Protein AF-A0A932JJ37-F1 (afdb_monomer)

pLDDT: mean 78.28, std 28.05, range [26.83, 98.94]

Mean predicted aligned error: 15.0 Å

Solvent-accessible surface area (backbone atoms only — not comparable to full-atom values): 25024 Å² total; per-residue (Å²): 128,61,64,102,48,39,59,83,44,28,26,31,29,36,27,32,88,42,71,65,18,21,47,40,46,18,53,22,43,71,61,49,23,42,63,61,27,26,23,39,73,91,43,53,82,38,69,47,41,56,57,88,91,29,50,35,88,57,66,29,47,25,20,49,41,58,50,60,41,31,72,77,58,64,37,48,28,34,38,35,51,34,59,34,98,51,33,54,58,56,49,48,46,34,49,75,50,60,29,42,32,37,32,32,37,37,55,82,52,57,67,74,50,44,51,55,48,55,60,54,41,78,81,48,83,34,44,39,33,7,36,30,18,33,24,40,36,20,43,95,24,21,48,50,58,73,64,73,67,87,55,52,35,69,36,28,29,21,35,39,20,35,47,52,68,64,44,54,51,40,42,38,38,20,35,44,40,69,46,21,28,22,29,40,40,24,26,20,31,44,77,68,51,55,42,48,64,53,57,53,50,50,49,38,64,70,34,85,58,32,62,32,37,41,41,38,49,56,28,19,61,57,62,61,38,55,29,18,56,49,38,55,76,73,50,93,53,46,40,31,34,38,62,42,61,73,84,59,62,82,76,45,72,57,88,40,80,26,26,34,42,54,94,92,42,29,45,38,66,58,39,52,48,41,25,46,76,33,67,34,45,69,34,90,46,87,88,34,43,28,62,47,46,34,49,66,72,72,39,92,72,56,52,71,65,70,89,73,90,70,79,74,85,69,82,83,77,84,79,79,87,80,86,89,82,80,87,86,81,87,81,89,87,84,84,88,89,86,86,88,81,87,85,89,88,86,88,85,85,87,87,86,88,81,89,78,88,82,83,88,79,88,86,81,89,82,85,90,80,83,90,80,86,84,81,89,81,88,81,86,90,86,83,91,83,85,84,84,89,88,87,83,90,84,82,86,87,79,87,86,81,85,88,86,90,84,86,84,88,88,81,88,79,89,88,88,79,91,80,90,132

Secondary structure (DSSP, 8-state):
--SS--TT-EEEEETTTSHHHHHHHHHHHHHT-EEEEEE-TT-TT-EEEEETTEEEEEEEEEES-HHHHHHHH---EEEE---HHHHHHHHHHHHHTT-SEEEE------HHHHHHHHHHHHTSS-EEE-SSS-EEEETTTEEEESS-GGG--EEEEEEEES-HHHHHHHHHHHHHTT--EEEEEE--SSSS-SS-HHHHHHHHHH-TT--EEEEEEESSSSHHHHHHHHHHHH--S-EEEEE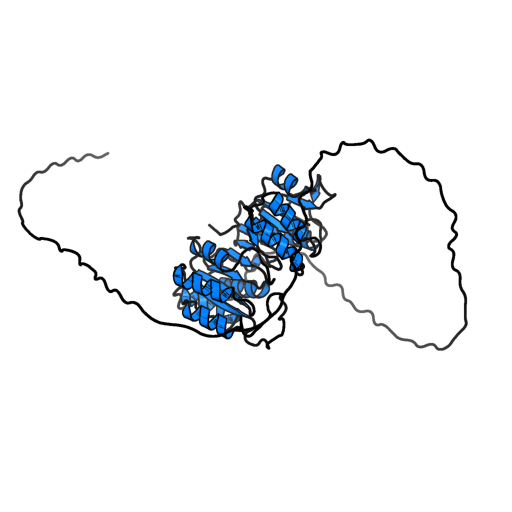E-TTPPTT---SSTT---BTTBS-HHHHHHHHHHTTPEEPSSGGGHHHHHHHHTT-SS------------------PPPP---------------------------------PPPP-PPPP--------------------------------PPPP--------------------

Nearest PDB structures (foldseek):
  6pfn-assembly2_C  TM=9.794E-01  e=1.604E-45  Francisella tularensis subsp. tularensis SCHU S4
  1jkj-assembly1_A  TM=9.907E-01  e=3.333E-44  Escherichia coli
  2nu6-assembly1_A  TM=9.823E-01  e=5.754E-44  Escherichia coli
  2nua-assembly1_A  TM=9.909E-01  e=1.614E-43  Escherichia coli
  3ufx-assembly1_A  TM=9.783E-01  e=1.529E-41  Thermus aquaticus

Foldseek 3Di:
DFFPDFQPAEEEEECCVPPCNLQVQQVQQVLRANDAAYEDAPQAPDQQQGDDPSGHPGTHGYHPAPLVSCVVRVGQEYEYPDEQVCQLVVLVRCQVSQRAEYEAAYPDRDVVSLVVSQVSLVPGNHFYADHNWQAKDAQSTGDRGNADNVLADHAAEEEEEQDRVLQSLLQNLQVQLPGGYRMYGHRHQEQRTGQALQNSQVSLQPDPSHQEYEYEEEFADCRLLVNLVSLLPPHPHAYAYEYPCQVPDAQDADPGNRHHDPPNPRHRVVSVVSNVVSVHHYDPDSNCNNVSRCVSSVNPRRPRPDPDPDDDDDPDPDDDDDDDDDDDDDDDDDDDDDDDDDDDDDDDDDDDDDDDDDDDDDDDDDDDDDDDDDDDDDDDDDDDDDDDDDDDDDDDDDDDDDDDDDDDDDDDDDDDDDDDD

Structure (mmCIF, N/CA/C/O backbone):
data_AF-A0A932JJ37-F1
#
_entry.id   AF-A0A932JJ37-F1
#
loop_
_atom_site.group_PDB
_atom_site.id
_atom_site.type_symbol
_atom_site.label_atom_id
_atom_site.label_alt_id
_atom_site.label_comp_id
_atom_site.label_asym_id
_atom_site.label_entity_id
_atom_site.label_seq_id
_atom_site.pdbx_PDB_ins_code
_atom_site.Cartn_x
_atom_site.Cartn_y
_atom_site.Cartn_z
_atom_site.occupancy
_atom_site.B_iso_or_equiv
_atom_site.auth_seq_id
_atom_site.auth_comp_id
_atom_site.auth_asym_id
_atom_site.auth_atom_id
_atom_site.pdbx_PDB_model_num
ATOM 1 N N . MET A 1 1 ? 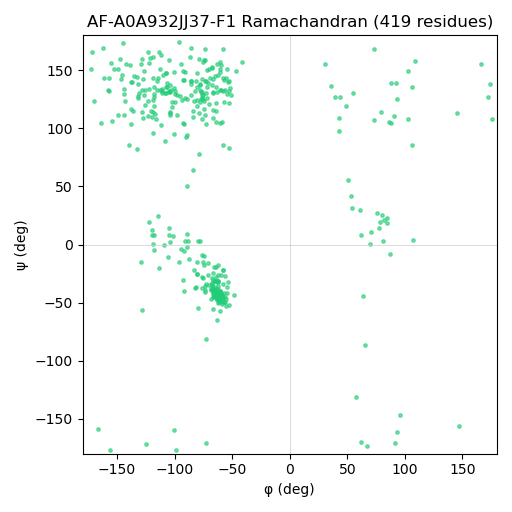-12.625 -13.265 -2.296 1.00 63.78 1 MET A N 1
ATOM 2 C CA . MET A 1 1 ? -12.996 -11.854 -2.518 1.00 63.78 1 MET A CA 1
ATOM 3 C C . MET A 1 1 ? -12.119 -11.016 -1.615 1.00 63.78 1 MET A C 1
ATOM 5 O O . MET A 1 1 ? -11.827 -11.461 -0.510 1.00 63.78 1 MET A O 1
ATOM 9 N N . SER A 1 2 ? -11.625 -9.918 -2.167 1.00 90.31 2 SER A N 1
ATOM 10 C CA . SER A 1 2 ? -10.593 -9.023 -1.646 1.00 90.31 2 SER A CA 1
ATOM 11 C C . SER A 1 2 ? -10.696 -7.704 -2.416 1.00 90.31 2 SER A C 1
ATOM 13 O O . SER A 1 2 ? -11.374 -7.648 -3.448 1.00 90.31 2 SER A O 1
ATOM 15 N N . VAL A 1 3 ? -10.003 -6.658 -1.965 1.00 97.06 3 VAL A N 1
ATOM 16 C CA . VAL A 1 3 ? -9.972 -5.373 -2.677 1.00 97.06 3 VAL A CA 1
ATOM 17 C C . VAL A 1 3 ? -8.650 -5.192 -3.423 1.00 97.06 3 VAL A C 1
ATOM 19 O O . VAL A 1 3 ? -7.580 -5.452 -2.881 1.00 97.06 3 VAL A O 1
ATOM 22 N N . LEU A 1 4 ? -8.732 -4.700 -4.665 1.00 98.31 4 LEU A N 1
ATOM 23 C CA . LEU A 1 4 ? -7.626 -4.335 -5.573 1.00 98.31 4 LEU A CA 1
ATOM 24 C C . LEU A 1 4 ? -6.693 -5.467 -6.040 1.00 98.31 4 LEU A C 1
ATOM 26 O O . LEU A 1 4 ? -6.368 -5.507 -7.225 1.00 98.31 4 LEU A O 1
ATOM 30 N N . VAL A 1 5 ? -6.257 -6.369 -5.158 1.00 98.56 5 VAL A N 1
ATOM 31 C CA . VAL A 1 5 ? -5.351 -7.480 -5.491 1.00 98.56 5 VAL A CA 1
ATOM 32 C C . VAL A 1 5 ? -5.916 -8.827 -5.052 1.00 98.56 5 VAL A C 1
ATOM 34 O O . VAL A 1 5 ? -6.663 -8.929 -4.084 1.00 98.56 5 VAL A O 1
ATOM 37 N N . ASN A 1 6 ? -5.577 -9.873 -5.797 1.00 98.25 6 ASN A N 1
ATOM 38 C CA . ASN A 1 6 ? -5.916 -11.266 -5.516 1.00 98.25 6 ASN A CA 1
ATOM 39 C C . ASN A 1 6 ? -4.901 -12.194 -6.206 1.00 98.25 6 ASN A C 1
ATOM 41 O O . ASN A 1 6 ? -3.950 -11.732 -6.842 1.00 98.25 6 ASN A O 1
ATOM 45 N N . LYS A 1 7 ? -5.109 -13.508 -6.101 1.00 97.69 7 LYS A N 1
ATOM 46 C CA . LYS A 1 7 ? -4.235 -14.528 -6.711 1.00 97.69 7 LYS A CA 1
ATOM 47 C C . LYS A 1 7 ? -4.073 -14.416 -8.241 1.00 97.69 7 LYS A C 1
ATOM 49 O O . LYS A 1 7 ? -3.093 -14.914 -8.788 1.00 97.69 7 LYS A O 1
ATOM 54 N N . ASP A 1 8 ? -5.014 -13.770 -8.934 1.00 97.94 8 ASP A N 1
ATOM 55 C CA . ASP A 1 8 ? -5.027 -13.627 -10.395 1.00 97.94 8 ASP A CA 1
ATOM 56 C C . ASP A 1 8 ? -4.379 -12.303 -10.859 1.00 97.94 8 ASP A C 1
ATOM 58 O O . ASP A 1 8 ? -4.228 -12.058 -12.063 1.00 97.94 8 ASP A O 1
ATOM 62 N N . THR A 1 9 ? -3.972 -11.436 -9.922 1.00 98.81 9 THR A N 1
ATOM 63 C CA . THR A 1 9 ? -3.256 -10.186 -10.207 1.00 98.81 9 THR A CA 1
ATOM 64 C C . THR A 1 9 ? -1.890 -10.476 -10.829 1.00 98.81 9 THR A C 1
ATOM 66 O O . THR A 1 9 ? -1.044 -11.123 -10.221 1.00 98.81 9 THR A O 1
ATOM 69 N N . ARG A 1 10 ? -1.646 -9.949 -12.033 1.00 98.88 10 ARG A N 1
ATOM 70 C CA . ARG A 1 10 ? -0.395 -10.097 -12.789 1.00 98.88 10 ARG A CA 1
ATOM 71 C C . ARG A 1 10 ? 0.469 -8.862 -12.578 1.00 98.88 10 ARG A C 1
ATOM 73 O O . ARG A 1 10 ? 0.118 -7.776 -13.045 1.00 98.88 10 ARG A O 1
ATOM 80 N N . VAL A 1 11 ? 1.581 -9.044 -11.873 1.00 98.94 11 VAL A N 1
ATOM 81 C CA . VAL A 1 11 ? 2.381 -7.945 -11.324 1.00 98.94 11 VAL A CA 1
ATOM 82 C C . VAL A 1 11 ? 3.665 -7.727 -12.119 1.00 98.94 11 VAL A C 1
ATOM 84 O O . VAL A 1 11 ? 4.422 -8.672 -12.346 1.00 98.94 11 VAL A O 1
ATOM 87 N N . LEU A 1 12 ? 3.933 -6.472 -12.483 1.00 98.94 12 LEU A N 1
ATOM 88 C CA . LEU A 1 12 ? 5.263 -6.009 -12.881 1.00 98.94 12 LEU A CA 1
ATOM 89 C C . LEU A 1 12 ? 6.051 -5.486 -11.682 1.00 98.94 12 LEU A C 1
ATOM 91 O O . LEU A 1 12 ? 5.481 -4.886 -10.771 1.00 98.94 12 LEU A O 1
ATOM 95 N N . VAL A 1 13 ? 7.373 -5.647 -11.719 1.00 98.94 13 VAL A N 1
ATOM 96 C CA . VAL A 1 13 ? 8.288 -5.033 -10.747 1.00 98.94 13 VAL A CA 1
ATOM 97 C C . VAL A 1 13 ? 9.212 -4.044 -11.452 1.00 98.94 13 VAL A C 1
ATOM 99 O O . VAL A 1 13 ? 10.137 -4.438 -12.163 1.00 98.94 13 VAL A O 1
ATOM 102 N N . GLN A 1 14 ? 8.997 -2.750 -11.239 1.00 98.88 14 GLN A N 1
ATOM 103 C CA . GLN A 1 14 ? 9.909 -1.711 -11.711 1.00 98.88 14 GLN A CA 1
ATOM 104 C C . GLN A 1 14 ? 11.095 -1.588 -10.752 1.00 98.88 14 GLN A C 1
ATOM 106 O O . GLN A 1 14 ? 10.920 -1.409 -9.544 1.00 98.88 14 GLN A O 1
ATOM 111 N N . GLY A 1 15 ? 12.309 -1.715 -11.293 1.00 98.50 15 GLY A N 1
ATOM 112 C CA . GLY A 1 15 ? 13.535 -1.810 -10.499 1.00 98.50 15 GLY A CA 1
ATOM 113 C C . GLY A 1 15 ? 13.851 -3.228 -10.004 1.00 98.50 15 GLY A C 1
ATOM 114 O O . GLY A 1 15 ? 14.595 -3.373 -9.038 1.00 98.50 15 GLY A O 1
ATOM 115 N N . ILE A 1 16 ? 13.329 -4.278 -10.661 1.00 98.75 16 ILE A N 1
ATOM 116 C CA . ILE A 1 16 ? 13.469 -5.689 -10.232 1.00 98.75 16 ILE A CA 1
ATOM 117 C C . ILE A 1 16 ? 14.921 -6.136 -9.989 1.00 98.75 16 ILE A C 1
ATOM 119 O O . ILE A 1 16 ? 15.166 -6.965 -9.122 1.00 98.75 16 ILE A O 1
ATOM 123 N N . THR A 1 17 ? 15.888 -5.594 -10.739 1.00 98.31 17 THR A N 1
ATOM 124 C CA . THR A 1 17 ? 17.308 -5.982 -10.624 1.00 98.31 17 THR A CA 1
ATOM 125 C C . THR A 1 17 ? 18.094 -5.159 -9.593 1.00 98.31 17 THR A C 1
ATOM 127 O O . THR A 1 17 ? 19.286 -5.398 -9.386 1.00 98.31 17 THR A O 1
ATOM 130 N N . GLY A 1 18 ? 17.451 -4.174 -8.953 1.00 97.75 18 GLY A N 1
ATOM 131 C CA . GLY A 1 18 ? 17.996 -3.437 -7.811 1.00 97.75 18 GLY A CA 1
ATOM 132 C C . GLY A 1 18 ? 17.998 -4.286 -6.537 1.00 97.75 18 GLY A C 1
ATOM 133 O O . GLY A 1 18 ? 17.392 -5.352 -6.507 1.00 97.75 18 GLY A O 1
ATOM 134 N N . SER A 1 19 ? 18.679 -3.838 -5.475 1.00 97.44 19 SER A N 1
ATOM 135 C CA . SER A 1 19 ? 18.771 -4.616 -4.224 1.00 97.44 19 SER A CA 1
ATOM 136 C C . SER A 1 19 ? 17.402 -4.869 -3.589 1.00 97.44 19 SER A C 1
ATOM 138 O O . SER A 1 19 ? 16.997 -6.022 -3.483 1.00 97.44 19 SER A O 1
ATOM 140 N N . GLU A 1 20 ? 16.656 -3.803 -3.289 1.00 98.00 20 GLU A N 1
ATOM 141 C CA . GLU A 1 20 ? 15.305 -3.897 -2.717 1.00 98.00 20 GLU A CA 1
ATOM 142 C C . GLU A 1 20 ? 14.320 -4.586 -3.665 1.00 98.00 20 GLU A C 1
ATOM 144 O O . GLU A 1 20 ? 13.530 -5.429 -3.245 1.00 98.00 20 GLU A O 1
ATOM 149 N N . GLY A 1 21 ? 14.406 -4.283 -4.967 1.00 98.44 21 GLY A N 1
ATOM 150 C CA . GLY A 1 21 ? 13.585 -4.934 -5.986 1.00 98.44 21 GLY A CA 1
ATOM 151 C C . GLY A 1 21 ? 13.814 -6.443 -6.044 1.00 98.44 21 GLY A C 1
ATOM 152 O O . GLY A 1 21 ? 12.847 -7.193 -6.131 1.00 98.44 21 GLY A O 1
ATOM 153 N N . THR A 1 22 ? 15.062 -6.901 -5.923 1.00 98.75 22 THR A N 1
ATOM 154 C CA . THR A 1 22 ? 15.396 -8.332 -5.866 1.00 98.75 22 THR A CA 1
ATOM 155 C C . THR A 1 22 ? 14.848 -8.950 -4.584 1.00 98.75 22 THR A C 1
ATOM 157 O O . THR A 1 22 ? 14.059 -9.893 -4.651 1.00 98.75 22 THR A O 1
ATOM 160 N N . TYR A 1 23 ? 15.219 -8.389 -3.431 1.00 98.69 23 TYR A N 1
ATOM 161 C CA . TYR A 1 23 ? 14.852 -8.912 -2.119 1.00 98.69 23 TYR A CA 1
ATOM 162 C C . TYR A 1 23 ? 13.334 -9.037 -1.960 1.00 98.69 23 TYR A C 1
ATOM 164 O O . TYR A 1 23 ? 12.808 -10.088 -1.610 1.00 98.69 23 TYR A O 1
ATOM 172 N N . HIS A 1 24 ? 12.580 -7.990 -2.284 1.00 98.75 24 HIS A N 1
ATOM 173 C CA . HIS A 1 24 ? 11.135 -8.048 -2.115 1.00 98.75 24 HIS A CA 1
ATOM 174 C C . HIS A 1 24 ? 10.432 -8.865 -3.200 1.00 98.75 24 HIS A C 1
ATOM 176 O O . HIS A 1 24 ? 9.413 -9.484 -2.900 1.00 98.75 24 HIS A O 1
ATOM 182 N N . THR A 1 25 ? 10.979 -8.962 -4.417 1.00 98.81 25 THR A N 1
ATOM 183 C CA . THR A 1 25 ? 10.421 -9.861 -5.441 1.00 98.81 25 THR A CA 1
ATOM 184 C C . THR A 1 25 ? 10.569 -11.327 -5.049 1.00 98.81 25 THR A C 1
ATOM 186 O O . THR A 1 25 ? 9.616 -12.084 -5.242 1.00 98.81 25 THR A O 1
ATOM 189 N N . SER A 1 26 ? 11.704 -11.731 -4.463 1.00 98.69 26 SER A N 1
ATOM 190 C CA . SER A 1 26 ? 11.889 -13.110 -3.988 1.00 98.69 26 SER A CA 1
ATOM 191 C C . SER A 1 26 ? 10.814 -13.468 -2.956 1.00 98.69 26 SER A C 1
ATOM 193 O O . SER A 1 26 ? 10.137 -14.489 -3.087 1.00 98.69 26 SER A O 1
ATOM 195 N N . GLN A 1 27 ? 10.547 -12.558 -2.015 1.00 98.56 27 GLN A N 1
ATOM 196 C CA . GLN A 1 27 ? 9.519 -12.731 -0.990 1.00 98.56 27 GLN A CA 1
ATOM 197 C C . GLN A 1 27 ? 8.096 -12.709 -1.559 1.00 98.56 27 GLN A C 1
ATOM 199 O O . GLN A 1 27 ? 7.242 -13.471 -1.113 1.00 98.56 27 GLN A O 1
ATOM 204 N N . MET A 1 28 ? 7.812 -11.857 -2.548 1.00 98.75 28 MET A N 1
ATOM 205 C CA . MET A 1 28 ? 6.510 -11.823 -3.225 1.00 98.75 28 MET A CA 1
ATOM 206 C C . MET A 1 28 ? 6.232 -13.134 -3.968 1.00 98.75 28 MET A C 1
ATOM 208 O O . MET A 1 28 ? 5.146 -13.695 -3.838 1.00 98.75 28 MET A O 1
ATOM 212 N N . LEU A 1 29 ? 7.220 -13.648 -4.703 1.00 98.62 29 LEU A N 1
ATOM 213 C CA . LEU A 1 29 ? 7.130 -14.933 -5.393 1.00 98.62 29 LEU A CA 1
ATOM 214 C C . LEU A 1 29 ? 6.957 -16.096 -4.410 1.00 98.62 29 LEU A C 1
ATOM 216 O O . LEU A 1 29 ? 6.114 -16.960 -4.638 1.00 98.62 29 LEU A O 1
ATOM 220 N N . ALA A 1 30 ? 7.711 -16.104 -3.306 1.00 98.31 30 ALA A N 1
ATOM 221 C CA . ALA A 1 30 ? 7.584 -17.110 -2.252 1.00 98.31 30 ALA A CA 1
ATOM 222 C C . ALA A 1 30 ? 6.216 -17.063 -1.550 1.00 98.31 30 ALA A C 1
ATOM 224 O O . ALA A 1 30 ? 5.699 -18.099 -1.138 1.00 98.31 30 ALA A O 1
ATOM 225 N N . TYR A 1 31 ? 5.610 -15.876 -1.445 1.00 98.38 31 TYR A N 1
ATOM 226 C CA . TYR A 1 31 ? 4.270 -15.695 -0.883 1.00 98.38 31 TYR A CA 1
ATOM 227 C C . TYR A 1 31 ? 3.143 -16.148 -1.827 1.00 98.38 31 TYR A C 1
ATOM 229 O O . TYR A 1 31 ? 2.023 -16.359 -1.374 1.00 98.38 31 TYR A O 1
ATOM 237 N N . GLY A 1 32 ? 3.424 -16.309 -3.125 1.00 97.88 32 GLY A N 1
ATOM 238 C CA . GLY A 1 32 ? 2.448 -16.728 -4.138 1.00 97.88 32 GLY A CA 1
ATOM 239 C C . GLY A 1 32 ? 1.990 -15.624 -5.095 1.00 97.88 32 GLY A C 1
ATOM 240 O O . GLY A 1 32 ? 1.153 -15.882 -5.958 1.00 97.88 32 GLY A O 1
ATOM 241 N N . THR A 1 33 ? 2.548 -14.411 -5.007 1.00 98.69 33 THR A N 1
ATOM 242 C CA . THR A 1 33 ? 2.224 -13.322 -5.939 1.00 98.69 33 THR A CA 1
ATOM 243 C C . THR A 1 33 ? 2.632 -13.688 -7.368 1.00 98.69 33 THR A C 1
ATOM 245 O O . THR A 1 33 ? 3.778 -14.063 -7.633 1.00 98.69 33 THR A O 1
ATOM 248 N N . ASN A 1 34 ? 1.724 -13.501 -8.327 1.00 98.69 34 ASN A N 1
ATOM 249 C CA . ASN A 1 34 ? 1.992 -13.774 -9.736 1.00 98.69 34 ASN A CA 1
ATOM 250 C C . ASN A 1 34 ? 2.798 -12.638 -10.404 1.00 98.69 34 ASN A C 1
ATOM 252 O O . ASN A 1 34 ? 2.264 -11.796 -11.130 1.00 98.69 34 ASN A O 1
ATOM 256 N N . VAL A 1 35 ? 4.111 -12.614 -10.151 1.00 98.88 35 VAL A N 1
ATOM 257 C CA . VAL A 1 35 ? 5.052 -11.679 -10.792 1.00 98.88 35 VAL A CA 1
ATOM 258 C C . VAL A 1 35 ? 5.335 -12.125 -12.227 1.00 98.88 35 VAL A C 1
ATOM 260 O O . VAL A 1 35 ? 6.016 -13.127 -12.458 1.00 98.88 35 VAL A O 1
ATOM 263 N N . VAL A 1 36 ? 4.808 -11.398 -13.207 1.00 98.88 36 VAL A N 1
ATOM 264 C CA . VAL A 1 36 ? 4.855 -11.793 -14.627 1.00 98.88 36 VAL A CA 1
ATOM 265 C C . VAL A 1 36 ? 6.002 -11.155 -15.405 1.00 98.88 36 VAL A C 1
ATOM 267 O O . VAL A 1 36 ? 6.339 -11.624 -16.487 1.00 98.88 36 VAL A O 1
ATOM 270 N N . GLY A 1 37 ? 6.623 -10.114 -14.859 1.00 98.81 37 GLY A N 1
ATOM 271 C CA . GLY A 1 37 ? 7.743 -9.438 -15.494 1.00 98.81 37 GLY A CA 1
ATOM 272 C C . GLY A 1 37 ? 8.384 -8.410 -14.577 1.00 98.81 37 GLY A C 1
ATOM 273 O O . GLY A 1 37 ? 7.813 -8.005 -13.564 1.00 98.81 37 GLY A O 1
ATOM 274 N N . GLY A 1 38 ? 9.575 -7.965 -14.945 1.00 98.75 38 GLY A N 1
ATOM 275 C CA . GLY A 1 38 ? 10.219 -6.825 -14.315 1.00 98.75 38 GLY A CA 1
ATOM 276 C C . GLY A 1 38 ? 10.677 -5.801 -15.338 1.00 98.75 38 GLY A C 1
ATOM 277 O O . GLY A 1 38 ? 10.845 -6.109 -16.514 1.00 98.75 38 GLY A O 1
ATOM 278 N N . VAL A 1 39 ? 10.884 -4.573 -14.885 1.00 98.88 39 VAL A N 1
ATOM 279 C CA . VAL A 1 39 ? 11.354 -3.471 -15.722 1.00 98.88 39 VAL A CA 1
ATOM 280 C C . VAL A 1 39 ? 12.692 -2.993 -15.178 1.00 98.88 39 VAL A C 1
ATOM 282 O O . VAL A 1 39 ? 12.841 -2.688 -13.990 1.00 98.88 39 VAL A O 1
ATOM 285 N N . THR A 1 40 ? 13.705 -2.989 -16.036 1.00 98.44 40 THR A N 1
ATOM 286 C CA . THR A 1 40 ? 14.984 -2.322 -15.793 1.00 98.44 40 THR A CA 1
ATOM 287 C C . THR A 1 40 ? 15.534 -1.865 -17.145 1.00 98.44 40 THR A C 1
ATOM 289 O O . THR A 1 40 ? 15.929 -2.721 -17.944 1.00 98.44 40 THR A O 1
ATOM 292 N N . PRO A 1 41 ? 15.598 -0.547 -17.402 1.00 97.75 41 PRO A N 1
ATOM 293 C CA . PRO A 1 41 ? 16.150 -0.017 -18.642 1.00 97.75 41 PRO A CA 1
ATOM 294 C C . PRO A 1 41 ? 17.549 -0.570 -18.945 1.00 97.75 41 PRO A C 1
ATOM 296 O O . PRO A 1 41 ? 18.403 -0.664 -18.061 1.00 97.75 41 PRO A O 1
ATOM 299 N N . GLY A 1 42 ? 17.771 -0.968 -20.198 1.00 97.62 42 GLY A N 1
ATOM 300 C CA . GLY A 1 42 ? 19.030 -1.545 -20.674 1.00 97.62 42 GLY A CA 1
ATOM 301 C C . GLY A 1 42 ? 19.218 -3.036 -20.370 1.00 97.62 42 GLY A C 1
ATOM 302 O O . GLY A 1 42 ? 20.270 -3.580 -20.694 1.00 97.62 42 GLY A O 1
ATOM 303 N N . LYS A 1 43 ? 18.231 -3.712 -19.761 1.00 97.69 43 LYS A N 1
ATOM 304 C CA . LYS A 1 43 ? 18.307 -5.144 -19.405 1.00 97.69 43 LYS A CA 1
ATOM 305 C C . LYS A 1 43 ? 17.194 -6.004 -20.016 1.00 97.69 43 LYS A C 1
ATOM 307 O O . LYS A 1 43 ? 16.922 -7.095 -19.515 1.00 97.69 43 LYS A O 1
ATOM 312 N N . SER A 1 44 ? 16.536 -5.529 -21.075 1.00 96.19 44 SER A N 1
ATOM 313 C CA . SER A 1 44 ? 15.504 -6.308 -21.771 1.00 96.19 44 SER A CA 1
ATOM 314 C C . SER A 1 44 ? 16.030 -7.646 -22.304 1.00 96.19 44 SER A C 1
ATOM 316 O O . SER A 1 44 ? 17.161 -7.729 -22.775 1.00 96.19 44 SER A O 1
ATOM 318 N N . GLY A 1 45 ? 15.191 -8.683 -22.258 1.00 93.12 45 GLY A N 1
ATOM 319 C CA . GLY A 1 45 ? 15.518 -10.039 -22.723 1.00 93.12 45 GLY A CA 1
ATOM 320 C C . GLY A 1 45 ? 16.198 -10.920 -21.670 1.00 93.12 45 GLY A C 1
ATOM 321 O O . GLY A 1 45 ? 16.342 -12.123 -21.875 1.00 93.12 45 GLY A O 1
ATOM 322 N N . LEU A 1 46 ? 16.573 -10.355 -20.519 1.00 97.44 46 LEU A N 1
ATOM 323 C CA . LEU A 1 46 ? 17.097 -11.116 -19.389 1.00 97.44 46 LEU A CA 1
ATOM 324 C C . LEU A 1 46 ? 15.980 -11.920 -18.704 1.00 97.44 46 LEU A C 1
ATOM 326 O O . LEU A 1 46 ? 14.963 -11.358 -18.306 1.00 97.44 46 LEU A O 1
ATOM 330 N N . MET A 1 47 ? 16.211 -13.213 -18.469 1.00 98.38 47 MET A N 1
ATOM 331 C CA . MET A 1 47 ? 15.419 -14.022 -17.534 1.00 98.38 47 MET A CA 1
ATOM 332 C C . MET A 1 47 ? 16.056 -13.948 -16.142 1.00 98.38 47 MET A C 1
ATOM 334 O O . MET A 1 47 ? 16.985 -14.690 -15.823 1.00 98.38 47 MET A O 1
ATOM 338 N N . TYR A 1 48 ? 15.599 -13.009 -15.316 1.00 98.44 48 TYR A N 1
ATOM 339 C CA . TYR A 1 48 ? 16.204 -12.722 -14.017 1.00 98.44 48 TYR A CA 1
ATOM 340 C C . TYR A 1 48 ? 15.720 -13.693 -12.936 1.00 98.44 48 TYR A C 1
ATOM 342 O O . TYR A 1 48 ? 14.522 -13.920 -12.807 1.00 98.44 48 TYR A O 1
ATOM 350 N N . SER A 1 49 ? 16.644 -14.250 -12.149 1.00 98.25 49 SER A N 1
ATOM 351 C CA . SER A 1 49 ? 16.343 -15.289 -11.143 1.00 98.25 49 SER A CA 1
ATOM 352 C C . SER A 1 49 ? 16.692 -14.877 -9.708 1.00 98.25 49 SER A C 1
ATOM 354 O O . SER A 1 49 ? 16.701 -15.718 -8.818 1.00 98.25 49 SER A O 1
ATOM 356 N N . GLY A 1 50 ? 16.973 -13.592 -9.474 1.00 97.31 50 GLY A N 1
ATOM 357 C CA . GLY A 1 50 ? 17.456 -13.094 -8.185 1.00 97.31 50 GLY A CA 1
ATOM 358 C C . GLY A 1 50 ? 18.986 -13.067 -8.077 1.00 97.31 50 GLY A C 1
ATOM 359 O O . GLY A 1 50 ? 19.697 -13.214 -9.075 1.00 97.31 50 GLY A O 1
ATOM 360 N N . LYS A 1 51 ? 19.513 -12.816 -6.873 1.00 96.06 51 LYS A N 1
ATOM 361 C CA . LYS A 1 51 ? 20.961 -12.789 -6.581 1.00 96.06 51 LYS A CA 1
ATOM 362 C C . LYS A 1 51 ? 21.231 -13.150 -5.119 1.00 96.06 51 LYS A C 1
ATOM 364 O O . LYS A 1 51 ? 20.422 -12.839 -4.256 1.00 96.06 51 LYS A O 1
ATOM 369 N N . GLY A 1 52 ? 22.395 -13.738 -4.834 1.00 95.38 52 GLY A N 1
ATOM 370 C CA . GLY A 1 52 ? 22.776 -14.101 -3.464 1.00 95.38 52 GLY A CA 1
ATOM 371 C C . GLY A 1 52 ? 21.759 -15.048 -2.822 1.00 95.38 52 GLY A C 1
ATOM 372 O O . GLY A 1 52 ? 21.361 -16.026 -3.454 1.00 95.38 52 GLY A O 1
ATOM 373 N N . GLU A 1 53 ? 21.337 -14.729 -1.599 1.00 95.56 53 GLU A N 1
ATOM 374 C CA . GLU A 1 53 ? 20.307 -15.466 -0.851 1.00 95.56 53 GLU A CA 1
ATOM 375 C C . GLU A 1 53 ? 18.880 -15.193 -1.369 1.00 95.56 53 GLU A C 1
ATOM 377 O O . GLU A 1 53 ? 17.969 -15.982 -1.126 1.00 95.56 53 GLU A O 1
ATOM 382 N N . ASP A 1 54 ? 18.696 -14.142 -2.173 1.00 97.44 54 ASP A N 1
ATOM 383 C CA . ASP A 1 54 ? 17.401 -13.696 -2.695 1.00 97.44 54 ASP A CA 1
ATOM 384 C C . ASP A 1 54 ? 17.058 -14.366 -4.027 1.00 97.44 54 ASP A C 1
ATOM 386 O O . ASP A 1 54 ? 16.739 -13.705 -5.020 1.00 97.44 54 ASP A O 1
ATOM 390 N N . GLN A 1 55 ? 17.166 -15.692 -4.072 1.00 97.81 55 GLN A N 1
ATOM 391 C CA . GLN A 1 55 ? 16.810 -16.469 -5.256 1.00 97.81 55 GLN A CA 1
ATOM 392 C C . GLN A 1 55 ? 15.296 -16.488 -5.458 1.00 97.81 55 GLN A C 1
ATOM 394 O O . GLN A 1 55 ? 14.509 -16.631 -4.521 1.00 97.81 55 GLN A O 1
ATOM 399 N N . PHE A 1 56 ? 14.875 -16.356 -6.709 1.00 98.50 56 PHE A N 1
ATOM 400 C CA . PHE A 1 56 ? 13.469 -16.426 -7.074 1.00 98.50 56 PHE A CA 1
ATOM 401 C C . PHE A 1 56 ? 13.025 -17.885 -7.176 1.00 98.50 56 PHE A C 1
ATOM 403 O O . PHE A 1 56 ? 13.782 -18.749 -7.613 1.00 98.50 56 PHE A O 1
ATOM 410 N N . THR A 1 57 ? 11.760 -18.166 -6.853 1.00 98.06 57 THR A N 1
ATOM 411 C CA . THR A 1 57 ? 11.179 -19.512 -7.032 1.00 98.06 57 THR A CA 1
ATOM 412 C C . THR A 1 57 ? 11.077 -19.919 -8.506 1.00 98.06 57 THR A C 1
ATOM 414 O O . THR A 1 57 ? 10.965 -21.103 -8.817 1.00 98.06 57 THR A O 1
ATOM 417 N N . ARG A 1 58 ? 11.129 -18.940 -9.418 1.00 98.00 58 ARG A N 1
ATOM 418 C CA . ARG A 1 58 ? 11.267 -19.114 -10.866 1.00 98.00 58 ARG A CA 1
ATOM 419 C C . ARG A 1 58 ? 11.883 -17.864 -11.512 1.00 98.00 58 ARG A C 1
ATOM 421 O O . ARG A 1 58 ? 11.696 -16.769 -10.977 1.00 98.00 58 ARG A O 1
ATOM 428 N N . PRO A 1 59 ? 12.528 -17.982 -12.685 1.00 98.25 59 PRO A N 1
ATOM 429 C CA . PRO A 1 59 ? 12.973 -16.821 -13.448 1.00 98.25 59 PRO A CA 1
ATOM 430 C C . PRO A 1 59 ? 11.806 -15.911 -13.872 1.00 98.25 59 PRO A C 1
ATOM 432 O O . PRO A 1 59 ? 10.681 -16.370 -14.103 1.00 98.25 59 PRO A O 1
ATOM 435 N N . VAL A 1 60 ? 12.085 -14.616 -14.009 1.00 98.69 60 VAL A N 1
ATOM 436 C CA . VAL A 1 60 ? 11.137 -13.571 -14.421 1.00 98.69 60 VAL A CA 1
ATOM 437 C C . VAL A 1 60 ? 11.723 -12.803 -15.614 1.00 98.69 60 VAL A C 1
ATOM 439 O O . VAL A 1 60 ? 12.866 -12.349 -15.524 1.00 98.69 60 VAL A O 1
ATOM 442 N N . PRO A 1 61 ? 10.984 -12.628 -16.727 1.00 98.69 61 PRO A N 1
ATOM 443 C CA . PRO A 1 61 ? 11.469 -11.852 -17.865 1.00 98.69 61 PRO A CA 1
ATOM 444 C C . PRO A 1 61 ? 11.601 -10.367 -17.508 1.00 98.69 61 PRO A C 1
ATOM 446 O O . PRO A 1 61 ? 10.722 -9.787 -16.865 1.00 98.69 61 PRO A O 1
ATOM 449 N N . VAL A 1 62 ? 12.692 -9.746 -17.948 1.00 98.81 62 VAL A N 1
ATOM 450 C CA . VAL A 1 62 ? 12.963 -8.316 -17.776 1.00 98.81 62 VAL A CA 1
ATOM 451 C C . VAL A 1 62 ? 12.780 -7.587 -19.102 1.00 98.81 62 VAL A C 1
ATOM 453 O O . VAL A 1 62 ? 13.206 -8.065 -20.154 1.00 98.81 62 VAL A O 1
ATOM 456 N N . PHE A 1 63 ? 12.166 -6.411 -19.030 1.00 98.81 63 PHE A N 1
ATOM 457 C CA . PHE A 1 63 ? 11.876 -5.520 -20.148 1.00 98.81 63 PHE A CA 1
ATOM 458 C C . PHE A 1 63 ? 12.523 -4.148 -19.926 1.00 98.81 63 PHE A C 1
ATOM 460 O O . PHE A 1 63 ? 12.855 -3.776 -18.796 1.00 98.81 63 PHE A O 1
ATOM 467 N N . ASN A 1 64 ? 12.679 -3.382 -21.009 1.00 98.62 64 ASN A N 1
ATOM 468 C CA . ASN A 1 64 ? 13.176 -2.007 -20.932 1.00 98.62 64 ASN A CA 1
ATOM 469 C C . ASN A 1 64 ? 12.109 -1.029 -20.431 1.00 98.62 64 ASN A C 1
ATOM 471 O O . ASN A 1 64 ? 12.460 -0.120 -19.686 1.00 98.62 64 ASN A O 1
ATOM 475 N N . THR A 1 65 ? 10.846 -1.221 -20.829 1.00 98.81 65 THR A N 1
ATOM 476 C CA . THR A 1 65 ? 9.737 -0.300 -20.537 1.00 98.81 65 THR A CA 1
ATOM 477 C C . THR A 1 65 ? 8.537 -1.029 -19.933 1.00 98.81 65 THR A C 1
ATOM 479 O O . THR A 1 65 ? 8.329 -2.227 -20.162 1.00 98.81 65 THR A O 1
ATOM 482 N N . VAL A 1 66 ? 7.709 -0.300 -19.183 1.00 98.88 66 VAL A N 1
ATOM 483 C CA . VAL A 1 66 ? 6.431 -0.796 -18.650 1.00 98.88 66 VAL A CA 1
ATOM 484 C C . VAL A 1 66 ? 5.451 -1.112 -19.781 1.00 98.88 66 VAL A C 1
ATOM 486 O O . VAL A 1 66 ? 4.718 -2.097 -19.690 1.00 98.88 66 VAL A O 1
ATOM 489 N N . ALA A 1 67 ? 5.454 -0.323 -20.859 1.00 98.81 67 ALA A N 1
ATOM 490 C CA . ALA A 1 67 ? 4.577 -0.529 -22.011 1.00 98.81 67 ALA A CA 1
ATOM 491 C C . ALA A 1 67 ? 4.836 -1.884 -22.693 1.00 98.81 67 ALA A C 1
ATOM 493 O O . ALA A 1 67 ? 3.899 -2.668 -22.872 1.00 98.81 67 ALA A O 1
ATOM 494 N N . ASP A 1 68 ? 6.102 -2.207 -22.980 1.00 98.69 68 ASP A N 1
ATOM 495 C CA . ASP A 1 68 ? 6.484 -3.490 -23.584 1.00 98.69 68 ASP A CA 1
ATOM 496 C C . ASP A 1 68 ? 6.150 -4.658 -22.649 1.00 98.69 68 ASP A C 1
ATOM 498 O O . ASP A 1 68 ? 5.551 -5.659 -23.059 1.00 98.69 68 ASP A O 1
ATOM 502 N N . ALA A 1 69 ? 6.476 -4.505 -21.361 1.00 98.75 69 ALA A N 1
ATOM 503 C CA . ALA A 1 69 ? 6.186 -5.508 -20.347 1.00 98.75 69 ALA A CA 1
ATOM 504 C C . ALA A 1 69 ? 4.679 -5.783 -20.238 1.00 98.75 69 ALA A C 1
ATOM 506 O O . ALA A 1 69 ? 4.257 -6.943 -20.217 1.00 98.75 69 ALA A O 1
ATOM 507 N N . LYS A 1 70 ? 3.841 -4.738 -20.213 1.00 98.75 70 LYS A N 1
ATOM 508 C CA . LYS A 1 70 ? 2.378 -4.864 -20.193 1.00 98.75 70 LYS A CA 1
ATOM 509 C C . LYS A 1 70 ? 1.864 -5.529 -21.464 1.00 98.75 70 LYS A C 1
ATOM 511 O O . LYS A 1 70 ? 1.020 -6.421 -21.376 1.00 98.75 70 LYS A O 1
ATOM 516 N N . ALA A 1 71 ? 2.358 -5.127 -22.633 1.00 98.62 71 ALA A N 1
ATOM 517 C CA . ALA A 1 71 ? 1.926 -5.682 -23.911 1.00 98.62 71 ALA A CA 1
ATOM 518 C C . ALA A 1 71 ? 2.162 -7.199 -23.977 1.00 98.62 71 ALA A C 1
ATOM 520 O O . ALA A 1 71 ? 1.249 -7.935 -24.373 1.00 98.62 71 ALA A O 1
ATOM 521 N N . ALA A 1 72 ? 3.335 -7.649 -23.517 1.00 98.62 72 ALA A N 1
ATOM 522 C CA . ALA A 1 72 ? 3.745 -9.051 -23.505 1.00 98.62 72 ALA A CA 1
ATOM 523 C C . ALA A 1 72 ? 3.038 -9.889 -22.426 1.00 98.62 72 ALA A C 1
ATOM 525 O O . ALA A 1 72 ? 2.648 -11.025 -22.679 1.00 98.62 72 ALA A O 1
ATOM 526 N N . THR A 1 73 ? 2.856 -9.339 -21.223 1.00 98.62 73 THR A N 1
ATOM 527 C CA . THR A 1 73 ? 2.420 -10.117 -20.043 1.00 98.62 73 THR A CA 1
ATOM 528 C C . THR A 1 73 ? 0.965 -9.886 -19.640 1.00 98.62 73 THR A C 1
ATOM 530 O O . THR A 1 73 ? 0.426 -10.586 -18.780 1.00 98.62 73 THR A O 1
ATOM 533 N N . LYS A 1 74 ? 0.321 -8.873 -20.230 1.00 98.69 74 LYS A N 1
ATOM 534 C CA . LYS A 1 74 ? -1.006 -8.371 -19.847 1.00 98.69 74 LYS A CA 1
ATOM 535 C C . LYS A 1 74 ? -1.093 -7.998 -18.367 1.00 98.69 74 LYS A C 1
ATOM 537 O O . LYS A 1 74 ? -2.150 -8.181 -17.759 1.00 98.69 74 LYS A O 1
ATOM 542 N N . ALA A 1 75 ? 0.005 -7.535 -17.773 1.00 98.81 75 ALA A N 1
ATOM 543 C CA . ALA A 1 75 ? 0.030 -7.113 -16.380 1.00 98.81 75 ALA A CA 1
ATOM 544 C C . ALA A 1 75 ? -1.069 -6.088 -16.069 1.00 98.81 75 ALA A C 1
ATOM 546 O O . ALA A 1 75 ? -1.363 -5.203 -16.874 1.00 98.81 75 ALA A O 1
ATOM 547 N N . ASN A 1 76 ? -1.680 -6.228 -14.894 1.00 98.81 76 ASN A N 1
ATOM 548 C CA . ASN A 1 76 ? -2.730 -5.334 -14.403 1.00 98.81 76 ASN A CA 1
ATOM 549 C C . ASN A 1 76 ? -2.348 -4.623 -13.096 1.00 98.81 76 ASN A C 1
ATOM 551 O O . ASN A 1 76 ? -3.122 -3.808 -12.599 1.00 98.81 76 ASN A O 1
ATOM 555 N N . ALA A 1 77 ? -1.151 -4.886 -12.574 1.00 98.94 77 ALA A N 1
ATOM 556 C CA . ALA A 1 77 ? -0.564 -4.129 -11.485 1.00 98.94 77 ALA A CA 1
ATOM 557 C C . ALA A 1 77 ? 0.947 -3.966 -11.683 1.00 98.94 77 ALA A C 1
ATOM 559 O O . ALA A 1 77 ? 1.597 -4.790 -12.327 1.00 98.94 77 ALA A O 1
ATOM 560 N N . THR A 1 78 ? 1.521 -2.928 -11.084 1.00 98.94 78 THR A N 1
ATOM 561 C CA . THR A 1 78 ? 2.969 -2.759 -10.965 1.00 98.94 78 THR A CA 1
ATOM 562 C C . THR A 1 78 ? 3.337 -2.320 -9.558 1.00 98.94 78 THR A C 1
ATOM 564 O O . THR A 1 78 ? 2.627 -1.533 -8.937 1.00 98.94 78 THR A O 1
ATOM 567 N N . ILE A 1 79 ? 4.482 -2.794 -9.079 1.00 98.94 79 ILE A N 1
ATOM 568 C CA . ILE A 1 79 ? 5.136 -2.294 -7.873 1.00 98.94 79 ILE A CA 1
ATOM 569 C C . ILE A 1 79 ? 6.470 -1.634 -8.228 1.00 98.94 79 ILE A C 1
ATOM 571 O O . ILE A 1 79 ? 7.158 -2.079 -9.148 1.00 98.94 79 ILE A O 1
ATOM 575 N N . ILE A 1 80 ? 6.813 -0.558 -7.523 1.00 98.94 80 ILE A N 1
ATOM 576 C CA . ILE A 1 80 ? 7.978 0.286 -7.793 1.00 98.94 80 ILE A CA 1
ATOM 577 C C . ILE A 1 80 ? 8.928 0.247 -6.593 1.00 98.94 80 ILE A C 1
ATOM 579 O O . ILE A 1 80 ? 8.564 0.675 -5.497 1.00 98.94 80 ILE A O 1
ATOM 583 N N . PHE A 1 81 ? 10.155 -0.222 -6.843 1.00 98.69 81 PHE A N 1
ATOM 584 C CA . PHE A 1 81 ? 11.301 -0.197 -5.917 1.00 98.69 81 PHE A CA 1
ATOM 585 C C . PHE A 1 81 ? 12.430 0.714 -6.432 1.00 98.69 81 PHE A C 1
ATOM 587 O O . PHE A 1 81 ? 13.611 0.517 -6.143 1.00 98.69 81 PHE A O 1
ATOM 594 N N . VAL A 1 82 ? 12.072 1.687 -7.268 1.00 98.19 82 VAL A N 1
ATOM 595 C CA . VAL A 1 82 ? 12.999 2.629 -7.899 1.00 98.19 82 VAL A CA 1
ATOM 596 C C . VAL A 1 82 ? 13.413 3.710 -6.885 1.00 98.19 82 VAL A C 1
ATOM 598 O O . VAL A 1 82 ? 12.549 4.203 -6.163 1.00 98.19 82 VAL A O 1
ATOM 601 N N . PRO A 1 83 ? 14.697 4.115 -6.810 1.00 97.69 83 PRO A N 1
ATOM 602 C CA . PRO A 1 83 ? 15.151 5.191 -5.923 1.00 97.69 83 PRO A CA 1
ATOM 603 C C . PRO A 1 83 ? 14.386 6.511 -6.095 1.00 97.69 83 PRO A C 1
ATOM 605 O O . PRO A 1 83 ? 13.958 6.844 -7.200 1.00 97.69 83 PRO A O 1
ATOM 608 N N . ALA A 1 84 ? 14.288 7.299 -5.018 1.00 97.50 84 ALA A N 1
ATOM 609 C CA . ALA A 1 84 ? 13.467 8.514 -4.959 1.00 97.50 84 ALA A CA 1
ATOM 610 C C . ALA A 1 84 ? 13.641 9.493 -6.137 1.00 97.50 84 ALA A C 1
ATOM 612 O O . ALA A 1 84 ? 12.616 9.913 -6.673 1.00 97.50 84 ALA A O 1
ATOM 613 N N . PRO A 1 85 ? 14.867 9.798 -6.623 1.00 97.31 85 PRO A N 1
ATOM 614 C CA . PRO A 1 85 ? 15.048 10.726 -7.745 1.00 97.31 85 PRO A CA 1
ATOM 615 C C . PRO A 1 85 ? 14.410 10.280 -9.066 1.00 97.31 85 PRO A C 1
ATOM 617 O O . PRO A 1 85 ? 14.256 11.094 -9.964 1.00 97.31 85 PRO A O 1
ATOM 620 N N . MET A 1 86 ? 14.084 8.993 -9.207 1.00 97.50 86 MET A N 1
ATOM 621 C CA . MET A 1 86 ? 13.531 8.400 -10.433 1.00 97.50 86 MET A CA 1
ATOM 622 C C . MET A 1 86 ? 12.122 7.822 -10.218 1.00 97.50 86 MET A C 1
ATOM 624 O O . MET A 1 86 ? 11.498 7.329 -11.154 1.00 97.50 86 MET A O 1
ATOM 628 N N . ALA A 1 87 ? 11.615 7.825 -8.982 1.00 98.38 87 ALA A N 1
ATOM 629 C CA . ALA A 1 87 ? 10.382 7.124 -8.640 1.00 98.38 87 ALA A CA 1
ATOM 630 C C . ALA A 1 87 ? 9.127 7.814 -9.197 1.00 98.38 87 ALA A C 1
ATOM 632 O O . ALA A 1 87 ? 8.194 7.122 -9.599 1.00 98.38 87 ALA A O 1
ATOM 633 N N . ALA A 1 88 ? 9.108 9.150 -9.269 1.00 98.62 88 ALA A N 1
ATOM 634 C CA . ALA A 1 88 ? 8.000 9.884 -9.883 1.00 98.62 88 ALA A CA 1
ATOM 635 C C . ALA A 1 88 ? 7.861 9.550 -11.378 1.00 98.62 88 ALA A C 1
ATOM 637 O O . ALA A 1 88 ? 6.761 9.237 -11.832 1.00 98.62 88 ALA A O 1
ATOM 638 N N . ASP A 1 89 ? 8.974 9.507 -12.114 1.00 98.69 89 ASP A N 1
ATOM 639 C CA . ASP A 1 89 ? 8.984 9.126 -13.531 1.00 98.69 89 ASP A CA 1
ATOM 640 C C . ASP A 1 89 ? 8.541 7.671 -13.736 1.00 98.69 89 ASP A C 1
ATOM 642 O O . ASP A 1 89 ? 7.760 7.395 -14.641 1.00 98.69 89 ASP A O 1
ATOM 646 N N . ALA A 1 90 ? 8.940 6.750 -12.853 1.00 98.81 90 ALA A N 1
ATOM 647 C CA . ALA A 1 90 ? 8.469 5.359 -12.874 1.00 98.81 90 ALA A CA 1
ATOM 648 C C . ALA A 1 90 ? 6.944 5.239 -12.648 1.00 98.81 90 ALA A C 1
ATOM 650 O O . ALA A 1 90 ? 6.267 4.389 -13.237 1.00 98.81 90 ALA A O 1
ATOM 651 N N . VAL A 1 91 ? 6.367 6.105 -11.803 1.00 98.88 91 VAL A N 1
ATOM 652 C CA . VAL A 1 91 ? 4.907 6.191 -11.639 1.00 98.88 91 VAL A CA 1
ATOM 653 C C . VAL A 1 91 ? 4.260 6.745 -12.910 1.00 98.88 91 VAL A C 1
ATOM 655 O O . VAL A 1 91 ? 3.289 6.164 -13.390 1.00 98.88 91 VAL A O 1
ATOM 658 N N . LEU A 1 92 ? 4.797 7.827 -13.480 1.00 98.81 92 LEU A N 1
ATOM 659 C CA . LEU A 1 92 ? 4.284 8.431 -14.714 1.00 98.81 92 LEU A CA 1
ATOM 660 C C . LEU A 1 92 ? 4.366 7.468 -15.909 1.00 98.81 92 LEU A C 1
ATOM 662 O O . LEU A 1 92 ? 3.422 7.399 -16.693 1.00 98.81 92 LEU A O 1
ATOM 666 N N . GLU A 1 93 ? 5.432 6.673 -16.017 1.00 98.88 93 GLU A N 1
ATOM 667 C CA . GLU A 1 93 ? 5.569 5.623 -17.031 1.00 98.88 93 GLU A CA 1
ATOM 668 C C . GLU A 1 93 ? 4.453 4.578 -16.894 1.00 98.88 93 GLU A C 1
ATOM 670 O O . GLU A 1 93 ? 3.813 4.204 -17.877 1.00 98.88 93 GLU A O 1
ATOM 675 N N . ALA A 1 94 ? 4.157 4.144 -15.666 1.00 98.88 94 ALA A N 1
ATOM 676 C CA . ALA A 1 94 ? 3.079 3.196 -15.414 1.00 98.88 94 ALA A CA 1
ATOM 677 C C . ALA A 1 94 ? 1.681 3.768 -15.690 1.00 98.88 94 ALA A C 1
ATOM 679 O O . ALA A 1 94 ? 0.824 3.037 -16.194 1.00 98.88 94 ALA A O 1
ATOM 680 N N . ILE A 1 95 ? 1.461 5.056 -15.400 1.00 98.81 95 ILE A N 1
ATOM 681 C CA . ILE A 1 95 ? 0.230 5.772 -15.767 1.00 98.81 95 ILE A CA 1
ATOM 682 C C . ILE A 1 95 ? 0.104 5.832 -17.290 1.00 98.81 95 ILE A C 1
ATOM 684 O O . ILE A 1 95 ? -0.939 5.479 -17.834 1.00 98.81 95 ILE A O 1
ATOM 688 N N . SER A 1 96 ? 1.174 6.215 -17.993 1.00 98.62 96 SER A N 1
ATOM 689 C CA . SER A 1 96 ? 1.179 6.304 -19.456 1.00 98.62 96 SER A CA 1
ATOM 690 C C . SER A 1 96 ? 0.992 4.945 -20.130 1.00 98.62 96 SER A C 1
ATOM 692 O O . SER A 1 96 ? 0.414 4.879 -21.211 1.00 98.62 96 SER A O 1
ATOM 694 N N . ALA A 1 97 ? 1.463 3.862 -19.511 1.00 98.69 97 ALA A N 1
ATOM 695 C CA . ALA A 1 97 ? 1.202 2.498 -19.956 1.00 98.69 97 ALA A CA 1
ATOM 696 C C . ALA A 1 97 ? -0.192 1.988 -19.540 1.00 98.69 97 ALA A C 1
ATOM 698 O O . ALA A 1 97 ? -0.511 0.826 -19.793 1.00 98.69 97 ALA A O 1
ATOM 699 N N . GLU A 1 98 ? -1.023 2.814 -18.895 1.00 98.44 98 GLU A N 1
ATOM 700 C CA . GLU A 1 98 ? -2.363 2.501 -18.387 1.00 98.44 98 GLU A CA 1
ATOM 701 C C . GLU A 1 98 ? -2.392 1.265 -17.473 1.00 98.44 98 GLU A C 1
ATOM 703 O O . GLU A 1 98 ? -3.251 0.385 -17.610 1.00 98.44 98 GLU A O 1
ATOM 708 N N . ILE A 1 99 ? -1.410 1.119 -16.581 1.00 98.81 99 ILE A N 1
ATOM 709 C CA . ILE A 1 99 ? -1.447 0.058 -15.570 1.00 98.81 99 ILE A CA 1
ATOM 710 C C . ILE A 1 99 ? -2.550 0.399 -14.551 1.00 98.81 99 ILE A C 1
ATOM 712 O O . ILE A 1 99 ? -2.463 1.450 -13.913 1.00 98.81 99 ILE A O 1
ATOM 716 N N . PRO A 1 100 ? -3.570 -0.461 -14.351 1.00 98.69 100 PRO A N 1
ATOM 717 C CA . PRO A 1 100 ? -4.696 -0.142 -13.469 1.00 98.69 100 PRO A CA 1
ATOM 718 C C . PRO A 1 100 ? -4.305 0.121 -12.010 1.00 98.69 100 PRO A C 1
ATOM 720 O O . PRO A 1 100 ? -4.846 1.033 -11.389 1.00 98.69 100 PRO A O 1
ATOM 723 N N . LEU A 1 101 ? -3.366 -0.653 -11.455 1.00 98.94 101 LEU A N 1
ATOM 724 C CA . LEU A 1 101 ? -2.893 -0.491 -10.078 1.00 98.94 101 LEU A CA 1
ATOM 725 C C . LEU A 1 101 ? -1.380 -0.275 -10.020 1.00 98.94 101 LEU A C 1
ATOM 727 O O . LEU A 1 101 ? -0.599 -1.119 -10.453 1.00 98.94 101 LEU A O 1
ATOM 731 N N . ILE A 1 102 ? -0.964 0.824 -9.407 1.00 98.94 102 ILE A N 1
ATOM 732 C CA . ILE A 1 102 ? 0.433 1.203 -9.214 1.00 98.94 102 ILE A CA 1
ATOM 733 C C . ILE A 1 102 ? 0.698 1.256 -7.710 1.00 98.94 102 ILE A C 1
ATOM 735 O O . ILE A 1 102 ? -0.022 1.927 -6.977 1.00 98.94 102 ILE A O 1
ATOM 739 N N . VAL A 1 103 ? 1.728 0.559 -7.237 1.00 98.94 103 VAL A N 1
ATOM 740 C CA . VAL A 1 103 ? 2.160 0.579 -5.833 1.00 98.94 103 VAL A CA 1
ATOM 741 C C . VAL A 1 103 ? 3.568 1.159 -5.765 1.00 98.94 103 VAL A C 1
ATOM 743 O O . VAL A 1 103 ? 4.518 0.540 -6.244 1.00 98.94 103 VAL A O 1
ATOM 746 N N . CYS A 1 104 ? 3.716 2.347 -5.183 1.00 98.81 104 CYS A N 1
ATOM 747 C CA . CYS A 1 104 ? 5.008 3.007 -5.024 1.00 98.81 104 CYS A CA 1
ATOM 748 C C . CYS A 1 104 ? 5.487 2.882 -3.577 1.00 98.81 104 CYS A C 1
ATOM 750 O O . CYS A 1 104 ? 4.892 3.453 -2.666 1.00 98.81 104 CYS A O 1
ATOM 752 N N . ILE A 1 105 ? 6.552 2.107 -3.362 1.00 98.69 105 ILE A N 1
ATOM 753 C CA . ILE A 1 105 ? 7.099 1.866 -2.018 1.00 98.69 105 ILE A CA 1
ATOM 754 C C . ILE A 1 105 ? 7.993 3.020 -1.573 1.00 98.69 105 ILE A C 1
ATOM 756 O O . ILE A 1 105 ? 8.003 3.389 -0.402 1.00 98.69 105 ILE A O 1
ATOM 760 N N . THR A 1 106 ? 8.728 3.589 -2.523 1.00 98.31 106 THR A N 1
ATOM 761 C CA . THR A 1 106 ? 9.806 4.549 -2.313 1.00 98.31 106 THR A CA 1
ATOM 762 C C . THR A 1 106 ? 9.403 5.724 -1.427 1.00 98.31 106 THR A C 1
ATOM 764 O O . THR A 1 106 ? 8.412 6.400 -1.689 1.00 98.31 106 THR A O 1
ATOM 767 N N . GLU A 1 107 ? 10.211 5.987 -0.405 1.00 96.69 107 GLU A N 1
ATOM 768 C CA . GLU A 1 107 ? 10.124 7.173 0.448 1.00 96.69 107 GLU A CA 1
ATOM 769 C C . GLU A 1 107 ? 11.062 8.281 -0.057 1.00 96.69 107 GLU A C 1
ATOM 771 O O . GLU A 1 107 ? 12.070 8.011 -0.715 1.00 96.69 107 GLU A O 1
ATOM 776 N N . GLY A 1 108 ? 10.747 9.539 0.269 1.00 95.88 108 GLY A N 1
ATOM 777 C CA . GLY A 1 108 ? 11.632 10.679 0.016 1.00 95.88 108 GLY A CA 1
ATOM 778 C C . GLY A 1 108 ? 11.520 11.265 -1.390 1.00 95.88 108 GLY A C 1
ATOM 779 O O . GLY A 1 108 ? 12.422 11.981 -1.825 1.00 95.88 108 GLY A O 1
ATOM 780 N N . ILE A 1 109 ? 10.428 10.976 -2.103 1.00 97.94 109 ILE A N 1
ATOM 781 C CA . ILE A 1 109 ? 10.129 11.616 -3.387 1.00 97.94 109 ILE A CA 1
ATOM 782 C C . ILE A 1 109 ? 9.834 13.103 -3.130 1.00 97.94 109 ILE A C 1
ATOM 784 O O . ILE A 1 109 ? 9.043 13.423 -2.236 1.00 97.94 109 ILE A O 1
ATOM 788 N N . PRO A 1 110 ? 10.437 14.041 -3.880 1.00 96.62 110 PRO A N 1
ATOM 789 C CA . PRO A 1 110 ? 10.125 15.453 -3.727 1.00 96.62 110 PRO A CA 1
ATOM 790 C C . PRO A 1 110 ? 8.628 15.730 -3.913 1.00 96.62 110 PRO A C 1
ATOM 792 O O . PRO A 1 110 ? 8.016 15.315 -4.896 1.00 96.62 110 PRO A O 1
ATOM 795 N N . VAL A 1 111 ? 8.041 16.515 -3.001 1.00 95.62 111 VAL A N 1
ATOM 796 C CA . VAL A 1 111 ? 6.616 16.898 -3.065 1.00 95.62 111 VAL A CA 1
ATOM 797 C C . VAL A 1 111 ? 6.269 17.533 -4.415 1.00 95.62 111 VAL A C 1
ATOM 799 O O . VAL A 1 111 ? 5.198 17.273 -4.956 1.00 95.62 111 VAL A O 1
ATOM 802 N N . LYS A 1 112 ? 7.189 18.321 -4.990 1.00 97.00 112 LYS A N 1
ATOM 803 C CA . LYS A 1 112 ? 7.029 18.935 -6.316 1.00 97.00 112 LYS A CA 1
ATOM 804 C C . LYS A 1 112 ? 6.768 17.895 -7.410 1.00 97.00 112 LYS A C 1
ATOM 806 O O . LYS A 1 112 ? 5.905 18.120 -8.252 1.00 97.00 112 LYS A O 1
ATOM 811 N N . ASP A 1 113 ? 7.468 16.769 -7.379 1.00 98.12 113 ASP A N 1
ATOM 812 C CA . ASP A 1 113 ? 7.325 15.725 -8.394 1.00 98.12 113 ASP A CA 1
ATOM 813 C C . ASP A 1 113 ? 6.001 14.977 -8.196 1.00 98.12 113 ASP A C 1
ATOM 815 O O . ASP A 1 113 ? 5.289 14.677 -9.156 1.00 98.12 113 ASP A O 1
ATOM 819 N N . MET A 1 114 ? 5.594 14.790 -6.935 1.00 98.06 114 MET A N 1
ATOM 820 C CA . MET A 1 114 ? 4.293 14.210 -6.602 1.00 98.06 114 MET A CA 1
ATOM 821 C C . MET A 1 114 ? 3.098 15.093 -6.990 1.00 98.06 114 MET A C 1
ATOM 823 O O . MET A 1 114 ? 2.023 14.553 -7.243 1.00 98.06 114 MET A O 1
ATOM 827 N N . ILE A 1 115 ? 3.257 16.418 -7.115 1.00 9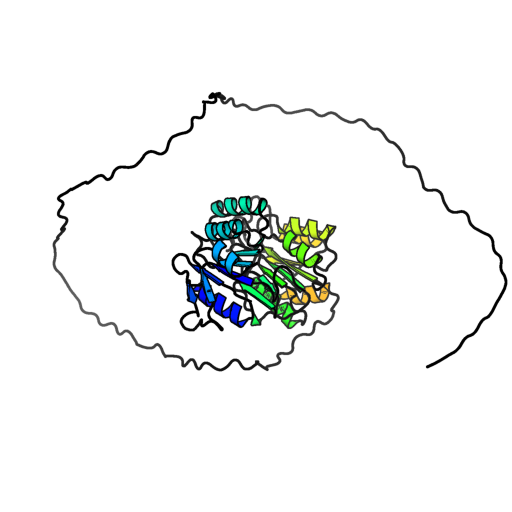7.62 115 ILE A N 1
ATOM 828 C CA . ILE A 1 115 ? 2.214 17.291 -7.692 1.00 97.62 115 ILE A CA 1
ATOM 829 C C . IL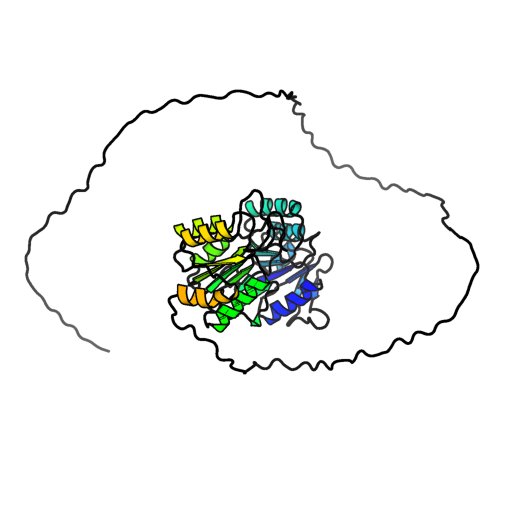E A 1 115 ? 1.949 16.904 -9.152 1.00 97.62 115 ILE A C 1
ATOM 831 O O . ILE A 1 115 ? 0.791 16.756 -9.544 1.00 97.62 115 ILE A O 1
ATOM 835 N N . THR A 1 116 ? 3.007 16.696 -9.941 1.00 97.62 116 THR A N 1
ATOM 836 C CA . THR A 1 116 ? 2.901 16.263 -11.344 1.00 97.62 116 THR A CA 1
ATOM 837 C C . THR A 1 116 ? 2.244 14.889 -11.448 1.00 97.62 116 THR A C 1
ATOM 839 O O . THR A 1 116 ? 1.318 14.709 -12.238 1.00 97.62 116 THR A O 1
ATOM 842 N N . VAL A 1 117 ? 2.658 13.937 -10.605 1.00 98.38 117 VAL A N 1
ATOM 843 C CA . VAL A 1 117 ? 2.042 12.601 -10.527 1.00 98.38 117 VAL A CA 1
ATOM 844 C C . VAL A 1 117 ? 0.553 12.694 -10.187 1.00 98.38 117 VAL A C 1
ATOM 846 O O . VAL A 1 117 ? -0.270 12.071 -10.852 1.00 98.38 117 VAL A O 1
ATOM 849 N N . ASN A 1 118 ? 0.185 13.493 -9.184 1.00 97.56 118 ASN A N 1
ATOM 850 C CA . ASN A 1 118 ? -1.206 13.652 -8.765 1.00 97.56 118 ASN A CA 1
ATOM 851 C C . ASN A 1 118 ? -2.080 14.277 -9.867 1.00 97.56 118 ASN A C 1
ATOM 853 O O . ASN A 1 118 ? -3.215 13.849 -10.069 1.00 97.56 118 ASN A O 1
ATOM 857 N N . ALA A 1 119 ? -1.548 15.248 -10.616 1.00 97.62 119 ALA A N 1
ATOM 858 C CA . ALA A 1 119 ? -2.237 15.823 -11.769 1.00 97.62 119 ALA A CA 1
ATOM 859 C C . ALA A 1 119 ? -2.444 14.790 -12.893 1.00 97.62 119 ALA A C 1
ATOM 861 O O . ALA A 1 119 ? -3.532 14.718 -13.461 1.00 97.62 119 ALA A O 1
ATOM 862 N N . ALA A 1 120 ? -1.434 13.960 -13.179 1.00 98.19 120 ALA A N 1
ATOM 863 C CA . ALA A 1 120 ? -1.539 12.895 -14.175 1.00 98.19 120 ALA A CA 1
ATOM 864 C C . ALA A 1 120 ? -2.561 11.815 -13.772 1.00 98.19 120 ALA A C 1
ATOM 866 O O . ALA A 1 120 ? -3.332 11.354 -14.613 1.00 98.19 120 ALA A O 1
ATOM 867 N N . LEU A 1 121 ? -2.616 11.449 -12.485 1.00 97.44 121 LEU A N 1
ATOM 868 C CA . LEU A 1 121 ? -3.576 10.468 -11.971 1.00 97.44 121 LEU A CA 1
ATOM 869 C C . LEU A 1 121 ? -5.029 10.899 -12.187 1.00 97.44 121 LEU A C 1
ATOM 871 O O . LEU A 1 121 ? -5.843 10.066 -12.582 1.00 97.44 121 LEU A O 1
ATOM 875 N N . ALA A 1 122 ? -5.343 12.182 -11.976 1.00 93.88 122 ALA A N 1
ATOM 876 C CA . ALA A 1 122 ? -6.703 12.714 -12.074 1.00 93.88 122 ALA A CA 1
ATOM 877 C C . ALA A 1 122 ? -7.350 12.527 -13.462 1.00 93.88 122 ALA A C 1
ATOM 879 O O . ALA A 1 122 ? -8.573 12.459 -13.557 1.00 93.88 122 ALA A O 1
ATOM 880 N N . GLY A 1 123 ? -6.543 12.437 -14.524 1.00 91.00 123 GLY A N 1
ATOM 881 C CA . GLY A 1 123 ? -6.999 12.195 -15.897 1.00 91.00 123 GLY A CA 1
ATOM 882 C C . GLY A 1 123 ? -6.814 10.756 -16.386 1.00 91.00 123 GLY A C 1
ATOM 883 O O . GLY A 1 123 ? -6.990 10.502 -17.575 1.00 91.00 123 GLY A O 1
ATOM 884 N N . SER A 1 124 ? -6.418 9.828 -15.513 1.00 97.31 124 SER A N 1
ATOM 885 C CA . SER A 1 124 ? -6.051 8.459 -15.889 1.00 97.31 124 SER A CA 1
ATOM 886 C C . SER A 1 124 ? -7.020 7.412 -15.335 1.00 97.31 124 SER A C 1
ATOM 888 O O . SER A 1 124 ? -7.772 7.667 -14.399 1.00 97.31 124 SER A O 1
ATOM 890 N N . ASN A 1 125 ? -6.935 6.189 -15.864 1.00 96.00 125 ASN A N 1
ATOM 891 C CA . ASN A 1 125 ? -7.617 5.012 -15.309 1.00 96.00 125 ASN A CA 1
ATOM 892 C C . ASN A 1 125 ? -6.770 4.270 -14.257 1.00 96.00 125 ASN A C 1
ATOM 894 O O . ASN A 1 125 ? -7.111 3.157 -13.849 1.00 96.00 125 ASN A O 1
ATOM 898 N N . SER A 1 126 ? -5.641 4.852 -13.849 1.00 98.56 126 SER A N 1
ATOM 899 C CA . SER A 1 126 ? -4.705 4.251 -12.907 1.00 98.56 126 SER A CA 1
ATOM 900 C C . SER A 1 126 ? -5.010 4.680 -11.477 1.00 98.56 126 SER A C 1
ATOM 902 O O . SER A 1 126 ? -5.310 5.837 -11.191 1.00 98.56 126 SER A O 1
ATOM 904 N N . ARG A 1 127 ? -4.857 3.743 -10.544 1.00 98.75 127 ARG A N 1
ATOM 905 C CA . ARG A 1 127 ? -4.861 3.996 -9.103 1.00 98.75 127 ARG A CA 1
ATOM 906 C C . ARG A 1 127 ? -3.448 3.857 -8.555 1.00 98.75 127 ARG A C 1
ATOM 908 O O . ARG A 1 127 ? -2.812 2.829 -8.769 1.00 98.75 127 ARG A O 1
ATOM 915 N N . LEU A 1 128 ? -2.995 4.841 -7.783 1.00 98.88 128 LEU A N 1
ATOM 916 C CA . LEU A 1 128 ? -1.730 4.785 -7.047 1.00 98.88 128 LEU A CA 1
ATOM 917 C C . LEU A 1 128 ? -1.970 4.444 -5.567 1.00 98.88 128 LEU A C 1
ATOM 919 O O . LEU A 1 128 ? -2.842 5.029 -4.932 1.00 98.88 128 LEU A O 1
ATOM 923 N N . ILE A 1 129 ? -1.183 3.531 -5.005 1.00 98.88 129 ILE A N 1
ATOM 924 C CA . ILE A 1 129 ? -0.989 3.338 -3.560 1.00 98.88 129 ILE A CA 1
ATOM 925 C C . ILE A 1 129 ? 0.424 3.825 -3.223 1.00 98.88 129 ILE A C 1
ATOM 927 O O . ILE A 1 129 ? 1.379 3.443 -3.904 1.00 98.88 129 ILE A O 1
ATOM 931 N N . GLY A 1 130 ? 0.551 4.661 -2.192 1.00 98.06 130 GLY A N 1
ATOM 932 C CA . GLY A 1 130 ? 1.791 5.354 -1.852 1.00 98.06 130 GLY A CA 1
ATOM 933 C C . GLY A 1 130 ? 1.894 6.757 -2.472 1.00 98.06 130 GLY A C 1
ATOM 934 O O . GLY A 1 130 ? 0.870 7.313 -2.894 1.00 98.06 130 GLY A O 1
ATOM 935 N N . PRO A 1 131 ? 3.106 7.339 -2.553 1.00 98.25 131 PRO A N 1
ATOM 936 C CA . PRO A 1 131 ? 4.413 6.753 -2.219 1.00 98.25 131 PRO A CA 1
ATOM 937 C C . PRO A 1 131 ? 4.636 6.592 -0.706 1.00 98.25 131 PRO A C 1
ATOM 939 O O . PRO A 1 131 ? 3.703 6.761 0.077 1.00 98.25 131 PRO A O 1
ATOM 942 N N . ASN A 1 132 ? 5.861 6.247 -0.295 1.00 98.06 132 ASN A N 1
ATOM 943 C CA . ASN A 1 132 ? 6.246 6.063 1.106 1.00 98.06 132 ASN A CA 1
ATOM 944 C C . ASN A 1 132 ? 5.286 5.129 1.853 1.00 98.06 132 ASN A C 1
ATOM 946 O O . ASN A 1 132 ? 4.638 5.514 2.829 1.00 98.06 132 ASN A O 1
ATOM 950 N N . CYS A 1 133 ? 5.107 3.919 1.326 1.00 98.31 133 CYS A N 1
ATOM 951 C CA . CYS A 1 133 ? 4.111 2.993 1.839 1.00 98.31 133 CYS A CA 1
ATOM 952 C C . CYS A 1 133 ? 4.632 1.555 1.900 1.00 98.31 133 CYS A C 1
ATOM 954 O O . CYS A 1 133 ? 5.496 1.163 1.114 1.00 98.31 133 CYS A O 1
ATOM 956 N N . PRO A 1 134 ? 4.077 0.716 2.791 1.00 98.19 134 PRO A N 1
ATOM 957 C CA . PRO A 1 134 ? 4.445 -0.690 2.850 1.00 98.19 134 PRO A CA 1
ATOM 958 C C . PRO A 1 134 ? 3.811 -1.531 1.723 1.00 98.19 134 PRO A C 1
ATOM 960 O O . PRO A 1 134 ? 4.165 -2.705 1.573 1.00 98.19 134 PRO A O 1
ATOM 963 N N . GLY A 1 135 ? 2.881 -0.951 0.953 1.00 98.62 135 GLY A N 1
ATOM 964 C CA . GLY A 1 135 ? 2.160 -1.572 -0.156 1.00 98.62 135 GLY A CA 1
ATOM 965 C C . GLY A 1 135 ? 0.784 -2.136 0.216 1.00 98.62 135 GLY A C 1
ATOM 966 O O . GLY A 1 135 ? 0.091 -1.603 1.083 1.00 98.62 135 GLY A O 1
ATOM 967 N N . ILE A 1 136 ? 0.387 -3.228 -0.440 1.00 98.88 136 ILE A N 1
ATOM 968 C CA . ILE A 1 136 ? -0.907 -3.909 -0.266 1.00 98.88 136 ILE A CA 1
ATOM 969 C C . ILE A 1 136 ? -0.728 -5.427 -0.125 1.00 98.88 136 ILE A C 1
ATOM 971 O O . ILE A 1 136 ? 0.147 -6.024 -0.757 1.00 98.88 136 ILE A O 1
ATOM 975 N N . ILE A 1 137 ? -1.549 -6.062 0.713 1.00 98.75 137 ILE A N 1
ATOM 976 C CA . ILE A 1 137 ? -1.566 -7.519 0.874 1.00 98.75 137 ILE A CA 1
ATOM 977 C C . ILE A 1 137 ? -2.981 -8.046 1.100 1.00 98.75 137 ILE A C 1
ATOM 979 O O . ILE A 1 137 ? -3.703 -7.589 1.984 1.00 98.75 137 ILE A O 1
ATOM 983 N N . THR A 1 138 ? -3.350 -9.048 0.312 1.00 98.69 138 THR A N 1
ATOM 984 C CA . THR A 1 138 ? -4.494 -9.928 0.545 1.00 98.69 138 THR A CA 1
ATOM 985 C C . THR A 1 138 ? -3.935 -11.258 1.050 1.00 98.69 138 THR A C 1
ATOM 987 O O . THR A 1 138 ? -3.219 -11.926 0.291 1.00 98.69 138 THR A O 1
ATOM 990 N N . PRO A 1 139 ? -4.202 -11.636 2.315 1.00 98.12 139 PRO A N 1
ATOM 991 C CA . PRO A 1 139 ? -3.592 -12.820 2.908 1.00 98.12 139 PRO A CA 1
ATOM 992 C C . PRO A 1 139 ? -3.874 -14.095 2.110 1.00 98.12 139 PRO A C 1
ATOM 994 O O . PRO A 1 139 ? -4.976 -14.276 1.591 1.00 98.12 139 PRO A O 1
ATOM 997 N N . ASP A 1 140 ? -2.864 -14.962 2.024 1.00 96.12 140 ASP A N 1
ATOM 998 C CA . ASP A 1 140 ? -2.872 -16.237 1.287 1.00 96.12 140 ASP A CA 1
ATOM 999 C C . ASP A 1 140 ? -3.094 -16.121 -0.234 1.00 96.12 140 ASP A C 1
ATOM 1001 O O . ASP A 1 140 ? -3.267 -17.134 -0.913 1.00 96.12 140 ASP A O 1
ATOM 1005 N N . GLU A 1 141 ? -3.098 -14.905 -0.788 1.00 97.81 141 GLU A N 1
ATOM 1006 C CA . GLU A 1 141 ? -3.374 -14.684 -2.210 1.00 97.81 141 GLU A CA 1
ATOM 1007 C C . GLU A 1 141 ? -2.310 -13.831 -2.895 1.00 97.81 141 GLU A C 1
ATOM 1009 O O . GLU A 1 141 ? -1.750 -14.244 -3.908 1.00 97.81 141 GLU A O 1
ATOM 1014 N N . CYS A 1 142 ? -2.054 -12.620 -2.398 1.00 98.38 142 CYS A N 1
ATOM 1015 C CA . CYS A 1 142 ? -1.221 -11.669 -3.121 1.00 98.38 142 CYS A CA 1
ATOM 1016 C C . CYS A 1 142 ? -0.613 -10.623 -2.192 1.00 98.38 142 CYS A C 1
ATOM 1018 O O . CYS A 1 142 ? -1.308 -9.994 -1.397 1.00 98.38 142 CYS A O 1
ATOM 1020 N N . LYS A 1 143 ? 0.694 -10.405 -2.330 1.00 98.38 143 LYS A N 1
ATOM 1021 C CA . LYS A 1 143 ? 1.465 -9.385 -1.617 1.00 98.38 143 LYS A CA 1
ATOM 1022 C C . LYS A 1 143 ? 2.212 -8.529 -2.632 1.00 98.38 143 LYS A C 1
ATOM 1024 O O . LYS A 1 143 ? 3.050 -9.049 -3.367 1.00 98.38 143 LYS A O 1
ATOM 1029 N N . LEU A 1 144 ? 1.946 -7.225 -2.641 1.00 98.56 144 LEU A N 1
ATOM 1030 C CA . LEU A 1 144 ? 2.709 -6.212 -3.375 1.00 98.56 144 LEU A CA 1
ATOM 1031 C C . LEU A 1 144 ? 3.272 -5.232 -2.350 1.00 98.56 144 LEU A C 1
ATOM 1033 O O . LEU A 1 144 ? 2.577 -4.310 -1.934 1.00 98.56 144 LEU A O 1
ATOM 1037 N N . GLY A 1 145 ? 4.523 -5.427 -1.934 1.00 97.81 145 GLY A N 1
ATOM 1038 C CA . GLY A 1 145 ? 5.179 -4.500 -1.013 1.00 97.81 145 GLY A CA 1
ATOM 1039 C C . GLY A 1 145 ? 6.158 -5.161 -0.067 1.00 97.81 145 GLY A C 1
ATOM 1040 O O . GLY A 1 145 ? 6.650 -6.264 -0.311 1.00 97.81 145 GLY A O 1
ATOM 1041 N N . ILE A 1 146 ? 6.387 -4.504 1.064 1.00 98.38 146 ILE A N 1
ATOM 1042 C CA . ILE A 1 146 ? 7.423 -4.861 2.043 1.00 98.38 146 ILE A CA 1
ATOM 1043 C C . ILE A 1 146 ? 6.853 -5.446 3.343 1.00 98.38 146 ILE A C 1
ATOM 1045 O O . ILE A 1 146 ? 7.605 -5.875 4.208 1.00 98.38 146 ILE A O 1
ATOM 1049 N N . MET A 1 147 ? 5.524 -5.561 3.454 1.00 98.00 147 MET A N 1
ATOM 1050 C CA . MET A 1 147 ? 4.854 -6.140 4.631 1.00 98.00 147 MET A CA 1
ATOM 1051 C C . MET A 1 147 ? 5.268 -7.596 4.909 1.00 98.00 147 MET A C 1
ATOM 1053 O O . MET A 1 147 ? 5.238 -8.407 3.985 1.00 98.00 147 MET A O 1
ATOM 1057 N N . PRO A 1 148 ? 5.601 -8.001 6.140 1.00 96.62 148 PRO A N 1
ATOM 1058 C CA . PRO A 1 148 ? 5.928 -9.397 6.428 1.00 96.62 148 PRO A CA 1
ATOM 1059 C C . PRO A 1 148 ? 4.707 -10.303 6.196 1.00 96.62 148 PRO A C 1
ATOM 1061 O O . PRO A 1 148 ? 3.698 -10.199 6.886 1.00 96.62 148 PRO A O 1
ATOM 1064 N N . GLY A 1 149 ? 4.772 -11.206 5.213 1.00 96.31 149 GLY A N 1
ATOM 1065 C CA . GLY A 1 149 ? 3.619 -12.042 4.846 1.00 96.31 149 GLY A CA 1
ATOM 1066 C C . GLY A 1 149 ? 3.189 -13.021 5.946 1.00 96.31 149 GLY A C 1
ATOM 1067 O O . GLY A 1 149 ? 2.005 -13.288 6.096 1.00 96.31 149 GLY A O 1
ATOM 1068 N N . PHE A 1 150 ? 4.133 -13.507 6.757 1.00 95.44 150 PHE A N 1
ATOM 1069 C CA . PHE A 1 150 ? 3.904 -14.567 7.748 1.00 95.44 150 PHE A CA 1
ATOM 1070 C C . PHE A 1 150 ? 3.063 -14.152 8.968 1.00 95.44 150 PHE A C 1
ATOM 1072 O O . PHE A 1 150 ? 2.601 -15.024 9.695 1.00 95.44 150 PHE A O 1
ATOM 1079 N N . ILE A 1 151 ? 2.884 -12.849 9.221 1.00 96.00 151 ILE A N 1
ATOM 1080 C CA . ILE A 1 151 ? 2.009 -12.360 10.307 1.00 96.00 151 ILE A CA 1
ATOM 1081 C C . ILE A 1 151 ? 0.550 -12.192 9.861 1.00 96.00 151 ILE A C 1
ATOM 1083 O O . ILE A 1 151 ? -0.332 -11.987 10.696 1.00 96.00 151 ILE A O 1
ATOM 1087 N N . HIS A 1 152 ? 0.305 -12.244 8.550 1.00 97.50 152 HIS A N 1
ATOM 1088 C CA . HIS A 1 152 ? -1.019 -12.076 7.974 1.00 97.50 152 HIS A CA 1
ATOM 1089 C C . HIS A 1 152 ? -1.755 -13.410 7.968 1.00 97.50 152 HIS A C 1
ATOM 1091 O O . HIS A 1 152 ? -1.186 -14.439 7.612 1.00 97.50 152 HIS A O 1
ATOM 1097 N N . ALA A 1 153 ? -3.035 -13.369 8.317 1.00 97.31 153 ALA A N 1
ATOM 1098 C CA . ALA A 1 153 ? -3.921 -14.521 8.265 1.00 97.31 153 ALA A CA 1
ATOM 1099 C C . ALA A 1 153 ? -5.216 -14.116 7.572 1.00 97.31 153 ALA A C 1
ATOM 1101 O O . ALA A 1 153 ? -5.742 -13.033 7.830 1.00 97.31 153 ALA A O 1
ATOM 1102 N N . LYS A 1 154 ? -5.747 -14.971 6.698 1.00 97.69 154 LYS A N 1
ATOM 1103 C CA . LYS A 1 154 ? -7.013 -14.693 6.021 1.00 97.69 154 LYS A CA 1
ATOM 1104 C C . LYS A 1 154 ? -8.152 -14.541 7.026 1.00 97.69 154 LYS A C 1
ATOM 1106 O O . LYS A 1 154 ? -8.317 -15.356 7.930 1.00 97.69 154 LYS A O 1
ATOM 1111 N N . GLY A 1 155 ? -8.939 -13.489 6.849 1.00 97.06 155 GLY A N 1
ATOM 1112 C CA . GLY A 1 155 ? -10.010 -13.113 7.758 1.00 97.06 155 GLY A CA 1
ATOM 1113 C C . GLY A 1 155 ? -10.943 -12.071 7.159 1.00 97.06 155 GLY A C 1
ATOM 1114 O O . GLY A 1 155 ? -11.028 -11.922 5.941 1.00 97.06 155 GLY A O 1
ATOM 1115 N N . SER A 1 156 ? -11.659 -11.348 8.017 1.00 97.25 156 SER A N 1
ATOM 1116 C CA . SER A 1 156 ? -12.745 -10.454 7.589 1.00 97.25 156 SER A CA 1
ATOM 1117 C C . SER A 1 156 ? -12.526 -8.977 7.910 1.00 97.25 156 SER A C 1
ATOM 1119 O O . SER A 1 156 ? -13.450 -8.182 7.755 1.00 97.25 156 SER A O 1
ATOM 1121 N N . VAL A 1 157 ? -11.344 -8.579 8.379 1.00 98.62 157 VAL A N 1
ATOM 1122 C CA . VAL A 1 157 ? -11.074 -7.180 8.748 1.00 98.62 157 VAL A CA 1
ATOM 1123 C C . VAL A 1 157 ? -10.310 -6.483 7.627 1.00 98.62 157 VAL A C 1
ATOM 1125 O O . VAL A 1 157 ? -9.276 -6.970 7.178 1.00 98.62 157 VAL A O 1
ATOM 1128 N N . GLY A 1 158 ? -10.846 -5.389 7.097 1.00 98.69 158 GLY A N 1
ATOM 1129 C CA . GLY A 1 158 ? -10.129 -4.507 6.175 1.00 98.69 158 GLY A CA 1
ATOM 1130 C C . GLY A 1 158 ? -9.235 -3.563 6.968 1.00 98.69 158 GLY A C 1
ATOM 1131 O O . GLY A 1 158 ? -9.638 -3.108 8.035 1.00 98.69 158 GLY A O 1
ATOM 1132 N N . LEU A 1 159 ? -8.029 -3.270 6.492 1.00 98.69 159 LEU A N 1
ATOM 1133 C CA . LEU A 1 159 ? -7.103 -2.384 7.198 1.00 98.69 159 LEU A CA 1
ATOM 1134 C C . LEU A 1 159 ? -6.543 -1.338 6.244 1.00 98.69 159 LEU A C 1
ATOM 1136 O O . LEU A 1 159 ? -5.971 -1.682 5.212 1.00 98.69 159 LEU A O 1
ATOM 1140 N N . VAL A 1 160 ? -6.667 -0.064 6.613 1.00 98.81 160 VAL A N 1
ATOM 1141 C CA . VAL A 1 160 ? -5.990 1.054 5.947 1.00 98.81 160 VAL A CA 1
ATOM 1142 C C . VAL A 1 160 ? -5.124 1.836 6.935 1.00 98.81 160 VAL A C 1
ATOM 1144 O O . VAL A 1 160 ? -5.557 2.155 8.044 1.00 98.81 160 VAL A O 1
ATOM 1147 N N . SER A 1 161 ? -3.889 2.155 6.542 1.00 98.19 161 SER A N 1
ATOM 1148 C CA . SER A 1 161 ? -2.952 2.895 7.396 1.00 98.19 161 SER A CA 1
ATOM 1149 C C . SER A 1 161 ? -1.980 3.771 6.615 1.00 98.19 161 SER A C 1
ATOM 1151 O O . SER A 1 161 ? -1.571 3.423 5.508 1.00 98.19 161 SER A O 1
ATOM 1153 N N . ARG A 1 162 ? -1.533 4.871 7.228 1.00 95.31 162 ARG A N 1
ATOM 1154 C CA . ARG A 1 162 ? -0.370 5.640 6.749 1.00 95.31 162 ARG A CA 1
ATOM 1155 C C . ARG A 1 162 ? 0.970 5.025 7.159 1.00 95.31 162 ARG A C 1
ATOM 1157 O O . ARG A 1 162 ? 1.961 5.225 6.470 1.00 95.31 162 ARG A O 1
ATOM 1164 N N . SER A 1 163 ? 1.005 4.251 8.245 1.00 92.81 163 SER A N 1
ATOM 1165 C CA . SER A 1 163 ? 2.235 3.725 8.846 1.00 92.81 163 SER A CA 1
ATOM 1166 C C . SER A 1 163 ? 2.473 2.254 8.520 1.00 92.81 163 SER A C 1
ATOM 1168 O O . SER A 1 163 ? 1.594 1.412 8.696 1.00 92.81 163 SER A O 1
ATOM 1170 N N . GLY A 1 164 ? 3.704 1.925 8.118 1.00 92.75 164 GLY A N 1
ATOM 1171 C CA . GLY A 1 164 ? 4.139 0.545 7.898 1.00 92.75 164 GLY A CA 1
ATOM 1172 C C . GLY A 1 164 ? 4.112 -0.297 9.172 1.00 92.75 164 GLY A C 1
ATOM 1173 O O . GLY A 1 164 ? 3.331 -1.234 9.287 1.00 92.75 164 GLY A O 1
ATOM 1174 N N . THR A 1 165 ? 4.934 0.031 10.165 1.00 93.19 165 THR A N 1
ATOM 1175 C CA . THR A 1 165 ? 5.099 -0.822 11.354 1.00 93.19 165 THR A CA 1
ATOM 1176 C C . THR A 1 165 ? 3.851 -0.895 12.234 1.00 93.19 165 THR A C 1
ATOM 1178 O O . THR A 1 165 ? 3.550 -1.970 12.749 1.00 93.19 165 THR A O 1
ATOM 1181 N N . LEU A 1 166 ? 3.066 0.185 12.348 1.00 94.75 166 LEU A N 1
ATOM 1182 C CA . LEU A 1 166 ? 1.775 0.128 13.049 1.00 94.75 166 LEU A CA 1
ATOM 1183 C C . LEU A 1 166 ? 0.747 -0.737 12.310 1.00 94.75 166 LEU A C 1
ATOM 1185 O O . LEU A 1 166 ? -0.092 -1.361 12.957 1.00 94.75 166 LEU A O 1
ATOM 1189 N N . THR A 1 167 ? 0.831 -0.837 10.977 1.00 96.44 167 THR A N 1
ATOM 1190 C CA . THR A 1 167 ? 0.043 -1.830 10.232 1.00 96.44 167 THR A CA 1
ATOM 1191 C C . THR A 1 167 ? 0.398 -3.242 10.685 1.00 96.44 167 THR A C 1
ATOM 1193 O O . THR A 1 167 ? -0.498 -4.049 10.907 1.00 96.44 167 THR A O 1
ATOM 1196 N N . TYR A 1 168 ? 1.686 -3.547 10.863 1.00 95.44 168 TYR A N 1
ATOM 1197 C CA . TYR A 1 168 ? 2.137 -4.899 11.224 1.00 95.44 168 TYR A CA 1
ATOM 1198 C C . TYR A 1 168 ? 1.667 -5.276 12.628 1.00 95.44 168 TYR A C 1
ATOM 1200 O O . TYR A 1 168 ? 1.224 -6.400 12.851 1.00 95.44 168 TYR A O 1
ATOM 1208 N N . GLU A 1 169 ? 1.707 -4.314 13.546 1.00 96.50 169 GLU A N 1
ATOM 1209 C CA . GLU A 1 169 ? 1.203 -4.475 14.906 1.00 96.50 169 GLU A CA 1
ATOM 1210 C C . GLU A 1 169 ? -0.302 -4.781 14.918 1.00 96.50 169 GLU A C 1
ATOM 1212 O O . GLU A 1 169 ? -0.740 -5.776 15.494 1.00 96.50 169 GLU A O 1
ATOM 1217 N N . ALA A 1 170 ? -1.097 -3.990 14.195 1.00 97.38 170 ALA A N 1
ATOM 1218 C CA . ALA A 1 170 ? -2.539 -4.197 14.084 1.00 97.38 170 ALA A CA 1
ATOM 1219 C C . ALA A 1 170 ? -2.893 -5.546 13.435 1.00 97.38 170 ALA A C 1
ATOM 1221 O O . ALA A 1 170 ? -3.778 -6.258 13.911 1.00 97.38 170 ALA A O 1
ATOM 1222 N N . VAL A 1 171 ? -2.174 -5.919 12.371 1.00 97.12 171 VAL A N 1
ATOM 1223 C CA . VAL A 1 171 ? -2.294 -7.227 11.711 1.00 97.12 171 VAL A CA 1
ATOM 1224 C C . VAL A 1 171 ? -2.033 -8.350 12.704 1.00 97.12 171 VAL A C 1
ATOM 1226 O O . VAL A 1 171 ? -2.844 -9.270 12.811 1.00 97.12 171 VAL A O 1
ATOM 1229 N N . LYS A 1 172 ? -0.934 -8.268 13.459 1.00 96.06 172 LYS A N 1
ATOM 1230 C CA . LYS A 1 172 ? -0.585 -9.306 14.423 1.00 96.06 172 LYS A CA 1
ATOM 1231 C C . LYS A 1 172 ? -1.656 -9.435 15.506 1.00 96.06 172 LYS A C 1
ATOM 1233 O O . LYS A 1 172 ? -2.107 -10.546 15.760 1.00 96.06 172 LYS A O 1
ATOM 1238 N N . GLN A 1 173 ? -2.116 -8.325 16.083 1.00 97.12 173 GLN A N 1
ATOM 1239 C CA . GLN A 1 173 ? -3.172 -8.358 17.096 1.00 97.12 173 GLN A CA 1
ATOM 1240 C C . GLN A 1 173 ? -4.465 -8.980 16.565 1.00 97.12 173 GLN A C 1
ATOM 1242 O O . GLN A 1 173 ? -5.064 -9.803 17.248 1.00 97.12 173 GLN A O 1
ATOM 1247 N N . LEU A 1 174 ? -4.885 -8.629 15.343 1.00 97.00 174 LEU A N 1
ATOM 1248 C CA . LEU A 1 174 ? -6.049 -9.233 14.686 1.00 97.00 174 LEU A CA 1
ATOM 1249 C C . LEU A 1 174 ? -5.896 -10.748 14.500 1.00 97.00 174 LEU A C 1
ATOM 1251 O O . LEU A 1 174 ? -6.856 -11.496 14.698 1.00 97.00 174 LEU A O 1
ATOM 1255 N N . THR A 1 175 ? -4.708 -11.203 14.104 1.00 94.12 175 THR A N 1
ATOM 1256 C CA . THR A 1 175 ? -4.399 -12.629 13.958 1.00 94.12 175 THR A CA 1
ATOM 1257 C C . THR A 1 175 ? -4.429 -13.338 15.317 1.00 94.12 175 THR A C 1
ATOM 1259 O O . THR A 1 175 ? -5.064 -14.385 15.439 1.00 94.12 175 THR A O 1
ATOM 1262 N N . ASP A 1 176 ? -3.834 -12.745 16.355 1.00 92.69 176 ASP A N 1
ATOM 1263 C CA . ASP A 1 176 ? -3.767 -13.312 17.710 1.00 92.69 176 ASP A CA 1
ATOM 1264 C C . ASP A 1 176 ? -5.152 -13.458 18.371 1.00 92.69 176 ASP A C 1
ATOM 1266 O O . ASP A 1 176 ? -5.342 -14.355 19.195 1.00 92.69 176 ASP A O 1
ATOM 1270 N N . VAL A 1 177 ? -6.122 -12.607 18.004 1.00 94.06 177 VAL A N 1
ATOM 1271 C CA . VAL A 1 177 ? -7.523 -12.700 18.467 1.00 94.06 177 VAL A CA 1
ATOM 1272 C C . VAL A 1 177 ? -8.428 -13.538 17.550 1.00 94.06 177 VAL A C 1
ATOM 1274 O O . VAL A 1 177 ? -9.634 -13.646 17.789 1.00 94.06 177 VAL A O 1
ATOM 1277 N N . GLY A 1 178 ? -7.866 -14.131 16.491 1.00 93.75 178 GLY A N 1
ATOM 1278 C CA . GLY A 1 178 ? -8.566 -15.028 15.568 1.00 93.75 178 GLY A CA 1
ATOM 1279 C C . GLY A 1 178 ? -9.460 -14.345 14.527 1.00 93.75 178 GLY A C 1
ATOM 1280 O O . GLY A 1 178 ? -10.348 -15.003 13.988 1.00 93.75 178 GLY A O 1
ATOM 1281 N N . LEU A 1 179 ? -9.258 -13.052 14.246 1.00 95.44 179 LEU A N 1
ATOM 1282 C CA . LEU A 1 179 ? -10.044 -12.296 13.261 1.00 95.44 179 LEU A CA 1
ATOM 1283 C C . LEU A 1 179 ? -9.437 -12.311 11.855 1.00 95.44 179 LEU A C 1
ATOM 1285 O O . LEU A 1 179 ? -10.179 -12.404 10.876 1.00 95.44 179 LEU A O 1
ATOM 1289 N N . GLY A 1 180 ? -8.108 -12.201 11.754 1.00 96.69 180 GLY A N 1
ATOM 1290 C CA . GLY A 1 180 ? -7.390 -12.103 10.478 1.00 96.69 180 GLY A CA 1
ATOM 1291 C C . GLY A 1 180 ? -7.765 -10.864 9.650 1.00 96.69 180 GLY A C 1
ATOM 1292 O O . GLY A 1 180 ? -8.448 -9.951 10.119 1.00 96.69 180 GLY A O 1
ATOM 1293 N N . GLN A 1 181 ? -7.312 -10.818 8.398 1.00 98.12 181 GLN A N 1
ATOM 1294 C CA . GLN A 1 181 ? -7.483 -9.684 7.493 1.00 98.12 181 GLN A CA 1
ATOM 1295 C C . GLN A 1 181 ? -8.098 -10.113 6.159 1.00 98.12 181 GLN A C 1
ATOM 1297 O O . GLN A 1 181 ? -7.784 -11.169 5.613 1.00 98.12 181 GLN A O 1
ATOM 1302 N N . SER A 1 182 ? -8.970 -9.265 5.620 1.00 98.31 182 SER A N 1
ATOM 1303 C CA . SER A 1 182 ? -9.481 -9.389 4.251 1.00 98.31 182 SER A CA 1
ATOM 1304 C C . SER A 1 182 ? -8.452 -8.843 3.260 1.00 98.31 182 SER A C 1
ATOM 1306 O O . SER A 1 182 ? -8.015 -9.545 2.352 1.00 98.31 182 SER A O 1
ATOM 1308 N N . THR A 1 183 ? -8.007 -7.599 3.449 1.00 98.75 183 THR A N 1
ATOM 1309 C CA . THR A 1 183 ? -6.880 -6.972 2.742 1.00 98.75 183 THR A CA 1
ATOM 1310 C C . THR A 1 183 ? -6.334 -5.821 3.593 1.00 98.75 183 THR A C 1
ATOM 1312 O O . THR A 1 183 ? -7.106 -5.111 4.241 1.00 98.75 183 THR A O 1
ATOM 1315 N N . CYS A 1 184 ? -5.015 -5.627 3.586 1.00 98.62 184 CYS A N 1
ATOM 1316 C CA . CYS A 1 184 ? -4.338 -4.503 4.236 1.00 98.62 184 CYS A CA 1
ATOM 1317 C C . CYS A 1 184 ? -3.747 -3.565 3.183 1.00 98.62 184 CYS A C 1
ATOM 1319 O O . CYS A 1 184 ? -3.033 -4.021 2.289 1.00 98.62 184 CYS A O 1
ATOM 1321 N N . ILE A 1 185 ? -4.010 -2.265 3.310 1.00 98.75 185 ILE A N 1
ATOM 1322 C CA . ILE A 1 185 ? -3.548 -1.211 2.404 1.00 98.75 185 ILE A CA 1
ATOM 1323 C C . ILE A 1 185 ? -2.765 -0.171 3.208 1.00 98.75 185 ILE A C 1
ATOM 1325 O O . ILE A 1 185 ? -3.334 0.599 3.984 1.00 98.75 185 ILE A O 1
ATOM 1329 N N . GLY A 1 186 ? -1.456 -0.108 2.992 1.00 98.50 186 GLY A N 1
ATOM 1330 C CA . GLY A 1 186 ? -0.655 1.025 3.428 1.00 98.50 186 GLY A CA 1
ATOM 1331 C C . GLY A 1 186 ? -0.735 2.137 2.391 1.00 98.50 186 GLY A C 1
ATOM 1332 O O . GLY A 1 186 ? -0.200 1.978 1.302 1.00 98.50 186 GLY A O 1
ATOM 1333 N N . ILE A 1 187 ? -1.402 3.246 2.705 1.00 98.38 187 ILE A N 1
ATOM 1334 C CA . ILE A 1 187 ? -1.615 4.358 1.761 1.00 98.38 187 ILE A CA 1
ATOM 1335 C C . ILE A 1 187 ? -0.432 5.327 1.684 1.00 98.38 187 ILE A C 1
ATOM 1337 O O . ILE A 1 187 ? -0.262 5.992 0.667 1.00 98.38 187 ILE A O 1
ATOM 1341 N N . GLY A 1 188 ? 0.395 5.348 2.730 1.00 97.25 188 GLY A N 1
ATOM 1342 C CA . GLY A 1 188 ? 1.658 6.072 2.792 1.00 97.25 188 GLY A CA 1
ATOM 1343 C C . GLY A 1 188 ? 1.679 7.304 3.702 1.00 97.25 188 GLY A C 1
ATOM 1344 O O . GLY A 1 188 ? 0.641 7.879 4.048 1.00 97.25 188 GLY A O 1
ATOM 1345 N N . GLY A 1 189 ? 2.891 7.676 4.119 1.00 94.62 189 GLY A N 1
ATOM 1346 C CA . GLY A 1 189 ? 3.164 8.765 5.069 1.00 94.62 189 GLY A CA 1
ATOM 1347 C C . GLY A 1 189 ? 3.425 10.135 4.429 1.00 94.62 189 GLY A C 1
ATOM 1348 O O . GLY A 1 189 ? 3.554 11.142 5.130 1.00 94.62 189 GLY A O 1
ATOM 1349 N N . ASP A 1 190 ? 3.500 10.211 3.102 1.00 94.06 190 ASP A N 1
ATOM 1350 C CA . ASP A 1 190 ? 3.819 11.464 2.415 1.00 94.06 190 ASP A CA 1
ATOM 1351 C C . ASP A 1 190 ? 2.632 12.454 2.414 1.00 94.06 190 ASP A C 1
ATOM 1353 O O . ASP A 1 190 ? 1.479 12.055 2.614 1.00 94.06 190 ASP A O 1
ATOM 1357 N N . PRO A 1 191 ? 2.875 13.768 2.215 1.00 90.69 191 PRO A N 1
ATOM 1358 C CA . PRO A 1 191 ? 1.809 14.773 2.161 1.00 90.69 191 PRO A CA 1
ATOM 1359 C C . PRO A 1 191 ? 0.878 14.620 0.951 1.00 90.69 191 PRO A C 1
ATOM 1361 O O . PRO A 1 191 ? -0.292 14.986 1.029 1.00 90.69 191 PRO A O 1
ATOM 1364 N N . ILE A 1 192 ? 1.400 14.107 -0.168 1.00 95.00 192 ILE A N 1
ATOM 1365 C CA . ILE A 1 192 ? 0.647 13.838 -1.397 1.00 95.00 192 ILE A CA 1
ATOM 1366 C C . ILE A 1 192 ? 0.755 12.343 -1.680 1.00 95.00 192 ILE A C 1
ATOM 1368 O O . ILE A 1 192 ? 1.821 11.852 -2.047 1.00 95.00 192 ILE A O 1
ATOM 1372 N N . VAL A 1 193 ? -0.360 11.639 -1.512 1.00 96.94 193 VAL A N 1
ATOM 1373 C CA . VAL A 1 193 ? -0.511 10.207 -1.801 1.00 96.94 193 VAL A CA 1
ATOM 1374 C C . VAL A 1 193 ? -1.572 10.002 -2.877 1.00 96.94 193 VAL A C 1
ATOM 1376 O O . VAL A 1 193 ? -2.402 10.882 -3.105 1.00 96.94 193 VAL A O 1
ATOM 1379 N N . GLY A 1 194 ? -1.563 8.835 -3.523 1.00 97.88 194 GLY A N 1
ATOM 1380 C CA . GLY A 1 194 ? -2.608 8.446 -4.471 1.00 97.88 194 GLY A CA 1
ATOM 1381 C C . GLY A 1 194 ? -3.926 8.087 -3.779 1.00 97.88 194 GLY A C 1
ATOM 1382 O O . GLY A 1 194 ? -4.860 8.880 -3.719 1.00 97.88 194 GLY A O 1
ATOM 1383 N N . THR A 1 195 ? -4.011 6.861 -3.265 1.00 98.38 195 THR A N 1
ATOM 1384 C CA . THR A 1 195 ? -5.188 6.329 -2.564 1.00 98.38 195 THR A CA 1
ATOM 1385 C C . THR A 1 195 ? -5.271 6.934 -1.168 1.00 98.38 195 THR A C 1
ATOM 1387 O O . THR A 1 195 ? -4.331 6.814 -0.389 1.00 98.38 195 THR A O 1
ATOM 1390 N N . LYS A 1 196 ? -6.406 7.548 -0.833 1.00 97.88 196 LYS A N 1
ATOM 1391 C CA . LYS A 1 196 ? -6.670 8.142 0.484 1.00 97.88 196 LYS A CA 1
ATOM 1392 C C . LYS A 1 196 ? -7.445 7.179 1.387 1.00 97.88 196 LYS A C 1
ATOM 1394 O O . LYS A 1 196 ? -7.925 6.135 0.943 1.00 97.88 196 LYS A O 1
ATOM 1399 N N . PHE A 1 197 ? -7.636 7.562 2.652 1.00 98.50 197 PHE A N 1
ATOM 1400 C CA . PHE A 1 197 ? -8.482 6.813 3.590 1.00 98.50 197 PHE A CA 1
ATOM 1401 C C . PHE A 1 197 ? -9.884 6.559 3.038 1.00 98.50 197 PHE A C 1
ATOM 1403 O O . PHE A 1 197 ? -10.309 5.409 2.991 1.00 98.50 197 PHE A O 1
ATOM 1410 N N . ILE A 1 198 ? -10.570 7.607 2.568 1.00 98.38 198 ILE A N 1
ATOM 1411 C CA . ILE A 1 198 ? -11.929 7.507 2.010 1.00 98.38 198 ILE A CA 1
ATOM 1412 C C . ILE A 1 198 ? -11.989 6.475 0.880 1.00 98.38 198 ILE A C 1
ATOM 1414 O O . ILE A 1 198 ? -12.926 5.685 0.816 1.00 98.38 198 ILE A O 1
ATOM 1418 N N . ASP A 1 199 ? -10.982 6.451 0.007 1.00 98.44 199 ASP A N 1
ATOM 1419 C CA . ASP A 1 199 ? -10.950 5.527 -1.124 1.00 98.44 199 ASP A CA 1
ATOM 1420 C C . ASP A 1 199 ? -10.827 4.070 -0.667 1.00 98.44 199 ASP A C 1
ATOM 1422 O O . ASP A 1 199 ? -11.544 3.204 -1.162 1.00 98.44 199 ASP A O 1
ATOM 1426 N N . ALA A 1 200 ? -9.940 3.794 0.292 1.00 98.62 200 ALA A N 1
ATOM 1427 C CA . ALA A 1 200 ? -9.789 2.458 0.860 1.00 98.62 200 ALA A CA 1
ATOM 1428 C C . ALA A 1 200 ? -11.038 2.028 1.647 1.00 98.62 200 ALA A C 1
ATOM 1430 O O . ALA A 1 200 ? -11.493 0.895 1.517 1.00 98.62 200 ALA A O 1
ATOM 1431 N N . ILE A 1 201 ? -11.626 2.941 2.426 1.00 98.75 201 ILE A N 1
ATOM 1432 C CA . ILE A 1 201 ? -12.842 2.690 3.206 1.00 98.75 201 ILE A CA 1
ATOM 1433 C C . ILE A 1 201 ? -14.020 2.356 2.289 1.00 98.75 201 ILE A C 1
ATOM 1435 O O . ILE A 1 201 ? -14.743 1.412 2.586 1.00 98.75 201 ILE A O 1
ATOM 1439 N N . LYS A 1 202 ? -14.184 3.059 1.160 1.00 98.50 202 LYS A N 1
ATOM 1440 C CA . LYS A 1 202 ? -15.182 2.725 0.128 1.00 98.50 202 LYS A CA 1
ATOM 1441 C C . LYS A 1 202 ? -15.025 1.291 -0.360 1.00 98.50 202 LYS A C 1
ATOM 1443 O O . LYS A 1 202 ? -15.962 0.507 -0.271 1.00 98.50 202 LYS A O 1
ATOM 1448 N N . LEU A 1 203 ? -13.810 0.928 -0.778 1.00 98.56 203 LEU A N 1
ATOM 1449 C CA . LEU A 1 203 ? -13.504 -0.426 -1.246 1.00 98.56 203 LEU A CA 1
ATOM 1450 C C . LEU A 1 203 ? -13.855 -1.482 -0.189 1.00 98.56 203 LEU A C 1
ATOM 1452 O O . LEU A 1 203 ? -14.483 -2.490 -0.502 1.00 98.56 203 LEU A O 1
ATOM 1456 N N . PHE A 1 204 ? -13.489 -1.243 1.071 1.00 98.69 204 PHE A N 1
ATOM 1457 C CA . PHE A 1 204 ? -13.811 -2.150 2.168 1.00 98.69 204 PHE A CA 1
ATOM 1458 C C . PHE A 1 204 ? -15.295 -2.178 2.525 1.00 98.69 204 PHE A C 1
ATOM 1460 O O . PHE A 1 204 ? -15.798 -3.224 2.924 1.00 98.69 204 PHE A O 1
ATOM 1467 N N . ASN A 1 205 ? -16.011 -1.061 2.420 1.00 98.38 205 ASN A N 1
ATOM 1468 C CA . ASN A 1 205 ? -17.450 -1.001 2.662 1.00 98.38 205 ASN A CA 1
ATOM 1469 C C . ASN A 1 205 ? -18.214 -1.798 1.594 1.00 98.38 205 ASN A C 1
ATOM 1471 O O . ASN A 1 205 ? -19.141 -2.534 1.931 1.00 98.38 205 ASN A O 1
ATOM 1475 N N . ASP A 1 206 ? -17.742 -1.752 0.351 1.00 98.00 206 ASP A N 1
ATOM 1476 C CA . ASP A 1 206 ? -18.356 -2.447 -0.779 1.00 98.00 206 ASP A CA 1
ATOM 1477 C C . ASP A 1 206 ? -17.982 -3.940 -0.838 1.00 98.00 206 ASP A C 1
ATOM 1479 O O . ASP A 1 206 ? -18.760 -4.743 -1.350 1.00 98.00 206 ASP A O 1
ATOM 1483 N N . ASP A 1 207 ? -16.837 -4.354 -0.277 1.00 98.31 207 ASP A N 1
ATOM 1484 C CA . ASP A 1 207 ? -16.434 -5.767 -0.254 1.00 98.31 207 ASP A CA 1
ATOM 1485 C C . ASP A 1 207 ? -17.268 -6.587 0.751 1.00 98.31 207 ASP A C 1
ATOM 1487 O O . ASP A 1 207 ? -17.102 -6.437 1.967 1.00 98.31 207 ASP A O 1
ATOM 1491 N N . PRO A 1 208 ? -18.130 -7.520 0.311 1.00 97.50 208 PRO A N 1
ATOM 1492 C CA . PRO A 1 208 ? -18.934 -8.333 1.220 1.00 97.50 208 PRO A CA 1
ATOM 1493 C C . PRO A 1 208 ? -18.103 -9.259 2.124 1.00 97.50 208 PRO A C 1
ATOM 1495 O O . PRO A 1 208 ? -18.633 -9.714 3.144 1.00 97.50 208 PRO A O 1
ATOM 1498 N N . ALA A 1 209 ? -16.839 -9.559 1.793 1.00 97.06 209 ALA A N 1
ATOM 1499 C CA . ALA A 1 209 ? -15.953 -10.348 2.652 1.00 97.06 209 ALA A CA 1
ATOM 1500 C C . ALA A 1 209 ? -15.421 -9.540 3.848 1.00 97.06 209 ALA A C 1
ATOM 1502 O O . ALA A 1 209 ? -15.202 -10.105 4.923 1.00 97.06 209 ALA A O 1
ATOM 1503 N N . THR A 1 210 ? -15.282 -8.221 3.704 1.00 98.56 210 THR A N 1
ATOM 1504 C CA . THR A 1 210 ? -14.937 -7.330 4.811 1.00 98.56 210 THR A CA 1
ATOM 1505 C C . THR A 1 210 ? -16.150 -7.102 5.717 1.00 98.56 210 THR A C 1
ATOM 1507 O O . THR A 1 210 ? -17.219 -6.690 5.262 1.00 98.56 210 THR A O 1
ATOM 1510 N N . LYS A 1 211 ? -15.985 -7.359 7.018 1.00 98.31 211 LYS A N 1
ATOM 1511 C CA . LYS A 1 211 ? -17.011 -7.228 8.069 1.00 98.31 211 LYS A CA 1
ATOM 1512 C C . LYS A 1 211 ? -16.716 -6.129 9.087 1.00 98.31 211 LYS A C 1
ATOM 1514 O O . LYS A 1 211 ? -17.646 -5.668 9.730 1.00 98.31 211 LYS A O 1
ATOM 1519 N N . ALA A 1 212 ? -15.463 -5.700 9.207 1.00 98.56 212 ALA A N 1
ATOM 1520 C CA . ALA A 1 212 ? -15.051 -4.544 10.002 1.00 98.56 212 ALA A CA 1
ATOM 1521 C C . ALA A 1 212 ? -13.843 -3.870 9.346 1.00 98.56 212 ALA A C 1
ATOM 1523 O O . ALA A 1 212 ? -13.146 -4.498 8.545 1.00 98.56 212 ALA A O 1
ATOM 1524 N N . ILE A 1 213 ? -13.597 -2.606 9.681 1.00 98.81 213 ILE A N 1
ATOM 1525 C CA . ILE A 1 213 ? -12.521 -1.802 9.093 1.00 98.81 213 ILE A CA 1
ATOM 1526 C C . ILE A 1 213 ? -11.645 -1.230 10.210 1.00 98.81 213 ILE A C 1
ATOM 1528 O O . ILE A 1 213 ? -12.156 -0.660 11.167 1.00 98.81 213 ILE A O 1
ATOM 1532 N N . ILE A 1 214 ? -10.326 -1.346 10.077 1.00 98.62 214 ILE A N 1
ATOM 1533 C CA . ILE A 1 214 ? -9.353 -0.583 10.860 1.00 98.62 214 ILE A CA 1
ATOM 1534 C C . ILE A 1 214 ? -8.856 0.596 10.024 1.00 98.62 214 ILE A C 1
ATOM 1536 O O . ILE A 1 214 ? -8.422 0.423 8.884 1.00 98.62 214 ILE A O 1
ATOM 1540 N N . MET A 1 215 ? -8.842 1.774 10.638 1.00 98.44 215 MET A N 1
ATOM 1541 C CA . MET A 1 215 ? -8.239 2.992 10.120 1.00 98.44 215 MET A CA 1
ATOM 1542 C C . MET A 1 215 ? -7.156 3.497 11.084 1.00 98.44 215 MET A C 1
ATOM 1544 O O . MET A 1 215 ? -7.448 3.904 12.207 1.00 98.44 215 MET A O 1
ATOM 1548 N N . ILE A 1 216 ? -5.897 3.491 10.642 1.00 98.12 216 ILE A N 1
ATOM 1549 C CA . ILE A 1 216 ? -4.753 3.983 11.429 1.00 98.12 216 ILE A CA 1
ATOM 1550 C C . ILE A 1 216 ? -4.203 5.252 10.781 1.00 98.12 216 ILE A C 1
ATOM 1552 O O . ILE A 1 216 ? -3.485 5.190 9.779 1.00 98.12 216 ILE A O 1
ATOM 1556 N N . GLY A 1 217 ? -4.544 6.389 11.376 1.00 96.38 217 GLY A N 1
ATOM 1557 C CA . GLY A 1 217 ? -4.063 7.712 11.000 1.00 96.38 217 GLY A CA 1
ATOM 1558 C C . GLY A 1 217 ? -2.923 8.221 11.873 1.00 96.38 217 GLY A C 1
ATOM 1559 O O . GLY A 1 217 ? -2.432 7.551 12.787 1.00 96.38 217 GLY A O 1
ATOM 1560 N N . GLU A 1 218 ? -2.518 9.450 11.594 1.00 94.06 218 GLU A N 1
ATOM 1561 C CA . GLU A 1 218 ? -1.475 10.173 12.322 1.00 94.06 218 GLU A CA 1
ATOM 1562 C C . GLU A 1 218 ? -1.813 11.666 12.402 1.00 94.06 218 GLU A C 1
ATOM 1564 O O . GLU A 1 218 ? -2.798 12.133 11.835 1.00 94.06 218 GLU A O 1
ATOM 1569 N N . ILE A 1 219 ? -1.027 12.440 13.144 1.00 91.06 219 ILE A N 1
ATOM 1570 C CA . ILE A 1 219 ? -1.148 13.906 13.169 1.00 91.06 219 ILE A CA 1
ATOM 1571 C C . ILE A 1 219 ? -0.853 14.547 11.802 1.00 91.06 219 ILE A C 1
ATOM 1573 O O . ILE A 1 219 ? -0.097 14.005 11.006 1.00 91.06 219 ILE A O 1
ATOM 1577 N N . GLY A 1 220 ? -1.396 15.745 11.566 1.00 88.38 220 GLY A N 1
ATOM 1578 C CA . GLY A 1 220 ? -1.128 16.549 10.367 1.00 88.38 220 GLY A CA 1
ATOM 1579 C C . GLY A 1 220 ? -2.122 16.329 9.220 1.00 88.38 220 GLY A C 1
ATOM 1580 O O . GLY A 1 220 ? -2.546 15.208 8.944 1.00 88.38 220 GLY A O 1
ATOM 1581 N N . GLY A 1 221 ? -2.525 17.415 8.555 1.00 89.88 221 GLY A N 1
ATOM 1582 C CA . GLY A 1 221 ? -3.604 17.401 7.555 1.00 89.88 221 GLY A CA 1
ATOM 1583 C C . GLY A 1 221 ? -4.991 17.111 8.149 1.00 89.88 221 GLY A C 1
ATOM 1584 O O . GLY A 1 221 ? -5.132 17.042 9.367 1.00 89.88 221 GLY A O 1
ATOM 1585 N N . SER A 1 222 ? -5.989 16.947 7.274 1.00 93.25 222 SER A N 1
ATOM 1586 C CA . SER A 1 222 ? -7.418 16.754 7.605 1.00 93.25 222 SER A CA 1
ATOM 1587 C C . SER A 1 222 ? -8.011 15.425 7.109 1.00 93.25 222 SER A C 1
ATOM 1589 O O . SER A 1 222 ? -9.226 15.227 7.128 1.00 93.25 222 SER A O 1
ATOM 1591 N N . ALA A 1 223 ? -7.172 14.524 6.586 1.00 94.94 223 ALA A N 1
ATOM 1592 C CA . ALA A 1 223 ? -7.632 13.335 5.867 1.00 94.94 223 ALA A CA 1
ATOM 1593 C C . ALA A 1 223 ? -8.452 12.383 6.755 1.00 94.94 223 ALA A C 1
ATOM 1595 O O . ALA A 1 223 ? -9.355 11.702 6.272 1.00 94.94 223 ALA A O 1
ATOM 1596 N N . GLU A 1 224 ? -8.133 12.320 8.046 1.00 96.62 224 GLU A N 1
ATOM 1597 C CA . GLU A 1 224 ? -8.835 11.504 9.026 1.00 96.62 224 GLU A CA 1
ATOM 1598 C C . GLU A 1 224 ? -10.201 12.084 9.399 1.00 96.62 224 GLU A C 1
ATOM 1600 O O . GLU A 1 224 ? -11.165 11.332 9.518 1.00 96.62 224 GLU A O 1
ATOM 1605 N N . GLU A 1 225 ? -10.311 13.405 9.527 1.00 97.06 225 GLU A N 1
ATOM 1606 C CA . GLU A 1 225 ? -11.575 14.103 9.759 1.00 97.06 225 GLU A CA 1
ATOM 1607 C C . GLU A 1 225 ? -12.512 13.983 8.548 1.00 97.06 225 GLU A C 1
ATOM 1609 O O . GLU A 1 225 ? -13.699 13.699 8.703 1.00 97.06 225 GLU A O 1
ATOM 1614 N N . GLU A 1 226 ? -11.975 14.130 7.335 1.00 97.38 226 GLU A N 1
ATOM 1615 C CA . GLU A 1 226 ? -12.721 13.923 6.087 1.00 97.38 226 GLU A CA 1
ATOM 1616 C C . GLU A 1 226 ? -13.219 12.474 5.968 1.00 97.38 226 GLU A C 1
ATOM 1618 O O . GLU A 1 226 ? -14.366 12.227 5.588 1.00 97.38 226 GLU A O 1
ATOM 1623 N N . ALA A 1 227 ? -12.378 11.500 6.332 1.00 98.19 227 ALA A N 1
ATOM 1624 C CA . ALA A 1 227 ? -12.772 10.097 6.374 1.00 98.19 227 ALA A CA 1
ATOM 1625 C C . ALA A 1 227 ? -13.842 9.823 7.436 1.00 98.19 227 ALA A C 1
ATOM 1627 O O . ALA A 1 227 ? -14.769 9.063 7.166 1.00 98.19 227 ALA A O 1
ATOM 1628 N N . ALA A 1 228 ? -13.751 10.455 8.609 1.00 98.38 228 ALA A N 1
ATOM 1629 C CA . ALA A 1 228 ? -14.762 10.347 9.653 1.00 98.38 228 ALA A CA 1
ATOM 1630 C C . ALA A 1 228 ? -16.125 10.867 9.170 1.00 98.38 228 ALA A C 1
ATOM 1632 O O . ALA A 1 228 ? -17.126 10.169 9.322 1.00 98.38 228 ALA A O 1
ATOM 1633 N N . ALA A 1 229 ? -16.162 12.029 8.510 1.00 98.31 229 ALA A N 1
ATOM 1634 C CA . ALA A 1 229 ? -17.391 12.554 7.913 1.00 98.31 229 ALA A CA 1
ATOM 1635 C C . ALA A 1 229 ? -17.993 11.574 6.888 1.00 98.31 229 ALA A C 1
ATOM 1637 O O . ALA A 1 229 ? -19.181 11.266 6.943 1.00 98.31 229 ALA A O 1
ATOM 1638 N N . TYR A 1 230 ? -17.161 11.004 6.008 1.00 98.62 230 TYR A N 1
ATOM 1639 C CA . TYR A 1 230 ? -17.618 10.002 5.043 1.00 98.62 230 TYR A CA 1
ATOM 1640 C C . TYR A 1 230 ? -18.168 8.733 5.717 1.00 98.62 230 TYR A C 1
ATOM 1642 O O . TYR A 1 230 ? -19.203 8.215 5.293 1.00 98.62 230 TYR A O 1
ATOM 1650 N N . ILE A 1 231 ? -17.489 8.238 6.760 1.00 98.69 231 ILE A N 1
ATOM 1651 C CA . ILE A 1 231 ? -17.897 7.050 7.522 1.00 98.69 231 ILE A CA 1
ATOM 1652 C C . ILE A 1 231 ? -19.283 7.246 8.135 1.00 98.69 231 ILE A C 1
ATOM 1654 O O . ILE A 1 231 ? -20.130 6.373 7.963 1.00 98.69 231 ILE A O 1
ATOM 1658 N N . ALA A 1 232 ? -19.524 8.390 8.780 1.00 98.38 232 ALA A N 1
ATOM 1659 C CA . ALA A 1 232 ? -20.795 8.691 9.437 1.00 98.38 232 ALA A CA 1
ATOM 1660 C C . ALA A 1 232 ? -21.997 8.632 8.478 1.00 98.38 232 ALA A C 1
ATOM 1662 O O . ALA A 1 232 ? -23.095 8.251 8.877 1.00 98.38 232 ALA A O 1
ATOM 1663 N N . GLU A 1 233 ? -21.787 9.019 7.220 1.00 98.19 233 GLU A N 1
ATOM 1664 C CA . GLU A 1 233 ? -22.851 9.136 6.223 1.00 98.19 233 GLU A CA 1
ATOM 1665 C C . GLU A 1 233 ? -23.049 7.867 5.376 1.00 98.19 233 GLU A C 1
ATOM 1667 O O . GLU A 1 233 ? -24.161 7.612 4.915 1.00 98.19 233 GLU A O 1
ATOM 1672 N N . HIS A 1 234 ? -21.992 7.078 5.138 1.00 98.31 234 HIS A N 1
ATOM 1673 C CA . HIS A 1 234 ? -22.001 6.061 4.073 1.00 98.31 234 HIS A CA 1
ATOM 1674 C C . HIS A 1 234 ? -21.572 4.653 4.502 1.00 98.31 234 HIS A C 1
ATOM 1676 O O . HIS A 1 234 ? -21.770 3.697 3.743 1.00 98.31 234 HIS A O 1
ATOM 1682 N N . VAL A 1 235 ? -20.938 4.495 5.666 1.00 98.31 235 VAL A N 1
ATOM 1683 C CA . VAL A 1 235 ? -20.317 3.223 6.052 1.00 98.31 235 VAL A CA 1
ATOM 1684 C C . VAL A 1 235 ? -21.193 2.487 7.053 1.00 98.31 235 VAL A C 1
ATOM 1686 O O . VAL A 1 235 ? -21.482 2.975 8.137 1.00 98.31 235 VAL A O 1
ATOM 1689 N N . ASN A 1 236 ? -21.569 1.258 6.696 1.00 95.06 236 ASN A N 1
ATOM 1690 C CA . ASN A 1 236 ? -22.501 0.437 7.479 1.00 95.06 236 ASN A CA 1
ATOM 1691 C C . ASN A 1 236 ? -21.799 -0.690 8.253 1.00 95.06 236 ASN A C 1
ATOM 1693 O O . ASN A 1 236 ? -22.447 -1.593 8.782 1.00 95.06 236 ASN A O 1
ATOM 1697 N N . LYS A 1 237 ? -20.464 -0.684 8.266 1.00 98.12 237 LYS A N 1
ATOM 1698 C CA . LYS A 1 237 ? -19.625 -1.687 8.931 1.00 98.12 237 LYS A CA 1
ATOM 1699 C C . LYS A 1 237 ? -18.947 -1.059 10.145 1.00 98.12 237 LYS A C 1
ATOM 1701 O O . LYS A 1 237 ? -18.569 0.108 10.061 1.00 98.12 237 LYS A O 1
ATOM 1706 N N . PRO A 1 238 ? -18.721 -1.811 11.236 1.00 98.31 238 PRO A N 1
ATOM 1707 C CA . PRO A 1 238 ? -17.948 -1.314 12.364 1.00 98.31 238 PRO A CA 1
ATOM 1708 C C . PRO A 1 238 ? -16.568 -0.823 11.919 1.00 98.31 238 PRO A C 1
ATOM 1710 O O . PRO A 1 238 ? -15.831 -1.545 11.237 1.00 98.31 238 PRO A O 1
ATOM 1713 N N . VAL A 1 239 ? -16.218 0.396 12.329 1.00 98.81 239 VAL A N 1
ATOM 1714 C CA . VAL A 1 239 ? -14.900 0.988 12.084 1.00 98.81 239 VAL A CA 1
ATOM 1715 C C . VAL A 1 239 ? -14.181 1.195 13.411 1.00 98.81 239 VAL A C 1
ATOM 1717 O O . VAL A 1 239 ? -14.750 1.732 14.362 1.00 98.81 239 VAL A O 1
ATOM 1720 N N . VAL A 1 240 ? -12.914 0.785 13.463 1.00 98.69 240 VAL A N 1
ATOM 1721 C CA . VAL A 1 240 ? -11.989 1.050 14.567 1.00 98.69 240 VAL A CA 1
ATOM 1722 C C . VAL A 1 240 ? -10.903 2.010 14.107 1.00 98.69 240 VAL A C 1
ATOM 1724 O O . VAL A 1 240 ? -10.319 1.839 13.040 1.00 98.69 240 VAL A O 1
ATOM 1727 N N . GLY A 1 241 ? -10.625 3.015 14.928 1.00 97.81 241 GLY A N 1
ATOM 1728 C CA . GLY A 1 241 ? -9.688 4.088 14.649 1.00 97.81 241 GLY A CA 1
ATOM 1729 C C . GLY A 1 241 ? -8.522 4.146 15.628 1.00 97.81 241 GLY A C 1
ATOM 1730 O O . GLY A 1 241 ? -8.703 3.970 16.833 1.00 97.81 241 GLY A O 1
ATOM 1731 N N . PHE A 1 242 ? -7.337 4.489 15.130 1.00 97.94 242 PHE A N 1
ATOM 1732 C CA . PHE A 1 242 ? -6.213 4.935 15.954 1.00 97.94 242 PHE A CA 1
ATOM 1733 C C . PHE A 1 242 ? -5.512 6.122 15.296 1.00 97.94 242 PHE A C 1
ATOM 1735 O O . PHE A 1 242 ? -5.318 6.133 14.084 1.00 97.94 242 PHE A O 1
ATOM 1742 N N . ILE A 1 243 ? -5.112 7.103 16.107 1.00 96.50 243 ILE A N 1
ATOM 1743 C CA . ILE A 1 243 ? -4.344 8.274 15.673 1.00 96.50 243 ILE A CA 1
ATOM 1744 C C . ILE A 1 243 ? -3.009 8.269 16.408 1.00 96.50 243 ILE A C 1
ATOM 1746 O O . ILE A 1 243 ? -2.972 8.431 17.633 1.00 96.50 243 ILE A O 1
ATOM 1750 N N . ALA A 1 244 ? -1.925 8.089 15.654 1.00 93.38 244 ALA A N 1
ATOM 1751 C CA . ALA A 1 244 ? -0.561 8.195 16.154 1.00 93.38 244 ALA A CA 1
ATOM 1752 C C . ALA A 1 244 ? -0.163 9.660 16.414 1.00 93.38 244 ALA A C 1
ATOM 1754 O O . ALA A 1 244 ? -0.734 10.588 15.845 1.00 93.38 244 ALA A O 1
ATOM 1755 N N . GLY A 1 245 ? 0.848 9.874 17.263 1.00 89.38 245 GLY A N 1
ATOM 1756 C CA . GLY A 1 245 ? 1.393 11.213 17.527 1.00 89.38 245 GLY A CA 1
ATOM 1757 C C . GLY A 1 245 ? 0.610 12.047 18.547 1.00 89.38 245 GLY A C 1
ATOM 1758 O O . GLY A 1 245 ? 0.767 13.262 18.574 1.00 89.38 245 GLY A O 1
ATOM 1759 N N . ARG A 1 246 ? -0.200 11.424 19.420 1.00 86.06 246 ARG A N 1
ATOM 1760 C CA . ARG A 1 246 ? -0.988 12.126 20.460 1.00 86.06 246 ARG A CA 1
ATOM 1761 C C . ARG A 1 246 ? -0.156 12.999 21.406 1.00 86.06 246 ARG A C 1
ATOM 1763 O O . ARG A 1 246 ? -0.672 13.970 21.940 1.00 86.06 246 ARG A O 1
ATOM 1770 N N . THR A 1 247 ? 1.113 12.654 21.607 1.00 85.62 247 THR A N 1
ATOM 1771 C CA . THR A 1 247 ? 2.060 13.368 22.479 1.00 85.62 247 THR A CA 1
ATOM 1772 C C . THR A 1 247 ? 3.083 14.192 21.691 1.00 85.62 247 THR A C 1
ATOM 1774 O O . THR A 1 247 ? 4.125 14.562 22.232 1.00 85.62 247 THR A O 1
ATOM 1777 N N . ALA A 1 248 ? 2.853 14.415 20.393 1.00 83.62 248 ALA A N 1
ATOM 1778 C CA . ALA A 1 248 ? 3.773 15.176 19.560 1.00 83.62 248 ALA A CA 1
ATOM 1779 C C . ALA A 1 248 ? 3.727 16.672 19.925 1.00 83.62 248 ALA A C 1
ATOM 1781 O O . ALA A 1 248 ? 2.636 17.223 20.079 1.00 83.62 248 ALA A O 1
ATOM 1782 N N . PRO A 1 249 ? 4.885 17.344 20.042 1.00 76.56 249 PRO A N 1
ATOM 1783 C CA . PRO A 1 249 ? 4.920 18.785 20.245 1.00 76.56 249 PRO A CA 1
ATOM 1784 C C . PRO A 1 249 ? 4.510 19.529 18.964 1.00 76.56 249 PRO A C 1
ATOM 1786 O O . PRO A 1 249 ? 4.760 19.058 17.851 1.00 76.56 249 PRO A O 1
ATOM 1789 N N . GLU A 1 250 ? 3.920 20.714 19.117 1.00 76.69 250 GLU A N 1
ATOM 1790 C CA . GLU A 1 250 ? 3.542 21.570 17.986 1.00 76.69 250 GLU A CA 1
ATOM 1791 C C . GLU A 1 250 ? 4.754 21.991 17.140 1.00 76.69 250 GLU A C 1
ATOM 1793 O O . GLU A 1 250 ? 5.871 22.138 17.638 1.00 76.69 250 GLU A O 1
ATOM 1798 N N . GLY A 1 251 ? 4.539 22.170 15.832 1.00 72.31 251 GLY A N 1
ATOM 1799 C CA . GLY A 1 251 ? 5.572 22.625 14.894 1.00 72.31 251 GLY A CA 1
ATOM 1800 C C . GLY A 1 251 ? 6.691 21.616 14.608 1.00 72.31 251 GLY A C 1
ATOM 1801 O O . GLY A 1 251 ? 7.587 21.908 13.816 1.00 72.31 251 GLY A O 1
ATOM 1802 N N . ARG A 1 252 ? 6.658 20.418 15.208 1.00 76.38 252 ARG A N 1
ATOM 1803 C CA . ARG A 1 252 ? 7.652 19.368 14.968 1.00 76.38 252 ARG A CA 1
ATOM 1804 C C . ARG A 1 252 ? 7.132 18.333 13.977 1.00 76.38 252 ARG A C 1
ATOM 1806 O O . ARG A 1 252 ? 6.059 17.766 14.153 1.00 76.38 252 ARG A O 1
ATOM 1813 N N . ARG A 1 253 ? 7.945 18.042 12.961 1.00 76.69 253 ARG A N 1
ATOM 1814 C CA . ARG A 1 253 ? 7.716 16.918 12.049 1.00 76.69 253 ARG A CA 1
ATOM 1815 C C . ARG A 1 253 ? 8.103 15.599 12.716 1.00 76.69 253 ARG A C 1
ATOM 1817 O O . ARG A 1 253 ? 9.216 15.480 13.234 1.00 76.69 253 ARG A O 1
ATOM 1824 N N . MET A 1 254 ? 7.218 14.609 12.652 1.00 79.75 254 MET A N 1
ATOM 1825 C CA . MET A 1 254 ? 7.401 13.297 13.274 1.00 79.75 254 MET A CA 1
ATOM 1826 C C . MET A 1 254 ? 7.664 12.212 12.227 1.00 79.75 254 MET A C 1
ATOM 1828 O O . MET A 1 254 ? 6.737 11.558 11.770 1.00 79.75 254 MET A O 1
ATOM 1832 N N . GLY A 1 255 ? 8.933 11.988 11.873 1.00 83.88 255 GLY A N 1
ATOM 1833 C CA . GLY A 1 255 ? 9.332 10.930 10.934 1.00 83.88 255 GLY A CA 1
ATOM 1834 C C . GLY A 1 255 ? 8.804 11.172 9.518 1.00 83.88 255 GLY A C 1
ATOM 1835 O O . GLY A 1 255 ? 9.499 11.794 8.715 1.00 83.88 255 GLY A O 1
ATOM 1836 N N . HIS A 1 256 ? 7.574 10.723 9.250 1.00 82.88 256 HIS A N 1
ATOM 1837 C CA . HIS A 1 256 ? 6.878 10.912 7.982 1.00 82.88 256 HIS A CA 1
ATOM 1838 C C . HIS A 1 256 ? 6.790 12.387 7.580 1.00 82.88 256 HIS A C 1
ATOM 1840 O O . HIS A 1 256 ? 6.568 13.284 8.401 1.00 82.88 256 HIS A O 1
ATOM 1846 N N . ALA A 1 257 ? 6.913 12.636 6.276 1.00 72.56 257 ALA A N 1
ATOM 1847 C CA . ALA A 1 257 ? 6.858 13.979 5.715 1.00 72.56 257 ALA A CA 1
ATOM 1848 C C . ALA A 1 257 ? 5.503 14.674 5.953 1.00 72.56 257 ALA A C 1
ATOM 1850 O O . ALA A 1 257 ? 5.479 15.894 6.123 1.00 72.56 257 ALA A O 1
ATOM 1851 N N . GLY A 1 258 ? 4.400 13.914 6.007 1.00 73.88 258 GLY A N 1
ATOM 1852 C CA . GLY A 1 258 ? 3.054 14.420 6.288 1.00 73.88 258 GLY A CA 1
ATOM 1853 C C . GLY A 1 258 ? 2.734 14.662 7.768 1.00 73.88 258 GLY A C 1
ATOM 1854 O O . GLY A 1 258 ? 1.776 15.377 8.063 1.00 73.88 258 GLY A O 1
ATOM 1855 N N . ALA A 1 259 ? 3.537 14.129 8.693 1.00 80.81 259 ALA A N 1
ATOM 1856 C CA . ALA A 1 259 ? 3.262 14.159 10.128 1.00 80.81 259 ALA A CA 1
ATOM 1857 C C . ALA A 1 259 ? 3.727 15.469 10.789 1.00 80.81 259 ALA A C 1
ATOM 1859 O O . ALA A 1 259 ? 4.642 15.478 11.619 1.00 80.81 259 ALA A O 1
ATOM 1860 N N . ILE A 1 260 ? 3.120 16.593 10.399 1.00 77.81 260 ILE A N 1
ATOM 1861 C CA . ILE A 1 260 ? 3.381 17.921 10.968 1.00 77.81 260 ILE A CA 1
ATOM 1862 C C . ILE A 1 260 ? 2.076 18.649 11.307 1.00 77.81 260 ILE A C 1
ATOM 1864 O O . ILE A 1 260 ? 1.194 18.818 10.466 1.00 77.81 260 ILE A O 1
ATOM 1868 N N . ILE A 1 261 ? 1.969 19.126 12.549 1.00 76.44 261 ILE A N 1
ATOM 1869 C CA . ILE A 1 261 ? 0.860 19.982 12.990 1.00 76.44 261 ILE A CA 1
ATOM 1870 C C . ILE A 1 261 ? 1.162 21.408 12.526 1.00 76.44 261 ILE A C 1
ATOM 1872 O O . ILE A 1 261 ? 2.185 21.978 12.909 1.00 76.44 261 ILE A O 1
ATOM 1876 N N . SER A 1 262 ? 0.290 21.976 11.690 1.00 70.31 262 SER A N 1
ATOM 1877 C CA . SER A 1 262 ? 0.470 23.311 11.106 1.00 70.31 262 SER A CA 1
ATOM 1878 C C . SER A 1 262 ? -0.771 24.170 11.327 1.00 70.31 262 SER A C 1
ATOM 1880 O O . SER A 1 262 ? -1.890 23.725 11.081 1.00 70.31 262 SER A O 1
ATOM 1882 N N . GLY A 1 263 ? -0.578 25.415 11.776 1.00 63.91 263 GLY A N 1
ATOM 1883 C CA . GLY A 1 263 ? -1.661 26.399 11.903 1.00 63.91 263 GLY A CA 1
ATOM 1884 C C . GLY A 1 263 ? -2.793 25.995 12.857 1.00 63.91 263 GLY A C 1
ATOM 1885 O O . GLY A 1 263 ? -3.937 26.368 12.610 1.00 63.91 263 GLY A O 1
ATOM 1886 N N . GLY A 1 264 ? -2.492 25.204 13.894 1.00 66.06 264 GLY A N 1
ATOM 1887 C CA . GLY A 1 264 ? -3.471 24.744 14.887 1.00 66.06 264 GLY A CA 1
ATOM 1888 C C . GLY A 1 264 ? -4.486 23.716 14.376 1.00 66.06 264 GLY A C 1
ATOM 1889 O O . GLY A 1 264 ? -5.448 23.450 15.078 1.00 66.06 264 GLY A O 1
ATOM 1890 N N . LYS A 1 265 ? -4.291 23.155 13.173 1.00 68.44 265 LYS A N 1
ATOM 1891 C CA . LYS A 1 265 ? -5.161 22.130 12.577 1.00 68.44 265 LYS A CA 1
ATOM 1892 C C . LYS A 1 265 ? -4.443 20.788 12.465 1.00 68.44 265 LYS A C 1
ATOM 1894 O O . LYS A 1 265 ? -3.226 20.734 12.257 1.00 68.44 265 LYS A O 1
ATOM 1899 N N . GLY A 1 266 ? -5.215 19.706 12.532 1.00 76.12 266 GLY A N 1
ATOM 1900 C CA . GLY A 1 266 ? -4.717 18.340 12.376 1.00 76.12 266 GLY A CA 1
ATOM 1901 C C . GLY A 1 266 ? -4.071 17.796 13.649 1.00 76.12 266 GLY A C 1
ATOM 1902 O O . GLY A 1 266 ? -3.196 16.924 13.578 1.00 76.12 266 GLY A O 1
ATOM 1903 N N . THR A 1 267 ? -4.471 18.324 14.811 1.00 86.06 267 THR A N 1
ATOM 1904 C CA . THR A 1 267 ? -4.054 17.778 16.104 1.00 86.06 267 THR A CA 1
ATOM 1905 C C . THR A 1 267 ? -4.668 16.395 16.312 1.00 86.06 267 THR A C 1
ATOM 1907 O O . THR A 1 267 ? -5.747 16.078 15.807 1.00 86.06 267 THR A O 1
ATOM 1910 N N . ALA A 1 268 ? -4.006 15.547 17.100 1.00 89.44 268 ALA A N 1
ATOM 1911 C CA . ALA A 1 268 ? -4.555 14.225 17.384 1.00 89.44 268 ALA A CA 1
ATOM 1912 C C . ALA A 1 268 ? -5.898 14.301 18.133 1.00 89.44 268 ALA A C 1
ATOM 1914 O O . ALA A 1 268 ? -6.759 13.448 17.934 1.00 89.44 268 ALA A O 1
ATOM 1915 N N . ALA A 1 269 ? -6.082 15.321 18.979 1.00 90.75 269 ALA A N 1
ATOM 1916 C CA . ALA A 1 269 ? -7.303 15.520 19.751 1.00 90.75 269 ALA A CA 1
ATOM 1917 C C . ALA A 1 269 ? -8.506 15.850 18.853 1.00 90.75 269 ALA A C 1
ATOM 1919 O O . ALA A 1 269 ? -9.562 15.239 19.009 1.00 90.75 269 ALA A O 1
ATOM 1920 N N . GLU A 1 270 ? -8.336 16.756 17.886 1.00 91.75 270 GLU A N 1
ATOM 1921 C CA . GLU A 1 270 ? -9.379 17.095 16.907 1.00 91.75 270 GLU A CA 1
ATOM 1922 C C . GLU A 1 270 ? -9.768 15.876 16.069 1.00 91.75 270 GLU A C 1
ATOM 1924 O O . GLU A 1 270 ? -10.953 15.560 15.962 1.00 91.75 270 GLU A O 1
ATOM 1929 N N . LYS A 1 271 ? -8.775 15.130 15.570 1.00 95.31 271 LYS A N 1
ATOM 1930 C CA . LYS A 1 271 ? -8.995 13.901 14.796 1.00 95.31 271 LYS A CA 1
ATOM 1931 C C . LYS A 1 271 ? -9.768 12.855 15.586 1.00 95.31 271 LYS A C 1
ATOM 1933 O O . LYS A 1 271 ? -10.777 12.340 15.116 1.00 95.31 271 LYS A O 1
ATOM 1938 N N . VAL A 1 272 ? -9.339 12.570 16.817 1.00 95.62 272 VAL A N 1
ATOM 1939 C CA . VAL A 1 272 ? -10.030 11.623 17.705 1.00 95.62 272 VAL A CA 1
ATOM 1940 C C . VAL A 1 272 ? -11.459 12.084 17.999 1.00 95.62 272 VAL A C 1
ATOM 1942 O O . VAL A 1 272 ? -12.368 11.256 18.012 1.00 95.62 272 VAL A O 1
ATOM 1945 N N . SER A 1 273 ? -11.674 13.386 18.210 1.00 95.94 273 SER A N 1
ATOM 1946 C CA . SER A 1 273 ? -13.010 13.951 18.425 1.00 95.94 273 SER A CA 1
ATOM 1947 C C . SER A 1 273 ? -13.915 13.740 17.207 1.00 95.94 273 SER A C 1
ATOM 1949 O O . SER A 1 273 ? -15.000 13.174 17.344 1.00 95.94 273 SER A O 1
ATOM 1951 N N . ALA A 1 274 ? -13.442 14.093 16.007 1.00 96.88 274 ALA A N 1
ATOM 1952 C CA . ALA A 1 274 ? -14.175 13.900 14.756 1.00 96.88 274 ALA A CA 1
ATOM 1953 C C . ALA A 1 274 ? -14.519 12.422 14.513 1.00 96.88 274 ALA A C 1
ATOM 1955 O O . ALA A 1 274 ? -15.658 12.086 14.194 1.00 96.88 274 ALA A O 1
ATOM 1956 N N . MET A 1 275 ? -13.560 11.523 14.741 1.00 97.75 275 MET A N 1
ATOM 1957 C CA . MET A 1 275 ? -13.776 10.086 14.592 1.00 97.75 275 MET A CA 1
ATOM 1958 C C . MET A 1 275 ? -14.811 9.541 15.588 1.00 97.75 275 MET A C 1
ATOM 1960 O O . MET A 1 275 ? -15.676 8.760 15.198 1.00 97.75 275 MET A O 1
ATOM 1964 N N . ARG A 1 276 ? -14.786 9.977 16.857 1.00 97.75 276 ARG A N 1
ATOM 1965 C CA . ARG A 1 276 ? -15.805 9.582 17.849 1.00 97.75 276 ARG A CA 1
ATOM 1966 C C . ARG A 1 276 ? -17.197 10.080 17.471 1.00 97.75 276 ARG A C 1
ATOM 1968 O O . ARG A 1 276 ? -18.154 9.321 17.588 1.00 97.75 276 ARG A O 1
ATOM 1975 N N . LEU A 1 277 ? -17.311 11.323 16.997 1.00 97.69 277 LEU A N 1
ATOM 1976 C CA . LEU A 1 277 ? -18.580 11.891 16.526 1.00 97.69 277 LEU A CA 1
ATOM 1977 C C . LEU A 1 277 ? -19.150 11.123 15.325 1.00 97.69 277 LEU A C 1
ATOM 1979 O O . LEU A 1 277 ? -20.364 11.004 15.204 1.00 97.69 277 LEU A O 1
ATOM 1983 N N . ALA A 1 278 ? -18.283 10.552 14.488 1.00 98.12 278 ALA A N 1
ATOM 1984 C CA . ALA A 1 278 ? -18.664 9.690 13.373 1.00 98.12 278 ALA A CA 1
ATOM 1985 C C . ALA A 1 278 ? -19.032 8.246 13.773 1.00 98.12 278 ALA A C 1
ATOM 1987 O O . ALA A 1 278 ? -19.280 7.417 12.902 1.00 98.12 278 ALA A O 1
ATOM 1988 N N . GLY A 1 279 ? -19.034 7.914 15.069 1.00 97.69 279 GLY A N 1
ATOM 1989 C CA . GLY A 1 279 ? -19.321 6.560 15.552 1.00 97.69 279 GLY A CA 1
ATOM 1990 C C . GLY A 1 279 ? -18.155 5.576 15.407 1.00 97.69 279 GLY A C 1
ATOM 1991 O O . GLY A 1 279 ? -18.351 4.372 15.556 1.00 97.69 279 GLY A O 1
ATOM 1992 N N . ILE A 1 280 ? -16.936 6.056 15.140 1.00 98.50 280 ILE A N 1
ATOM 1993 C CA . ILE A 1 280 ? -15.747 5.203 15.056 1.00 98.50 280 ILE A CA 1
ATOM 1994 C C . ILE A 1 280 ? -15.286 4.828 16.467 1.00 98.50 280 ILE A C 1
ATOM 1996 O O . ILE A 1 280 ? -15.087 5.686 17.333 1.00 98.50 280 ILE A O 1
ATOM 2000 N N . HIS A 1 281 ? -15.044 3.538 16.689 1.00 98.31 281 HIS A N 1
ATOM 2001 C CA . HIS A 1 281 ? -14.494 3.041 17.945 1.00 98.31 281 HIS A CA 1
ATOM 2002 C C . HIS A 1 281 ? -13.003 3.374 18.030 1.00 98.31 281 HIS A C 1
ATOM 2004 O O . HIS A 1 281 ? -12.204 2.889 17.234 1.00 98.31 281 HIS A O 1
ATOM 2010 N N . ILE A 1 282 ? -12.602 4.191 19.000 1.00 97.69 282 ILE A N 1
ATOM 2011 C CA . ILE A 1 282 ? -11.200 4.593 19.147 1.00 97.69 282 ILE A CA 1
ATOM 2012 C C . ILE A 1 282 ? -10.447 3.615 20.042 1.00 97.69 282 ILE A C 1
ATOM 2014 O O . ILE A 1 282 ? -10.829 3.418 21.192 1.00 97.69 282 ILE A O 1
ATOM 2018 N N . ALA A 1 283 ? -9.346 3.064 19.530 1.00 96.06 283 ALA A N 1
ATOM 2019 C CA . ALA A 1 283 ? -8.340 2.413 20.358 1.00 96.06 283 ALA A CA 1
ATOM 2020 C C . ALA A 1 283 ? -7.498 3.488 21.062 1.00 96.06 283 ALA A C 1
ATOM 2022 O O . ALA A 1 283 ? -6.996 4.424 20.424 1.00 96.06 283 ALA A O 1
ATOM 2023 N N . ASP A 1 284 ? -7.353 3.389 22.382 1.00 89.69 284 ASP A N 1
ATOM 2024 C CA . ASP A 1 284 ? -6.591 4.371 23.156 1.00 89.69 284 ASP A CA 1
ATOM 2025 C C . ASP A 1 284 ? -5.086 4.105 23.113 1.00 89.69 284 ASP A C 1
ATOM 2027 O O . ASP A 1 284 ? -4.299 5.047 22.989 1.00 89.69 284 ASP A O 1
ATOM 2031 N N . SER A 1 285 ? -4.699 2.829 23.123 1.00 93.31 285 SER A N 1
ATOM 2032 C CA . SER A 1 285 ? -3.330 2.370 22.909 1.00 93.31 285 SER A CA 1
ATOM 2033 C C . SER A 1 285 ? -3.180 1.714 21.533 1.00 93.31 285 SER A C 1
ATOM 2035 O O . SER A 1 285 ? -4.102 1.029 21.081 1.00 93.31 285 SER A O 1
ATOM 2037 N N . PRO A 1 286 ? -2.005 1.817 20.878 1.00 92.69 286 PRO A N 1
ATOM 2038 C CA . PRO A 1 286 ? -1.709 0.979 19.716 1.00 92.69 286 PRO A CA 1
ATOM 2039 C C . PRO A 1 286 ? -1.785 -0.524 20.043 1.00 92.69 286 PRO A C 1
ATOM 2041 O O . PRO A 1 286 ? -2.014 -1.315 19.135 1.00 92.69 286 PRO A O 1
ATOM 2044 N N . ALA A 1 287 ? -1.652 -0.917 21.318 1.00 94.19 287 ALA A N 1
ATOM 2045 C CA . ALA A 1 287 ? -1.776 -2.301 21.789 1.00 94.19 287 ALA A CA 1
ATOM 2046 C C . ALA A 1 287 ? -3.228 -2.829 21.848 1.00 94.19 287 ALA A C 1
ATOM 2048 O O . ALA A 1 287 ? -3.436 -4.023 22.051 1.00 94.19 287 ALA A O 1
ATOM 2049 N N . ASP A 1 288 ? -4.228 -1.954 21.681 1.00 95.88 288 ASP A N 1
ATOM 2050 C CA . ASP A 1 288 ? -5.641 -2.293 21.899 1.00 95.88 288 ASP A CA 1
ATOM 2051 C C . ASP A 1 288 ? -6.432 -2.492 20.595 1.00 95.88 288 ASP A C 1
ATOM 2053 O O . ASP A 1 288 ? -7.644 -2.721 20.630 1.00 95.88 288 ASP A O 1
ATOM 2057 N N . LEU A 1 289 ? -5.796 -2.391 19.426 1.00 96.31 289 LEU A N 1
ATOM 2058 C CA . LEU A 1 289 ? -6.473 -2.420 18.125 1.00 96.31 289 LEU A CA 1
ATOM 2059 C C . LEU A 1 289 ? -7.263 -3.717 17.908 1.00 96.31 289 LEU A C 1
ATOM 2061 O O . LEU A 1 289 ? -8.458 -3.663 17.614 1.00 96.31 289 LEU A O 1
ATOM 2065 N N . GLY A 1 290 ? -6.636 -4.881 18.101 1.00 95.44 290 GLY A N 1
ATOM 2066 C CA . GLY A 1 290 ? -7.281 -6.177 17.859 1.00 95.44 290 GLY A CA 1
ATOM 2067 C C . GLY A 1 290 ? -8.483 -6.428 18.773 1.00 95.44 290 GLY A C 1
ATOM 2068 O O . GLY A 1 290 ? -9.558 -6.811 18.305 1.00 95.44 290 GLY A O 1
ATOM 2069 N N . ILE A 1 291 ? -8.338 -6.148 20.073 1.00 95.50 291 ILE A N 1
ATOM 2070 C CA . ILE A 1 291 ? -9.432 -6.304 21.044 1.00 95.50 291 ILE A CA 1
ATOM 2071 C C . ILE A 1 291 ? -10.561 -5.297 20.804 1.00 95.50 291 ILE A C 1
ATOM 2073 O O . ILE A 1 291 ? -11.729 -5.626 21.011 1.00 95.50 291 ILE A O 1
ATOM 2077 N N . THR A 1 292 ? -10.241 -4.088 20.335 1.00 97.12 292 THR A N 1
ATOM 2078 C CA . THR A 1 292 ? -11.243 -3.061 20.024 1.00 97.12 292 THR A CA 1
ATOM 2079 C C . THR A 1 292 ? -12.076 -3.473 18.815 1.00 97.12 292 THR A C 1
ATOM 2081 O O . THR A 1 292 ? -13.296 -3.329 18.856 1.00 97.12 292 THR A O 1
ATOM 2084 N N . VAL A 1 293 ? -11.465 -4.078 17.786 1.00 97.56 293 VAL A N 1
ATOM 2085 C CA . VAL A 1 293 ? -12.219 -4.655 16.657 1.00 97.56 293 VAL A CA 1
ATOM 2086 C C . VAL A 1 293 ? -13.116 -5.793 17.118 1.00 97.56 293 VAL A C 1
ATOM 2088 O O . VAL A 1 293 ? -14.292 -5.803 16.768 1.00 97.56 293 VAL A O 1
ATOM 2091 N N . ALA A 1 294 ? -12.602 -6.720 17.930 1.00 96.19 294 ALA A N 1
ATOM 2092 C CA . ALA A 1 294 ? -13.408 -7.825 18.444 1.00 96.19 294 ALA A CA 1
ATOM 2093 C C . ALA A 1 294 ? -14.667 -7.315 19.169 1.00 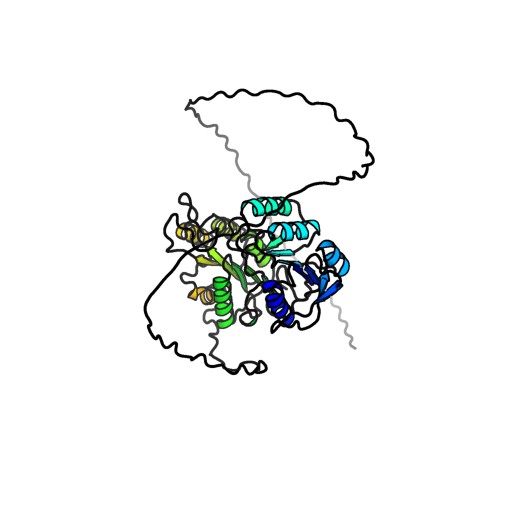96.19 294 ALA A C 1
ATOM 2095 O O . ALA A 1 294 ? -15.774 -7.750 18.859 1.00 96.19 294 ALA A O 1
ATOM 2096 N N . ARG A 1 295 ? -14.519 -6.318 20.051 1.00 95.56 295 ARG A N 1
ATOM 2097 C CA . ARG A 1 295 ? -15.650 -5.680 20.746 1.00 95.56 295 ARG A CA 1
ATOM 2098 C C . ARG A 1 295 ? -16.611 -4.979 19.787 1.00 95.56 295 ARG A C 1
ATOM 2100 O O . ARG A 1 295 ? -17.815 -5.163 19.911 1.00 95.56 295 ARG A O 1
ATOM 2107 N N . ALA A 1 296 ? -16.097 -4.221 18.817 1.00 96.38 296 ALA A N 1
ATOM 2108 C CA . ALA A 1 296 ? -16.918 -3.540 17.810 1.00 96.38 296 ALA A CA 1
ATOM 2109 C C . ALA A 1 296 ? -17.717 -4.525 16.932 1.00 96.38 296 ALA A C 1
ATOM 2111 O O . ALA A 1 296 ? -18.781 -4.189 16.422 1.00 96.38 296 ALA A O 1
ATOM 2112 N N . MET A 1 297 ? -17.223 -5.757 16.784 1.00 95.94 297 MET A N 1
ATOM 2113 C CA . MET A 1 297 ? -17.908 -6.859 16.105 1.00 95.94 297 MET A CA 1
ATOM 2114 C C . MET A 1 297 ? -18.821 -7.691 17.027 1.00 95.94 297 MET A C 1
ATOM 2116 O O . MET A 1 297 ? -19.388 -8.681 16.568 1.00 95.94 297 MET A O 1
ATOM 2120 N N . GLY A 1 298 ? -18.970 -7.329 18.308 1.00 94.12 298 GLY A N 1
ATOM 2121 C CA . GLY A 1 298 ? -19.802 -8.060 19.274 1.00 94.12 298 GLY A CA 1
ATOM 2122 C C . GLY A 1 298 ? -19.183 -9.364 19.792 1.00 94.12 298 GLY A C 1
ATOM 2123 O O . GLY A 1 298 ? -19.902 -10.298 20.139 1.00 94.12 298 GLY A O 1
ATOM 2124 N N . ILE A 1 299 ? -17.852 -9.469 19.807 1.00 91.00 299 ILE A N 1
ATOM 2125 C CA . ILE A 1 299 ? -17.121 -10.650 20.281 1.00 91.00 299 ILE A CA 1
ATOM 2126 C C . ILE A 1 299 ? -16.621 -10.379 21.707 1.00 91.00 299 ILE A C 1
ATOM 2128 O O . ILE A 1 299 ? -15.555 -9.797 21.908 1.00 91.00 299 ILE A O 1
ATOM 2132 N N . ASP A 1 300 ? -17.387 -10.826 22.705 1.00 71.88 300 ASP A N 1
ATOM 2133 C CA . ASP A 1 300 ? -17.136 -10.543 24.132 1.00 71.88 300 ASP A CA 1
ATOM 2134 C C . ASP A 1 300 ? -15.907 -11.265 24.711 1.00 71.88 300 ASP A C 1
ATOM 2136 O O . ASP A 1 300 ? -15.291 -10.810 25.676 1.00 71.88 300 ASP A O 1
ATOM 2140 N N . LYS A 1 301 ? -15.537 -12.407 24.121 1.00 68.75 301 LYS A N 1
ATOM 2141 C CA . LYS A 1 301 ? -14.346 -13.194 24.468 1.00 68.75 301 LYS A CA 1
ATOM 2142 C C . LYS A 1 301 ? -13.610 -13.571 23.186 1.00 68.75 301 LYS A C 1
ATOM 2144 O O . LYS A 1 301 ? -13.829 -14.672 22.672 1.00 68.75 301 LYS A O 1
ATOM 2149 N N . PRO A 1 302 ? -12.779 -12.672 22.626 1.00 63.38 302 PRO A N 1
ATOM 2150 C CA . PRO A 1 302 ? -11.926 -13.046 21.510 1.00 63.38 302 PRO A CA 1
ATOM 2151 C C . PRO A 1 302 ? -11.107 -14.274 21.903 1.00 63.38 302 PRO A C 1
ATOM 2153 O O . PRO A 1 302 ? -10.659 -14.382 23.047 1.00 63.38 302 PRO A O 1
ATOM 2156 N N . LYS A 1 303 ? -10.930 -15.215 20.970 1.00 59.91 303 LYS A N 1
ATOM 2157 C CA . LYS A 1 303 ? -10.023 -16.342 21.192 1.00 59.91 303 LYS A CA 1
ATOM 2158 C C . LYS A 1 303 ? -8.640 -15.746 21.414 1.00 59.91 303 LYS A C 1
ATOM 2160 O O . LYS A 1 303 ? -8.024 -15.301 20.458 1.00 59.91 303 LYS A O 1
ATOM 2165 N N . THR A 1 304 ? -8.154 -15.710 22.648 1.00 51.69 304 THR A N 1
ATOM 2166 C CA . THR A 1 304 ? -6.732 -15.492 22.878 1.00 51.69 304 THR A CA 1
ATOM 2167 C C . THR A 1 304 ? -6.028 -16.716 22.319 1.00 51.69 304 THR A C 1
ATOM 2169 O O . THR A 1 304 ? -6.271 -17.838 22.771 1.00 51.69 304 THR A O 1
ATOM 2172 N N . ALA A 1 305 ? -5.212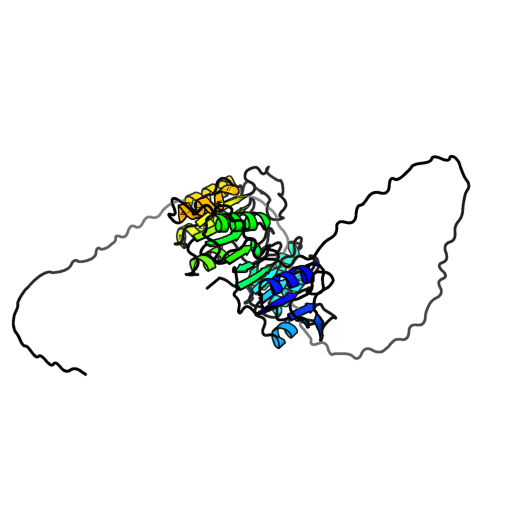 -16.539 21.282 1.00 46.22 305 ALA A N 1
ATOM 2173 C CA . ALA A 1 305 ? -4.334 -17.607 20.848 1.00 46.22 305 ALA A CA 1
ATOM 2174 C C . ALA A 1 305 ? -3.432 -17.986 22.033 1.00 46.22 305 ALA A C 1
ATOM 2176 O O . ALA A 1 305 ? -2.512 -17.257 22.405 1.00 46.22 305 ALA A O 1
ATOM 2177 N N . VAL A 1 306 ? -3.728 -19.131 22.653 1.00 40.06 306 VAL A N 1
ATOM 2178 C CA . VAL A 1 306 ? -2.769 -19.868 23.472 1.00 40.06 306 VAL A CA 1
ATOM 2179 C C . VAL A 1 306 ? -1.535 -20.058 22.600 1.00 40.06 306 VAL A C 1
ATOM 2181 O O . VAL A 1 306 ? -1.654 -20.445 21.438 1.00 40.06 306 VAL A O 1
ATOM 2184 N N . THR A 1 307 ? -0.363 -19.765 23.152 1.00 37.97 307 THR A N 1
ATOM 2185 C CA . THR A 1 307 ? 0.952 -20.030 22.569 1.00 37.97 307 THR A CA 1
ATOM 2186 C C . THR A 1 307 ? 1.078 -21.505 22.170 1.00 37.97 307 THR A C 1
ATOM 2188 O O . THR A 1 307 ? 1.611 -22.322 22.912 1.00 37.97 307 THR A O 1
ATOM 2191 N N . SER A 1 308 ? 0.584 -21.878 20.987 1.00 33.00 308 SER A N 1
ATOM 2192 C CA . SER A 1 308 ? 0.802 -23.202 20.417 1.00 33.00 308 SER A CA 1
ATOM 2193 C C . SER A 1 308 ? 2.080 -23.159 19.590 1.00 33.00 308 SER A C 1
ATOM 2195 O O . SER A 1 308 ? 2.094 -22.796 18.414 1.00 33.00 308 SER A O 1
ATOM 2197 N N . THR A 1 309 ? 3.175 -23.534 20.234 1.00 39.12 309 THR A N 1
ATOM 2198 C CA . THR A 1 309 ? 4.425 -23.952 19.608 1.00 39.12 309 THR A CA 1
ATOM 2199 C C . THR A 1 309 ? 4.184 -25.153 18.692 1.00 39.12 309 THR A C 1
ATOM 2201 O O . THR A 1 309 ? 4.383 -26.295 19.078 1.00 39.12 309 THR A O 1
ATOM 2204 N N . THR A 1 310 ? 3.798 -24.910 17.442 1.00 33.03 310 THR A N 1
ATOM 2205 C CA . THR A 1 310 ? 4.142 -25.800 16.325 1.00 33.03 310 THR A CA 1
ATOM 2206 C C . THR A 1 310 ? 4.493 -24.943 15.118 1.00 33.03 310 THR A C 1
ATOM 2208 O O . THR A 1 310 ? 3.670 -24.614 14.269 1.00 33.03 310 THR A O 1
ATOM 2211 N N . ALA A 1 311 ? 5.762 -24.535 15.067 1.00 35.16 311 ALA A N 1
ATOM 2212 C CA . ALA A 1 311 ? 6.347 -23.993 13.856 1.00 35.16 311 ALA A CA 1
ATOM 2213 C C . ALA A 1 311 ? 6.198 -25.032 12.734 1.00 35.16 311 ALA A C 1
ATOM 2215 O O . ALA A 1 311 ? 6.672 -26.164 12.848 1.00 35.16 311 ALA A O 1
ATOM 2216 N N . ARG A 1 312 ? 5.541 -24.639 11.643 1.00 35.50 312 ARG A N 1
ATOM 2217 C CA . ARG A 1 312 ? 5.604 -25.355 10.366 1.00 35.50 312 ARG A CA 1
ATOM 2218 C C . ARG A 1 312 ? 7.086 -25.405 9.955 1.00 35.50 312 ARG A C 1
ATOM 2220 O O . ARG A 1 312 ? 7.748 -24.371 10.059 1.00 35.50 312 ARG A O 1
ATOM 2227 N N . PRO A 1 313 ? 7.647 -26.560 9.556 1.00 32.53 313 PRO A N 1
ATOM 2228 C CA . PRO A 1 313 ? 9.087 -26.679 9.374 1.00 32.53 313 PRO A CA 1
ATOM 2229 C C . PRO A 1 313 ? 9.535 -25.804 8.203 1.00 32.53 313 PRO A C 1
ATOM 2231 O O . PRO A 1 313 ? 9.263 -26.103 7.043 1.00 32.53 313 PRO A O 1
ATOM 2234 N N . VAL A 1 314 ? 10.234 -24.715 8.520 1.00 40.38 314 VAL A N 1
ATOM 2235 C CA . VAL A 1 314 ? 11.119 -24.034 7.578 1.00 40.38 314 VAL A CA 1
ATOM 2236 C C . VAL A 1 314 ? 12.380 -24.889 7.513 1.00 40.38 314 VAL A C 1
ATOM 2238 O O . VAL A 1 314 ? 12.961 -25.215 8.552 1.00 40.38 314 VAL A O 1
ATOM 2241 N N . ALA A 1 315 ? 12.772 -25.312 6.313 1.00 37.53 315 ALA A N 1
ATOM 2242 C CA . ALA A 1 315 ? 14.009 -26.054 6.110 1.00 37.53 315 ALA A CA 1
ATOM 2243 C C . ALA A 1 315 ? 15.177 -25.268 6.732 1.00 37.53 315 ALA A C 1
ATOM 2245 O O . ALA A 1 315 ? 15.400 -24.104 6.403 1.00 37.53 315 ALA A O 1
ATOM 2246 N N . LYS A 1 316 ? 15.887 -25.893 7.679 1.00 30.53 316 LYS A N 1
ATOM 2247 C CA . LYS A 1 316 ? 17.037 -25.294 8.363 1.00 30.53 316 LYS A CA 1
ATOM 2248 C C . LYS A 1 316 ? 18.152 -25.043 7.347 1.00 30.53 316 LYS A C 1
ATOM 2250 O O . LYS A 1 316 ? 18.852 -25.976 6.968 1.00 30.53 316 LYS A O 1
ATOM 2255 N N . VAL A 1 317 ? 18.357 -23.788 6.961 1.00 36.78 317 VAL A N 1
ATOM 2256 C CA . VAL A 1 317 ? 19.657 -23.337 6.455 1.00 36.78 317 VAL A CA 1
ATOM 2257 C C . VAL A 1 317 ? 20.538 -23.119 7.682 1.00 36.78 317 VAL A C 1
ATOM 2259 O O . VAL A 1 317 ? 20.245 -22.285 8.538 1.00 36.78 317 VAL A O 1
ATOM 2262 N N . ALA A 1 318 ? 21.574 -23.943 7.822 1.00 30.73 318 ALA A N 1
ATOM 2263 C CA . ALA A 1 318 ? 22.531 -23.838 8.911 1.00 30.73 318 ALA A CA 1
ATOM 2264 C C . ALA A 1 318 ? 23.426 -22.610 8.689 1.00 30.73 318 ALA A C 1
ATOM 2266 O O . ALA A 1 318 ? 24.343 -22.643 7.876 1.00 30.73 318 ALA A O 1
ATOM 2267 N N . VAL A 1 319 ? 23.169 -21.530 9.427 1.00 34.19 319 VAL A N 1
ATOM 2268 C CA . VAL A 1 319 ? 24.107 -20.411 9.559 1.00 34.19 319 VAL A CA 1
ATOM 2269 C C . VAL A 1 319 ? 24.982 -20.689 10.777 1.00 34.19 319 VAL A C 1
ATOM 2271 O O . VAL A 1 319 ? 24.546 -20.558 11.918 1.00 34.19 319 VAL A O 1
ATOM 2274 N N . THR A 1 320 ? 26.223 -21.110 10.546 1.00 31.06 320 THR A N 1
ATOM 2275 C CA . THR A 1 320 ? 27.257 -21.136 11.588 1.00 31.06 320 THR A CA 1
ATOM 2276 C C . THR A 1 320 ? 27.738 -19.707 11.864 1.00 31.06 320 THR A C 1
ATOM 2278 O O . THR A 1 320 ? 28.200 -19.046 10.930 1.00 31.06 320 THR A O 1
ATOM 2281 N N . PRO A 1 321 ? 27.678 -19.208 13.111 1.00 32.16 321 PRO A N 1
ATOM 2282 C CA . PRO A 1 321 ? 28.188 -17.885 13.447 1.00 32.16 321 PRO A CA 1
ATOM 2283 C C . PRO A 1 321 ? 29.724 -17.876 13.419 1.00 32.16 321 PRO A C 1
ATOM 2285 O O . PRO A 1 321 ? 30.380 -18.675 14.086 1.00 32.16 321 PRO A O 1
ATOM 2288 N N . LYS A 1 322 ? 30.306 -16.953 12.647 1.00 32.22 322 LYS A N 1
ATOM 2289 C CA . LYS A 1 322 ? 31.751 -16.689 12.618 1.00 32.22 322 LYS A CA 1
ATOM 2290 C C . LYS A 1 322 ? 32.114 -15.746 13.780 1.00 32.22 322 LYS A C 1
ATOM 2292 O O . LYS A 1 322 ? 31.538 -14.661 13.849 1.00 32.22 322 LYS A O 1
ATOM 2297 N N . PRO A 1 323 ? 33.043 -16.102 14.684 1.00 33.41 323 PRO A N 1
ATOM 2298 C CA . PRO A 1 323 ? 33.411 -15.233 15.797 1.00 33.41 323 PRO A CA 1
ATOM 2299 C C . PRO A 1 323 ? 34.304 -14.077 15.324 1.00 33.41 323 PRO A C 1
ATOM 2301 O O . PRO A 1 323 ? 35.324 -14.289 14.666 1.00 33.41 323 PRO A O 1
ATOM 2304 N N . LEU A 1 324 ? 33.925 -12.849 15.684 1.00 34.50 324 LEU A N 1
ATOM 2305 C CA . LEU A 1 324 ? 34.762 -11.657 15.562 1.00 34.50 324 LEU A CA 1
ATOM 2306 C C . LEU A 1 324 ? 35.516 -11.455 16.884 1.00 34.50 324 LEU A C 1
ATOM 2308 O O . LEU A 1 324 ? 34.936 -11.009 17.870 1.00 34.50 324 LEU A O 1
ATOM 2312 N N . ALA A 1 325 ? 36.807 -11.777 16.909 1.00 31.23 325 ALA A N 1
ATOM 2313 C CA . ALA A 1 325 ? 37.721 -11.298 17.940 1.00 31.23 325 ALA A CA 1
ATOM 2314 C C . ALA A 1 325 ? 39.155 -11.285 17.399 1.00 31.23 325 ALA A C 1
ATOM 2316 O O . ALA A 1 325 ? 39.792 -12.327 17.275 1.00 31.23 325 ALA A O 1
ATOM 2317 N N . ALA A 1 326 ? 39.679 -10.095 17.116 1.00 33.53 326 ALA A N 1
ATOM 2318 C CA . ALA A 1 326 ? 41.114 -9.852 17.075 1.00 33.53 326 ALA A CA 1
ATOM 2319 C C . ALA A 1 326 ? 41.382 -8.504 17.752 1.00 33.53 326 ALA A C 1
ATOM 2321 O O . ALA A 1 326 ? 40.870 -7.465 17.340 1.00 33.53 326 ALA A O 1
ATOM 2322 N N . LYS A 1 327 ? 42.127 -8.572 18.858 1.00 29.27 327 LYS A N 1
ATOM 2323 C CA . LYS A 1 327 ? 42.551 -7.449 19.694 1.00 29.27 327 LYS A CA 1
ATOM 2324 C C . LYS A 1 327 ? 43.525 -6.568 18.908 1.00 29.27 327 LYS A C 1
ATOM 2326 O O . LYS A 1 327 ? 44.504 -7.076 18.369 1.00 29.27 327 LYS A O 1
ATOM 2331 N N . VAL A 1 328 ? 43.277 -5.261 18.887 1.00 29.97 328 VAL A N 1
ATOM 2332 C CA . VAL A 1 328 ? 44.249 -4.259 18.433 1.00 29.97 328 VAL A CA 1
ATOM 2333 C C . VAL A 1 328 ? 45.161 -3.931 19.612 1.00 29.97 328 VAL A C 1
ATOM 2335 O O . VAL A 1 328 ? 44.703 -3.405 20.625 1.00 29.97 328 VAL A O 1
ATOM 2338 N N . THR A 1 329 ? 46.441 -4.267 19.486 1.00 27.47 329 THR A N 1
ATOM 2339 C CA . THR A 1 329 ? 47.497 -3.861 20.421 1.00 27.47 329 THR A CA 1
ATOM 2340 C C . THR A 1 329 ? 48.127 -2.576 19.892 1.00 27.47 329 THR A C 1
ATOM 2342 O O . THR A 1 329 ? 48.580 -2.537 18.751 1.00 27.47 329 THR A O 1
ATOM 2345 N N . VAL A 1 330 ? 48.138 -1.525 20.711 1.00 30.06 330 VAL A N 1
ATOM 2346 C CA . VAL A 1 330 ? 48.795 -0.245 20.415 1.00 30.06 330 VAL A CA 1
ATOM 2347 C C . VAL A 1 330 ? 50.226 -0.301 20.946 1.00 30.06 330 VAL A C 1
ATOM 2349 O O . VAL A 1 330 ? 50.427 -0.546 22.134 1.00 30.06 330 VAL A O 1
ATOM 2352 N N . THR A 1 331 ? 51.211 -0.029 20.094 1.00 27.67 331 THR A N 1
ATOM 2353 C CA . THR A 1 331 ? 52.594 0.281 20.492 1.00 27.67 331 THR A CA 1
ATOM 2354 C C . THR A 1 331 ? 52.949 1.695 20.028 1.00 27.67 331 THR A C 1
ATOM 2356 O O . THR A 1 331 ? 52.635 2.045 18.889 1.00 27.67 331 THR A O 1
ATOM 2359 N N . PRO A 1 332 ? 53.594 2.529 20.866 1.00 35.78 332 PRO A N 1
ATOM 2360 C CA . PRO A 1 332 ? 54.013 3.867 20.474 1.00 35.78 332 PRO A CA 1
ATOM 2361 C C . PRO A 1 332 ? 55.445 3.847 19.925 1.00 35.78 332 PRO A C 1
ATOM 2363 O O . PRO A 1 332 ? 56.322 3.174 20.466 1.00 35.78 332 PRO A O 1
ATOM 2366 N N . THR A 1 333 ? 55.726 4.631 18.885 1.00 30.69 333 THR A N 1
ATOM 2367 C CA . THR A 1 333 ? 57.096 5.073 18.577 1.00 30.69 333 THR A CA 1
ATOM 2368 C C . THR A 1 333 ? 57.063 6.475 17.968 1.00 30.69 333 THR A C 1
ATOM 2370 O O . THR A 1 333 ? 56.124 6.846 17.268 1.00 30.69 333 THR A O 1
ATOM 2373 N N . VAL A 1 334 ? 58.064 7.269 18.338 1.00 31.25 334 VAL A N 1
ATOM 2374 C CA . VAL A 1 334 ? 58.119 8.734 18.313 1.00 31.25 334 VAL A CA 1
ATOM 2375 C C . VAL A 1 334 ? 59.045 9.232 17.184 1.00 31.25 334 VAL A C 1
ATOM 2377 O O . VAL A 1 334 ? 60.072 8.620 16.910 1.00 31.25 334 VAL A O 1
ATOM 2380 N N . THR A 1 335 ? 58.680 10.399 16.625 1.00 31.09 335 THR A N 1
ATOM 2381 C CA . THR A 1 335 ? 59.473 11.452 15.924 1.00 31.09 335 THR A CA 1
ATOM 2382 C C . THR A 1 335 ? 60.043 11.269 14.500 1.00 31.09 335 THR A C 1
ATOM 2384 O O . THR A 1 335 ? 61.099 10.683 14.318 1.00 31.09 335 THR A O 1
ATOM 2387 N N . ALA A 1 336 ? 59.393 11.995 13.565 1.00 29.11 336 ALA A N 1
ATOM 2388 C CA . ALA A 1 336 ? 59.865 13.206 12.838 1.00 29.11 336 ALA A CA 1
ATOM 2389 C C . ALA A 1 336 ? 60.940 13.101 11.720 1.00 29.11 336 ALA A C 1
ATOM 2391 O O . ALA A 1 336 ? 61.662 12.118 11.635 1.00 29.11 336 ALA A O 1
ATOM 2392 N N . PRO A 1 337 ? 61.153 14.181 10.930 1.00 47.00 337 PRO A N 1
ATOM 2393 C CA . PRO A 1 337 ? 60.252 14.806 9.944 1.00 47.00 337 PRO A CA 1
ATOM 2394 C C . PRO A 1 337 ? 60.945 14.902 8.553 1.00 47.00 337 PRO A C 1
ATOM 2396 O O . PRO A 1 337 ? 62.046 14.388 8.411 1.00 47.00 337 PRO A O 1
ATOM 2399 N N . ILE A 1 338 ? 60.343 15.593 7.561 1.00 30.27 338 ILE A N 1
ATOM 2400 C CA . ILE A 1 338 ? 60.984 16.443 6.508 1.00 30.27 338 ILE A CA 1
ATOM 2401 C C . ILE A 1 338 ? 60.266 16.389 5.127 1.00 30.27 338 ILE A C 1
ATOM 2403 O O . ILE A 1 338 ? 60.234 15.377 4.442 1.00 30.27 338 ILE A O 1
ATOM 2407 N N . VAL A 1 339 ? 59.699 17.556 4.792 1.00 26.83 339 VAL A N 1
ATOM 2408 C CA . VAL A 1 339 ? 59.528 18.325 3.533 1.00 26.83 339 VAL A CA 1
ATOM 2409 C C . VAL A 1 339 ? 59.280 17.714 2.126 1.00 26.83 339 VAL A C 1
ATOM 2411 O O . VAL A 1 339 ? 60.036 16.912 1.601 1.00 26.83 339 VAL A O 1
ATOM 2414 N N . ASN A 1 340 ? 58.327 18.393 1.465 1.00 28.70 340 ASN A N 1
ATOM 2415 C CA . ASN A 1 340 ? 58.337 19.006 0.120 1.00 28.70 340 ASN A CA 1
ATOM 2416 C C . ASN A 1 340 ? 57.954 18.267 -1.180 1.00 28.70 340 ASN A C 1
ATOM 2418 O O . ASN A 1 340 ? 58.460 17.209 -1.524 1.00 28.70 340 ASN A O 1
ATOM 2422 N N . ALA A 1 341 ? 57.214 19.066 -1.968 1.00 27.81 341 ALA A N 1
ATOM 2423 C CA . ALA A 1 341 ? 57.283 19.270 -3.419 1.00 27.81 341 ALA A CA 1
ATOM 2424 C C . ALA A 1 341 ? 56.472 18.363 -4.372 1.00 27.81 341 ALA A C 1
ATOM 2426 O O . ALA A 1 341 ? 56.844 17.247 -4.702 1.00 27.81 341 ALA A O 1
ATOM 2427 N N . ALA A 1 342 ? 55.384 18.969 -4.870 1.00 27.48 342 ALA A N 1
ATOM 2428 C CA . ALA A 1 342 ? 55.064 19.224 -6.282 1.00 27.48 342 ALA A CA 1
ATOM 2429 C C . ALA A 1 342 ? 55.284 18.124 -7.343 1.00 27.48 342 ALA A C 1
ATOM 2431 O O . ALA A 1 342 ? 56.411 17.743 -7.621 1.00 27.48 342 ALA A O 1
ATOM 2432 N N . ALA A 1 343 ? 54.227 17.825 -8.112 1.00 28.78 343 ALA A N 1
ATOM 2433 C CA . ALA A 1 343 ? 54.204 18.139 -9.549 1.00 28.78 343 ALA A CA 1
ATOM 2434 C C . ALA A 1 343 ? 52.808 17.940 -10.166 1.00 28.78 343 ALA A C 1
ATOM 2436 O O . ALA A 1 343 ? 52.215 16.865 -10.138 1.00 28.78 343 ALA A O 1
ATOM 2437 N N . VAL A 1 344 ? 52.331 19.029 -10.762 1.00 29.94 344 VAL A N 1
ATOM 2438 C CA . VAL A 1 344 ? 51.249 19.126 -11.741 1.00 29.94 344 VAL A CA 1
ATOM 2439 C C . VAL A 1 344 ? 51.755 18.583 -13.080 1.00 29.94 344 VAL A C 1
ATOM 2441 O O . VAL A 1 344 ? 52.871 18.895 -13.482 1.00 29.94 344 VAL A O 1
ATOM 2444 N N . SER A 1 345 ? 50.918 17.850 -13.815 1.00 27.70 345 SER A N 1
ATOM 2445 C CA . SER A 1 345 ? 51.089 17.665 -15.259 1.00 27.70 345 SER A CA 1
ATOM 2446 C C . SER A 1 345 ? 49.730 17.774 -15.943 1.00 27.70 345 SER A C 1
ATOM 2448 O O . SER A 1 345 ? 48.899 16.873 -15.872 1.00 27.70 345 SER A O 1
ATOM 2450 N N . THR A 1 346 ? 49.493 18.922 -16.578 1.00 28.69 346 THR A N 1
ATOM 2451 C CA . THR A 1 346 ? 48.492 19.077 -17.637 1.00 28.69 346 THR A CA 1
ATOM 2452 C C . THR A 1 346 ? 49.203 19.728 -18.816 1.00 28.69 346 THR A C 1
ATOM 2454 O O . THR A 1 346 ? 49.681 20.855 -18.723 1.00 28.69 346 THR A O 1
ATOM 2457 N N . ALA A 1 347 ? 49.317 18.990 -19.917 1.00 29.70 347 ALA A N 1
ATOM 2458 C CA . ALA A 1 347 ? 49.752 19.514 -21.202 1.00 29.70 347 ALA A CA 1
ATOM 2459 C C . ALA A 1 347 ? 48.523 19.635 -22.108 1.00 29.70 347 ALA A C 1
ATOM 2461 O O . ALA A 1 347 ? 47.702 18.723 -22.198 1.00 29.70 347 ALA A O 1
ATOM 2462 N N . LYS A 1 348 ? 48.398 20.795 -22.749 1.00 29.30 348 LYS A N 1
ATOM 2463 C CA . LYS A 1 348 ? 47.309 21.198 -23.636 1.00 29.30 348 LYS A CA 1
ATOM 2464 C C . LYS A 1 348 ? 47.905 21.440 -25.022 1.00 29.30 348 LYS A C 1
ATOM 2466 O O . LYS A 1 348 ? 48.848 22.215 -25.127 1.00 29.30 348 LYS A O 1
ATOM 2471 N N . ALA A 1 349 ? 47.321 20.853 -26.064 1.00 28.53 349 ALA A N 1
ATOM 2472 C CA . ALA A 1 349 ? 47.328 21.393 -27.426 1.00 28.53 349 ALA A CA 1
ATOM 2473 C C . ALA A 1 349 ? 46.143 20.800 -28.216 1.00 28.53 349 ALA A C 1
ATOM 2475 O O . ALA A 1 349 ? 45.868 19.608 -28.134 1.00 28.53 349 ALA A O 1
ATOM 2476 N N . ALA A 1 350 ? 45.411 21.677 -28.903 1.00 31.70 350 ALA A N 1
ATOM 2477 C CA . ALA A 1 350 ? 44.142 21.470 -29.613 1.00 31.70 350 ALA A CA 1
ATOM 2478 C C . ALA A 1 350 ? 44.374 21.318 -31.147 1.00 31.70 350 ALA A C 1
ATOM 2480 O O . ALA A 1 350 ? 45.525 21.184 -31.551 1.00 31.70 350 ALA A O 1
ATOM 2481 N N . PRO A 1 351 ? 43.376 21.531 -32.034 1.00 47.59 351 PRO A N 1
ATOM 2482 C CA . PRO A 1 351 ? 42.155 20.754 -32.288 1.00 47.59 351 PRO A CA 1
ATOM 2483 C C . PRO A 1 351 ? 42.050 20.292 -33.767 1.00 47.59 351 PRO A C 1
ATOM 2485 O O . PRO A 1 351 ? 42.690 20.857 -34.649 1.00 47.59 351 PRO A O 1
ATOM 2488 N N . VAL A 1 352 ? 41.155 19.344 -34.076 1.00 31.44 352 VAL A N 1
ATOM 2489 C CA . VAL A 1 352 ? 40.621 19.158 -35.441 1.00 31.44 352 VAL A CA 1
ATOM 2490 C C . VAL A 1 352 ? 39.112 18.949 -35.349 1.00 31.44 352 VAL A C 1
ATOM 2492 O O . VAL A 1 352 ? 38.639 17.975 -34.768 1.00 31.44 352 VAL A O 1
ATOM 2495 N N . ILE A 1 353 ? 38.370 19.902 -35.907 1.00 32.62 353 ILE A N 1
ATOM 2496 C CA . ILE A 1 353 ? 36.915 19.894 -36.059 1.00 32.62 353 ILE A CA 1
ATOM 2497 C C . ILE A 1 353 ? 36.642 19.421 -37.490 1.00 32.62 353 ILE A C 1
ATOM 2499 O O . ILE A 1 353 ? 37.216 19.966 -38.431 1.00 32.62 353 ILE A O 1
ATOM 2503 N N . LYS A 1 354 ? 35.783 18.414 -37.666 1.00 31.97 354 LYS A N 1
ATOM 2504 C CA . LYS A 1 354 ? 35.233 18.047 -38.975 1.00 31.97 354 LYS A CA 1
ATOM 2505 C C . LYS A 1 354 ? 33.715 18.001 -38.843 1.00 31.97 354 LYS A C 1
ATOM 2507 O O . LYS A 1 354 ? 33.176 17.145 -38.148 1.00 31.97 354 LYS A O 1
ATOM 2512 N N . GLU A 1 355 ? 33.067 18.989 -39.446 1.00 30.48 355 GLU A N 1
ATOM 2513 C CA . GLU A 1 355 ? 31.615 19.120 -39.540 1.00 30.48 355 GLU A CA 1
ATOM 2514 C C . GLU A 1 355 ? 31.010 17.983 -40.379 1.00 30.48 355 GLU A C 1
ATOM 2516 O O . GLU A 1 355 ? 31.590 17.547 -41.376 1.00 30.48 355 GLU A O 1
ATOM 2521 N N . MET A 1 356 ? 29.815 17.536 -39.990 1.00 35.62 356 MET A N 1
ATOM 2522 C CA . MET A 1 356 ? 28.896 16.768 -40.833 1.00 35.62 356 MET A CA 1
ATOM 2523 C C . MET A 1 356 ? 27.626 17.607 -41.049 1.00 35.62 356 MET A C 1
ATOM 2525 O O . MET A 1 356 ? 27.182 18.265 -40.105 1.00 35.62 356 MET A O 1
ATOM 2529 N N . PRO A 1 357 ? 27.030 17.609 -42.255 1.00 37.41 357 PRO A N 1
ATOM 2530 C CA . PRO A 1 357 ? 25.926 18.504 -42.576 1.00 37.41 357 PRO A CA 1
ATOM 2531 C C . PRO A 1 357 ? 24.592 17.978 -42.033 1.00 37.41 357 PRO A C 1
ATOM 2533 O O . PRO A 1 357 ? 24.258 16.803 -42.187 1.00 37.41 357 PRO A O 1
ATOM 2536 N N . ALA A 1 358 ? 23.805 18.876 -41.439 1.00 34.53 358 ALA A N 1
ATOM 2537 C CA . ALA A 1 358 ? 22.408 18.643 -41.096 1.00 34.53 358 ALA A CA 1
ATOM 2538 C C . ALA A 1 358 ? 21.506 18.960 -42.303 1.00 34.53 358 ALA A C 1
ATOM 2540 O O . ALA A 1 358 ? 21.587 20.038 -42.892 1.00 34.53 358 ALA A O 1
ATOM 2541 N N . THR A 1 359 ? 20.629 18.025 -42.662 1.00 37.28 359 THR A N 1
ATOM 2542 C CA . THR A 1 359 ? 19.530 18.223 -43.622 1.00 37.28 359 THR A CA 1
ATOM 2543 C C . THR A 1 359 ? 18.372 19.011 -42.991 1.00 37.28 359 THR A C 1
ATOM 2545 O O . THR A 1 359 ? 18.053 18.764 -41.826 1.00 37.28 359 THR A O 1
ATOM 2548 N N . PRO A 1 360 ? 17.694 19.913 -43.728 1.00 37.62 360 PRO A N 1
ATOM 2549 C CA . PRO A 1 360 ? 16.635 20.752 -43.173 1.00 37.62 360 PRO A CA 1
ATOM 2550 C C . PRO A 1 360 ? 15.263 20.056 -43.185 1.00 37.62 360 PRO A C 1
ATOM 2552 O O . PRO A 1 360 ? 14.888 19.404 -44.157 1.00 37.62 360 PRO A O 1
ATOM 2555 N N . VAL A 1 361 ? 14.484 20.262 -42.120 1.00 36.75 361 VAL A N 1
ATOM 2556 C CA . VAL A 1 361 ? 13.040 19.966 -42.046 1.00 36.75 361 VAL A CA 1
ATOM 2557 C C . VAL A 1 361 ? 12.286 21.307 -42.063 1.00 36.75 361 VAL A C 1
ATOM 2559 O O . VAL A 1 361 ? 12.719 22.234 -41.375 1.00 36.75 361 VAL A O 1
ATOM 2562 N N . PRO A 1 362 ? 11.196 21.471 -42.839 1.00 34.91 362 PRO A N 1
ATOM 2563 C CA . PRO A 1 362 ? 10.568 22.776 -43.037 1.00 34.91 362 PRO A CA 1
ATOM 2564 C C . PRO A 1 362 ? 9.696 23.206 -41.848 1.00 34.91 362 PRO A C 1
ATOM 2566 O O . PRO A 1 362 ? 8.899 22.431 -41.318 1.00 34.91 362 PRO A O 1
ATOM 2569 N N . ALA A 1 363 ? 9.819 24.481 -41.470 1.00 32.47 363 ALA A N 1
ATOM 2570 C CA . ALA A 1 363 ? 8.988 25.144 -40.472 1.00 32.47 363 ALA A CA 1
ATOM 2571 C C . ALA A 1 363 ? 7.617 25.532 -41.054 1.00 32.47 363 ALA A C 1
ATOM 2573 O O . ALA A 1 363 ? 7.526 26.127 -42.129 1.00 32.47 363 ALA A O 1
ATOM 2574 N N . LYS A 1 364 ? 6.544 25.228 -40.316 1.00 33.31 364 LYS A N 1
ATOM 2575 C CA . LYS A 1 364 ? 5.174 25.670 -40.602 1.00 33.31 364 LYS A CA 1
ATOM 2576 C C . LYS A 1 364 ? 4.885 26.931 -39.779 1.00 33.31 364 LYS A C 1
ATOM 2578 O O . LYS A 1 364 ? 5.125 26.951 -38.575 1.00 33.31 364 LYS A O 1
ATOM 2583 N N . ALA A 1 365 ? 4.414 27.978 -40.449 1.00 32.75 365 ALA A N 1
ATOM 2584 C CA . ALA A 1 365 ? 4.158 29.301 -39.889 1.00 32.75 365 ALA A CA 1
ATOM 2585 C C . ALA A 1 365 ? 3.013 29.317 -38.855 1.00 32.75 365 ALA A C 1
ATOM 2587 O O . ALA A 1 365 ? 1.980 28.680 -39.061 1.00 32.75 365 ALA A O 1
ATOM 2588 N N . ALA A 1 366 ? 3.174 30.119 -37.799 1.00 32.97 366 ALA A N 1
ATOM 2589 C CA . ALA A 1 366 ? 2.099 30.572 -36.918 1.00 32.97 366 ALA A CA 1
ATOM 2590 C C . ALA A 1 366 ? 2.203 32.100 -36.738 1.00 32.97 366 ALA A C 1
ATOM 2592 O O . ALA A 1 366 ? 3.287 32.631 -36.495 1.00 32.97 366 ALA A O 1
ATOM 2593 N N . ALA A 1 367 ? 1.078 32.792 -36.924 1.00 33.03 367 ALA A N 1
ATOM 2594 C CA . ALA A 1 367 ? 0.928 34.246 -36.855 1.00 33.03 367 ALA A CA 1
ATOM 2595 C C . ALA A 1 367 ? 0.936 34.773 -35.397 1.00 33.03 367 ALA A C 1
ATOM 2597 O O . ALA A 1 367 ? 0.628 34.008 -34.480 1.00 33.03 367 ALA A O 1
ATOM 2598 N N . PRO A 1 368 ? 1.264 36.060 -35.154 1.00 34.69 368 PRO A N 1
ATOM 2599 C CA . PRO A 1 368 ? 1.455 36.588 -33.806 1.00 34.69 368 PRO A CA 1
ATOM 2600 C C . PRO A 1 368 ? 0.134 37.044 -33.167 1.00 34.69 368 PRO A C 1
ATOM 2602 O O . PRO A 1 368 ? -0.691 37.682 -33.818 1.00 34.69 368 PRO A O 1
ATOM 2605 N N . ILE A 1 369 ? -0.030 36.780 -31.868 1.00 34.88 369 ILE A N 1
ATOM 2606 C CA . ILE A 1 369 ? -1.070 37.390 -31.026 1.00 34.88 369 ILE A CA 1
ATOM 2607 C C . ILE A 1 369 ? -0.409 38.419 -30.102 1.00 34.88 369 ILE A C 1
ATOM 2609 O O . ILE A 1 369 ? 0.672 38.197 -29.553 1.00 34.88 369 ILE A O 1
ATOM 2613 N N . ALA A 1 370 ? -1.064 39.575 -30.013 1.00 32.19 370 ALA A N 1
ATOM 2614 C CA . ALA A 1 370 ? -0.617 40.809 -29.391 1.00 32.19 370 ALA A CA 1
ATOM 2615 C C . ALA A 1 370 ? -0.361 40.701 -27.876 1.00 32.19 370 ALA A C 1
ATOM 2617 O O . ALA A 1 370 ? -1.061 40.004 -27.145 1.00 32.19 370 ALA A O 1
ATOM 2618 N N . LYS A 1 371 ? 0.638 41.463 -27.413 1.00 30.75 371 LYS A N 1
ATOM 2619 C CA . LYS A 1 371 ? 0.895 41.755 -25.999 1.00 30.75 371 LYS A CA 1
ATOM 2620 C C . LYS A 1 371 ? -0.081 42.826 -25.524 1.00 30.75 371 LYS A C 1
ATOM 2622 O O . LYS A 1 371 ? -0.040 43.940 -26.041 1.00 30.75 371 LYS A O 1
ATOM 2627 N N . GLU A 1 372 ? -0.857 42.533 -24.488 1.00 30.09 372 GLU A N 1
ATOM 2628 C CA . GLU A 1 372 ? -1.545 43.555 -23.703 1.00 30.09 372 GLU A CA 1
ATOM 2629 C C . GLU A 1 372 ? -0.957 43.599 -22.289 1.00 30.09 372 GLU A C 1
ATOM 2631 O O . GLU A 1 372 ? -0.656 42.580 -21.668 1.00 30.09 372 GLU A O 1
ATOM 2636 N N . THR A 1 373 ? -0.684 44.819 -21.837 1.00 32.34 373 THR A N 1
ATOM 2637 C CA . THR A 1 373 ? 0.097 45.139 -20.641 1.00 32.34 373 THR A CA 1
ATOM 2638 C C . THR A 1 373 ? -0.877 45.517 -19.536 1.00 32.34 373 THR A C 1
ATOM 2640 O O . THR A 1 373 ? -1.581 46.511 -19.682 1.00 32.34 373 THR A O 1
ATOM 2643 N N . VAL A 1 374 ? -0.911 44.783 -18.420 1.00 30.92 374 VAL A N 1
ATOM 2644 C CA . VAL A 1 374 ? -1.712 45.180 -17.251 1.00 30.92 374 VAL A CA 1
ATOM 2645 C C . VAL A 1 374 ? -0.793 45.752 -16.176 1.00 30.92 374 VAL A C 1
ATOM 2647 O O . VAL A 1 374 ? 0.068 45.065 -15.627 1.00 30.92 374 VAL A O 1
ATOM 2650 N N . LYS A 1 375 ? -0.981 47.051 -15.921 1.00 29.83 375 LYS A N 1
ATOM 2651 C CA . LYS A 1 375 ? -0.394 47.810 -14.815 1.00 29.83 375 LYS A CA 1
ATOM 2652 C C . LYS A 1 375 ? -0.991 47.366 -13.480 1.00 29.83 375 LYS A C 1
ATOM 2654 O O . LYS A 1 375 ? -2.188 47.121 -13.370 1.00 29.83 375 LYS A O 1
ATOM 2659 N N . SER A 1 376 ? -0.136 47.346 -12.468 1.00 31.50 376 SER A N 1
ATOM 2660 C CA . SER A 1 376 ? -0.472 47.226 -11.056 1.00 31.50 376 SER A CA 1
ATOM 2661 C C . SER A 1 376 ? -1.089 48.516 -10.507 1.00 31.50 376 SER A C 1
ATOM 2663 O O . SER A 1 376 ? -0.591 49.611 -10.769 1.00 31.50 376 SER A O 1
ATOM 2665 N N . THR A 1 377 ? -2.101 48.377 -9.653 1.00 30.38 377 THR A N 1
ATOM 2666 C CA . THR A 1 377 ? -2.451 49.375 -8.635 1.00 30.38 377 THR A CA 1
ATOM 2667 C C . THR A 1 377 ? -2.915 48.679 -7.358 1.00 30.38 377 THR A C 1
ATOM 2669 O O . THR A 1 377 ? -3.837 47.869 -7.351 1.00 30.38 377 THR A O 1
ATOM 2672 N N . SER A 1 378 ? -2.225 49.007 -6.270 1.00 31.50 378 SER A N 1
ATOM 2673 C CA . SER A 1 378 ? -2.616 48.766 -4.883 1.00 31.50 378 SER A CA 1
ATOM 2674 C C . SER A 1 378 ? -3.787 49.668 -4.484 1.00 31.50 378 SER A C 1
ATOM 2676 O O . SER A 1 378 ? -3.833 50.807 -4.938 1.00 31.50 378 SER A O 1
ATOM 2678 N N . ALA A 1 379 ? -4.638 49.225 -3.554 1.00 30.91 379 ALA A N 1
ATOM 2679 C CA . ALA A 1 379 ? -4.872 49.875 -2.254 1.00 30.91 379 ALA A CA 1
ATOM 2680 C C . ALA A 1 379 ? -6.129 49.330 -1.552 1.00 30.91 379 ALA A C 1
ATOM 2682 O O . ALA A 1 379 ? -7.043 48.790 -2.161 1.00 30.91 379 ALA A O 1
ATOM 2683 N N . LYS A 1 380 ? -6.084 49.476 -0.228 1.00 31.59 380 LYS A N 1
ATOM 2684 C CA . LYS A 1 380 ? -7.072 49.148 0.800 1.00 31.59 380 LYS A CA 1
ATOM 2685 C C . LYS A 1 380 ? -8.423 49.855 0.614 1.00 31.59 380 LYS A C 1
ATOM 2687 O O . LYS A 1 380 ? -8.499 50.892 -0.028 1.00 31.59 380 LYS A O 1
ATOM 2692 N N . GLU A 1 381 ? -9.366 49.350 1.418 1.00 29.73 381 GLU A N 1
ATOM 2693 C CA . GLU A 1 381 ? -10.487 50.055 2.070 1.00 29.73 381 GLU A CA 1
ATOM 2694 C C . GLU A 1 381 ? -11.868 49.864 1.422 1.00 29.73 381 GLU A C 1
ATOM 2696 O O . GLU A 1 381 ? -12.162 50.414 0.371 1.00 29.73 381 GLU A O 1
ATOM 2701 N N . LEU A 1 382 ? -12.753 49.104 2.082 1.00 30.67 382 LEU A N 1
ATOM 2702 C CA . LEU A 1 382 ? -13.865 49.669 2.864 1.00 30.67 382 LEU A CA 1
ATOM 2703 C C . LEU A 1 382 ? -14.800 48.573 3.395 1.00 30.67 382 LEU A C 1
ATOM 2705 O O . LEU A 1 382 ? -15.130 47.593 2.733 1.00 30.67 382 LEU A O 1
ATOM 2709 N N . ALA A 1 383 ? -15.199 48.773 4.646 1.00 30.48 383 ALA A N 1
ATOM 2710 C CA . ALA A 1 383 ? -16.152 47.981 5.398 1.00 30.48 383 ALA A CA 1
ATOM 2711 C C . ALA A 1 383 ? -17.606 48.428 5.140 1.00 30.48 383 ALA A C 1
ATOM 2713 O O . ALA A 1 383 ? -17.847 49.543 4.690 1.00 30.48 383 ALA A O 1
ATOM 2714 N N . LYS A 1 384 ? -18.539 47.590 5.624 1.00 30.55 384 LYS A N 1
ATOM 2715 C CA . LYS A 1 384 ? -19.977 47.826 5.887 1.00 30.55 384 LYS A CA 1
ATOM 2716 C C . LYS A 1 384 ? -20.926 47.786 4.680 1.00 30.55 384 LYS A C 1
ATOM 2718 O O . LYS A 1 384 ? -21.009 48.723 3.901 1.00 30.55 384 LYS A O 1
ATOM 2723 N N . SER A 1 385 ? -21.812 46.789 4.664 1.00 31.50 385 SER A N 1
ATOM 2724 C CA . SER A 1 385 ? -23.228 46.969 5.049 1.00 31.50 385 SER A CA 1
ATOM 2725 C C . SER A 1 385 ? -24.053 45.706 4.754 1.00 31.50 385 SER A C 1
ATOM 2727 O O . SER A 1 385 ? -24.053 45.181 3.648 1.00 31.50 385 SER A O 1
ATOM 2729 N N . ALA A 1 386 ? -24.763 45.214 5.772 1.00 33.28 386 ALA A N 1
ATOM 2730 C CA . ALA A 1 386 ? -26.008 44.465 5.590 1.00 33.28 386 ALA A CA 1
ATOM 2731 C C . ALA A 1 386 ? -27.146 45.475 5.311 1.00 33.28 386 ALA A C 1
ATOM 2733 O O . ALA A 1 386 ? -27.002 46.640 5.699 1.00 33.28 386 ALA A O 1
ATOM 2734 N N . PRO A 1 387 ? -28.278 45.058 4.709 1.00 39.75 387 PRO A N 1
ATOM 2735 C CA . PRO A 1 387 ? -29.381 44.607 5.566 1.00 39.75 387 PRO A CA 1
ATOM 2736 C C . PRO A 1 387 ? -30.253 43.447 5.026 1.00 39.75 387 PRO A C 1
ATOM 2738 O O . PRO A 1 387 ? -30.527 43.318 3.843 1.00 39.75 387 PRO A O 1
ATOM 2741 N N . ALA A 1 388 ? -30.686 42.631 5.993 1.00 32.28 388 ALA A N 1
ATOM 2742 C CA . ALA A 1 388 ? -32.028 42.109 6.292 1.00 32.28 388 ALA A CA 1
ATOM 2743 C C . ALA A 1 388 ? -33.043 41.660 5.205 1.00 32.28 388 ALA A C 1
ATOM 2745 O O . ALA A 1 388 ? -33.541 42.449 4.416 1.00 32.28 388 ALA A O 1
ATOM 2746 N N . LYS A 1 389 ? -33.494 40.409 5.426 1.00 33.78 389 LYS A N 1
ATOM 2747 C CA . LYS A 1 389 ? -34.877 39.876 5.462 1.00 33.78 389 LYS A CA 1
ATOM 2748 C C . LYS A 1 389 ? -35.845 40.210 4.319 1.00 33.78 389 LYS A C 1
ATOM 2750 O O . LYS A 1 389 ? -36.418 41.290 4.282 1.00 33.78 389 LYS A O 1
ATOM 2755 N N . GLU A 1 390 ? -36.299 39.144 3.659 1.00 31.84 390 GLU A N 1
ATOM 2756 C CA . GLU A 1 390 ? -37.724 38.984 3.373 1.00 31.84 390 GLU A CA 1
ATOM 2757 C C . GLU A 1 390 ? -38.171 37.535 3.622 1.00 31.84 390 GLU A C 1
ATOM 2759 O O . GLU A 1 390 ? -37.445 36.572 3.385 1.00 31.84 390 GLU A O 1
ATOM 2764 N N . THR A 1 391 ? -39.357 37.410 4.206 1.00 33.66 391 THR A N 1
ATOM 2765 C CA . THR A 1 391 ? -39.995 36.180 4.677 1.00 33.66 391 THR A CA 1
ATOM 2766 C C . THR A 1 391 ? -41.083 35.804 3.684 1.00 33.66 391 THR A C 1
ATOM 2768 O O . THR A 1 391 ? -41.914 36.654 3.387 1.00 33.66 391 THR A O 1
ATOM 2771 N N . LYS A 1 392 ? -41.145 34.548 3.221 1.00 34.59 392 LYS A N 1
ATOM 2772 C CA . LYS A 1 392 ? -42.401 33.946 2.742 1.00 34.59 392 LYS A CA 1
ATOM 2773 C C . LYS A 1 392 ? -42.474 32.466 3.108 1.00 34.59 392 LYS A C 1
ATOM 2775 O O . LYS A 1 392 ? -41.734 31.627 2.610 1.00 34.59 392 LYS A O 1
ATOM 2780 N N . SER A 1 393 ? -43.405 32.200 4.012 1.00 32.38 393 SER A N 1
ATOM 2781 C CA . SER A 1 393 ? -44.035 30.927 4.336 1.00 32.38 393 SER A CA 1
ATOM 2782 C C . SER A 1 393 ? -44.845 30.386 3.156 1.00 32.38 393 SER A C 1
ATOM 2784 O O . SER A 1 393 ? -45.668 31.135 2.635 1.00 32.38 393 SER A O 1
ATOM 2786 N N . VAL A 1 394 ? -44.733 29.093 2.834 1.00 35.22 394 VAL A N 1
ATOM 2787 C CA . VAL A 1 394 ? -45.854 28.302 2.288 1.00 35.22 394 VAL A CA 1
ATOM 2788 C C . VAL A 1 394 ? -45.783 26.868 2.825 1.00 35.22 394 VAL A C 1
ATOM 2790 O O . VAL A 1 394 ? -44.732 26.239 2.889 1.00 35.22 394 VAL A O 1
ATOM 2793 N N . SER A 1 395 ? -46.957 26.427 3.254 1.00 32.75 395 SER A N 1
ATOM 2794 C CA . SER A 1 395 ? -47.379 25.197 3.911 1.00 32.75 395 SER A CA 1
ATOM 2795 C C . SER A 1 395 ? -47.302 23.921 3.065 1.00 32.75 395 SER A C 1
ATOM 2797 O O . SER A 1 395 ? -47.543 23.930 1.861 1.00 32.75 395 SER A O 1
ATOM 2799 N N . THR A 1 396 ? -47.105 22.804 3.765 1.00 39.84 396 THR A N 1
ATOM 2800 C CA . THR A 1 396 ? -47.380 21.421 3.349 1.00 39.84 396 THR A CA 1
ATOM 2801 C C . THR A 1 396 ? -48.860 21.170 3.027 1.00 39.84 396 THR A C 1
ATOM 2803 O O . THR A 1 396 ? -49.739 21.805 3.614 1.00 39.84 396 THR A O 1
ATOM 2806 N N . PRO A 1 397 ? -49.153 20.142 2.209 1.00 44.84 397 PRO A N 1
ATOM 2807 C CA . PRO A 1 397 ? -50.349 19.344 2.425 1.00 44.84 397 PRO A CA 1
ATOM 2808 C C . PRO A 1 397 ? -50.066 17.847 2.614 1.00 44.84 397 PRO A C 1
ATOM 2810 O O . PRO A 1 397 ? -49.045 17.285 2.230 1.00 44.84 397 PRO A O 1
ATOM 2813 N N . LYS A 1 398 ? -51.041 17.256 3.294 1.00 34.34 398 LYS A N 1
ATOM 2814 C CA . LYS A 1 398 ? -51.103 15.993 4.023 1.00 34.34 398 LYS A CA 1
ATOM 2815 C C . LYS A 1 398 ? -51.626 14.865 3.120 1.00 34.34 398 LYS A C 1
ATOM 2817 O O . LYS A 1 398 ? -52.454 15.108 2.249 1.00 34.34 398 LYS A O 1
ATOM 2822 N N . ALA A 1 399 ? -51.173 13.638 3.373 1.00 40.22 399 ALA A N 1
ATOM 2823 C CA . ALA A 1 399 ? -51.660 12.402 2.754 1.00 40.22 399 ALA A CA 1
ATOM 2824 C C . ALA A 1 399 ? -53.162 12.138 3.013 1.00 40.22 399 ALA A C 1
ATOM 2826 O O . ALA A 1 399 ? -53.658 12.527 4.076 1.00 40.22 399 ALA A O 1
ATOM 2827 N N . PR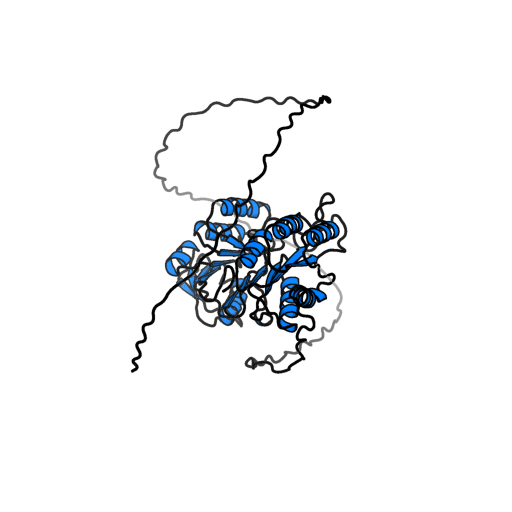O A 1 400 ? -53.865 11.390 2.138 1.00 49.19 400 PRO A N 1
ATOM 2828 C CA . PRO A 1 400 ? -55.142 10.778 2.478 1.00 49.19 400 PRO A CA 1
ATOM 2829 C C . PRO A 1 400 ? -55.009 9.283 2.822 1.00 49.19 400 PRO A C 1
ATOM 2831 O O . PRO A 1 400 ? -54.153 8.559 2.314 1.00 49.19 400 PRO A O 1
ATOM 2834 N N . ALA A 1 401 ? -55.889 8.852 3.723 1.00 36.19 401 ALA A N 1
ATOM 2835 C CA . ALA A 1 401 ? -56.003 7.515 4.286 1.00 36.19 401 ALA A CA 1
ATOM 2836 C C . ALA A 1 401 ? -56.870 6.560 3.435 1.00 36.19 401 ALA A C 1
ATOM 2838 O O . ALA A 1 401 ? -57.697 6.984 2.632 1.00 36.19 401 ALA A O 1
ATOM 2839 N N . LYS A 1 402 ? -56.678 5.258 3.695 1.00 40.00 402 LYS A N 1
ATOM 2840 C CA . LYS A 1 402 ? -57.494 4.087 3.308 1.00 40.00 402 LYS A CA 1
ATOM 2841 C C . LYS A 1 402 ? -59.015 4.291 3.429 1.00 40.00 402 LYS A C 1
ATOM 2843 O O . LYS A 1 402 ? -59.457 4.926 4.384 1.00 40.00 402 LYS A O 1
ATOM 2848 N N . PRO A 1 403 ? -59.797 3.495 2.679 1.00 48.00 403 PRO A N 1
ATOM 2849 C CA . PRO A 1 403 ? -61.041 2.921 3.171 1.00 48.00 403 PRO A CA 1
ATOM 2850 C C . PRO A 1 403 ? -60.899 1.421 3.491 1.00 48.00 403 PRO A C 1
ATOM 2852 O O . PRO A 1 403 ? -59.993 0.728 3.021 1.00 48.00 403 PRO A O 1
ATOM 2855 N N . ALA A 1 404 ? -61.809 0.943 4.335 1.00 38.06 404 ALA A N 1
ATOM 2856 C CA . ALA A 1 404 ? -61.941 -0.432 4.792 1.00 38.06 404 ALA A CA 1
ATOM 2857 C C . ALA A 1 404 ? -63.218 -1.090 4.237 1.00 38.06 404 ALA A C 1
ATOM 2859 O O . ALA A 1 404 ? -64.182 -0.398 3.918 1.00 38.06 404 ALA A O 1
ATOM 2860 N N . SER A 1 405 ? -63.220 -2.426 4.318 1.00 35.53 405 SER A N 1
ATOM 2861 C CA . SER A 1 405 ? -64.351 -3.341 4.570 1.00 35.53 405 SER A CA 1
ATOM 2862 C C . SER A 1 405 ? -64.992 -4.130 3.413 1.00 35.53 405 SER A C 1
ATOM 2864 O O . SER A 1 405 ? -65.095 -3.665 2.284 1.00 35.53 405 SER A O 1
ATOM 2866 N N . VAL A 1 406 ? -65.478 -5.311 3.841 1.00 33.22 406 VAL A N 1
ATOM 2867 C CA . VAL A 1 406 ? -66.515 -6.221 3.302 1.00 33.22 406 VAL A CA 1
ATOM 2868 C C . VAL A 1 406 ? -66.037 -7.531 2.631 1.00 33.22 406 VAL A C 1
ATOM 2870 O O . VAL A 1 406 ? -65.777 -7.598 1.439 1.00 33.22 406 VAL A O 1
ATOM 2873 N N . THR A 1 407 ? -65.841 -8.536 3.501 1.00 34.28 407 THR A N 1
ATOM 2874 C CA . THR A 1 407 ? -66.482 -9.879 3.618 1.00 34.28 407 THR A CA 1
ATOM 2875 C C . THR A 1 407 ? -67.026 -10.694 2.425 1.00 34.28 407 THR A C 1
ATOM 2877 O O . THR A 1 407 ? -67.548 -10.156 1.461 1.00 34.28 407 THR A O 1
ATOM 2880 N N . GLU A 1 408 ? -67.047 -12.016 2.694 1.00 32.75 408 GLU A N 1
ATOM 2881 C CA . GLU A 1 408 ? -67.725 -13.175 2.061 1.00 32.75 408 GLU A CA 1
ATOM 2882 C C . GLU A 1 408 ? -66.940 -13.903 0.953 1.00 32.75 408 GLU A C 1
ATOM 2884 O O . GLU A 1 408 ? -66.537 -13.313 -0.036 1.00 32.75 408 GLU A O 1
ATOM 2889 N N . ALA A 1 409 ? -66.470 -15.143 1.136 1.00 34.38 409 ALA A N 1
ATOM 2890 C CA . ALA A 1 409 ? -67.090 -16.424 1.509 1.00 34.38 409 ALA A CA 1
ATOM 2891 C C . ALA A 1 409 ? -67.502 -17.268 0.287 1.00 34.38 409 ALA A C 1
ATOM 2893 O O . ALA A 1 409 ? -68.321 -16.875 -0.533 1.00 34.38 409 ALA A O 1
ATOM 2894 N N . ASP A 1 410 ? -66.971 -18.492 0.315 1.00 34.31 410 ASP A N 1
ATOM 2895 C CA . ASP A 1 410 ? -67.586 -19.749 -0.112 1.00 34.31 410 ASP A CA 1
ATOM 2896 C C . ASP A 1 410 ? -67.126 -20.423 -1.426 1.00 34.31 410 ASP A C 1
ATOM 2898 O O . ASP A 1 410 ? -67.037 -19.833 -2.498 1.00 34.31 410 ASP A O 1
ATOM 2902 N N . LYS A 1 411 ? -66.957 -21.744 -1.258 1.00 34.56 411 LYS A N 1
ATOM 2903 C CA . LYS A 1 411 ? -67.052 -22.865 -2.208 1.00 34.56 411 LYS A CA 1
ATOM 2904 C C . LYS A 1 411 ? -65.869 -23.326 -3.078 1.00 34.56 411 LYS A C 1
ATOM 2906 O O . LYS A 1 411 ? -65.582 -22.798 -4.141 1.00 34.56 411 LYS A O 1
ATOM 2911 N N . THR A 1 412 ? -65.331 -24.480 -2.631 1.00 33.94 412 THR A N 1
ATOM 2912 C CA . THR A 1 412 ? -65.190 -25.776 -3.354 1.00 33.94 412 THR A CA 1
ATOM 2913 C C . THR A 1 412 ? -64.465 -25.754 -4.712 1.00 33.94 412 THR A C 1
ATOM 2915 O O . THR A 1 412 ? -64.866 -25.071 -5.637 1.00 33.94 412 THR A O 1
ATOM 2918 N N . THR A 1 413 ? -63.484 -26.612 -5.008 1.00 37.38 413 THR A N 1
ATOM 2919 C CA . THR A 1 413 ? -63.655 -28.071 -5.105 1.00 37.38 413 THR A CA 1
ATOM 2920 C C . THR A 1 413 ? -62.293 -28.761 -5.271 1.00 37.38 413 THR A C 1
ATOM 2922 O O . THR A 1 413 ? -61.355 -28.214 -5.841 1.00 37.38 413 THR A O 1
ATOM 2925 N N . SER A 1 414 ? -62.229 -29.999 -4.784 1.00 36.81 414 SER A N 1
ATOM 2926 C CA . SER A 1 414 ? -61.146 -30.975 -4.918 1.00 36.81 414 SER A CA 1
ATOM 2927 C C . SER A 1 414 ? -60.597 -31.140 -6.346 1.00 36.81 414 SER A C 1
ATOM 2929 O O . SER A 1 414 ? -61.369 -31.163 -7.301 1.00 36.81 414 SER A O 1
ATOM 2931 N N . THR A 1 415 ? -59.311 -31.467 -6.484 1.00 38.59 415 THR A N 1
ATOM 2932 C CA . THR A 1 415 ? -58.927 -32.726 -7.148 1.00 38.59 415 THR A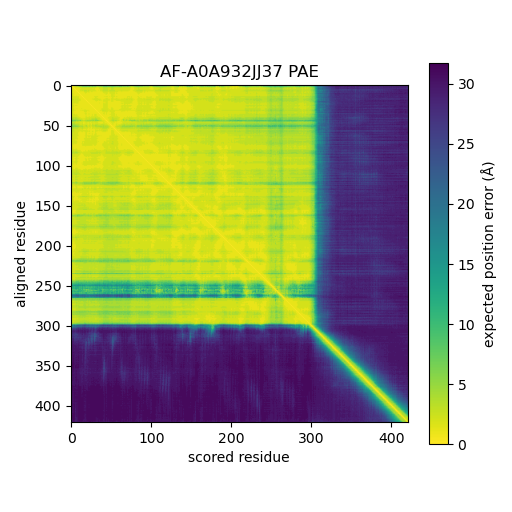 CA 1
ATOM 2933 C C . THR A 1 415 ? -57.496 -33.136 -6.821 1.00 38.59 415 THR A C 1
ATOM 2935 O O . THR A 1 415 ? -56.581 -32.338 -6.659 1.00 38.59 415 THR A O 1
ATOM 2938 N N . LYS A 1 416 ? -57.367 -34.450 -6.689 1.00 40.59 416 LYS A N 1
ATOM 2939 C CA . LYS A 1 416 ? -56.257 -35.249 -6.190 1.00 40.59 416 LYS A CA 1
ATOM 2940 C C . LYS A 1 416 ? -55.673 -36.025 -7.380 1.00 40.59 416 LYS A C 1
ATOM 2942 O O . LYS A 1 416 ? -56.436 -36.648 -8.111 1.00 40.59 416 LYS A O 1
ATOM 2947 N N . LYS A 1 417 ? -54.351 -36.021 -7.554 1.00 44.09 417 LYS A N 1
ATOM 2948 C CA . LYS A 1 417 ? -53.534 -36.972 -8.353 1.00 44.09 417 LYS A CA 1
ATOM 2949 C C . LYS A 1 417 ? -52.092 -36.746 -7.878 1.00 44.09 417 LYS A C 1
ATOM 2951 O O . LYS A 1 417 ? -51.588 -35.651 -8.067 1.00 44.09 417 LYS A O 1
ATOM 2956 N N . THR A 1 418 ? -51.414 -37.567 -7.071 1.00 47.75 418 THR A N 1
ATOM 2957 C CA . THR A 1 418 ? -51.056 -39.001 -7.144 1.00 47.75 418 THR A CA 1
ATOM 2958 C C . THR A 1 418 ? -50.573 -39.475 -8.511 1.00 47.75 418 THR A C 1
ATOM 2960 O O . THR A 1 418 ? -51.410 -39.787 -9.347 1.00 47.75 418 THR A O 1
ATOM 2963 N N . THR A 1 419 ? -49.241 -39.545 -8.677 1.00 47.69 419 THR A N 1
ATOM 2964 C CA . THR A 1 419 ? -48.399 -40.730 -9.020 1.00 47.69 419 THR A CA 1
ATOM 2965 C C . THR A 1 419 ? -46.952 -40.236 -9.207 1.00 47.69 419 THR A C 1
ATOM 2967 O O . THR A 1 419 ? -46.720 -39.393 -10.061 1.00 47.69 419 THR A O 1
ATOM 2970 N N . LYS A 1 420 ? -45.998 -40.510 -8.303 1.00 53.69 420 LYS A N 1
ATOM 2971 C CA . LYS A 1 420 ? -45.097 -41.688 -8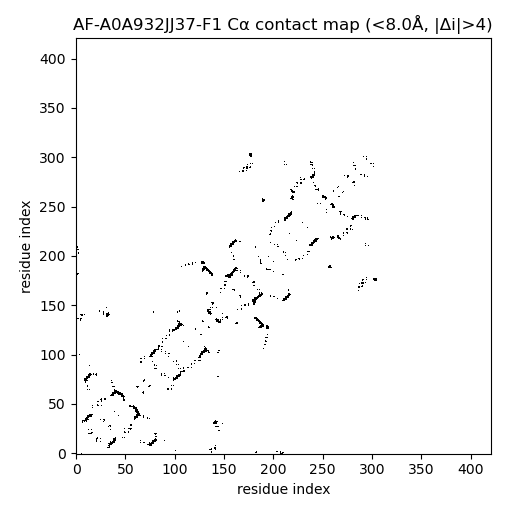.264 1.00 53.69 420 LYS A CA 1
ATOM 2972 C C . LYS A 1 420 ? -44.523 -42.091 -9.634 1.00 53.69 420 LYS A C 1
ATOM 2974 O O . LYS A 1 420 ? -45.224 -42.747 -10.400 1.00 53.69 420 LYS A O 1
ATOM 2979 N N . LYS A 1 421 ? -43.224 -41.857 -9.838 1.00 50.75 421 LYS A N 1
ATOM 2980 C CA . LYS A 1 421 ? -42.217 -42.925 -9.776 1.00 50.75 421 LYS A CA 1
ATOM 2981 C C . LYS A 1 421 ? -40.870 -42.357 -9.353 1.00 50.75 421 LYS A C 1
ATOM 2983 O O . LYS A 1 421 ? -40.570 -41.234 -9.808 1.00 50.75 421 LYS A O 1
#

Radius of gyration: 32.2 Å; Cα contacts (8 Å, |Δi|>4): 766; chains: 1; bounding box: 129×93×68 Å

Sequence (421 aa):
MSVLVNKDTRVLVQGITGSEGTYHTSQMLAYGTNVVGGVTPGKSGLMYSGKGEDQFTRPVPVFNTVADAKAATKANATIIFVPAPMAADAVLEAISAEIPLIVCITEGIPVKDMITVNAALAGSNSRLIGPNCPGIITPDECKLGIMPGFIHAKGSVGLVSRSGTLTYEAVKQLTDVGLGQSTCIGIGGDPIVGTKFIDAIKLFNDDPATKAIIMIGEIGGSAEEEAAAYIAEHVNKPVVGFIAGRTAPEGRRMGHAGAIISGGKGTAAEKVSAMRLAGIHIADSPADLGITVARAMGIDKPKTAVTSTTARPVAKVAVTPKPLAAKVTVTPTVTAPIVNAAAVSTAKAAPVIKEMPATPVPAKAAAPIAKETVKSTSAKELAKSAPAKETKSVSTPKAPAKPASVTEADKTTSTKKTTKK